Protein 5KBN (pdb70)

Nearest PDB structures (foldseek):
  5a43-assembly1_C  TM=1.005E+00  e=3.465E-15  Homo sapiens
  5oc7-assembly1_C  TM=9.428E-01  e=1.143E-12  synthetic construct
  5ecj-assembly2_F  TM=9.637E-01  e=2.269E-12  Homo sapiens
  9cqi-assembly1_B  TM=9.239E-01  e=2.801E-12  Homo sapiens
  5l2h-assembly3_C  TM=8.865E-01  e=1.897E-07  synthetic construct

Structure (mmCIF, N/CA/C/O backbone):
data_5KBN
#
_entry.id   5KBN
#
_cell.length_a   87.655
_cell.length_b   87.655
_cell.length_c   143.625
_cell.angle_alpha   90.000
_cell.angle_beta   90.000
_cell.angle_gamma   90.000
#
_symmetry.space_group_name_H-M   'P 41'
#
loop_
_entity.id
_entity.type
_entity.pdbx_description
1 polymer 'Putative fluoride ion transporter CrcB'
2 polymer monobody
3 non-polymer 'SODIUM ION'
4 non-polymer DECYL-BETA-D-MALTOPYRANOSIDE
5 non-polymer 'FLUORIDE ION'
6 water water
#
loop_
_atom_site.group_PDB
_atom_site.id
_atom_site.type_symbol
_atom_site.label_atom_id
_atom_site.label_alt_id
_atom_site.label_comp_id
_atom_site.label_asym_id
_atom_site.label_entity_id
_atom_site.label_seq_id
_atom_site.pdbx_PDB_ins_code
_atom_site.Cartn_x
_atom_site.Cartn_y
_atom_site.Cartn_z
_atom_site.occupancy
_atom_site.B_iso_or_equiv
_atom_site.auth_seq_id
_atom_site.auth_comp_id
_atom_site.auth_asym_id
_atom_site.auth_atom_id
_atom_site.pdbx_PDB_model_num
ATOM 1 N N . ILE A 1 2 ? 27.366 -5.250 37.842 1.00 117.50 2 ILE A N 1
ATOM 2 C CA . ILE A 1 2 ? 27.950 -4.103 38.605 1.00 119.40 2 ILE A CA 1
ATOM 3 C C . ILE A 1 2 ? 29.427 -4.324 38.955 1.00 116.68 2 ILE A C 1
ATOM 4 O O . ILE A 1 2 ? 30.216 -3.387 38.855 1.00 116.46 2 ILE A O 1
ATOM 9 N N . LYS A 1 3 ? 29.803 -5.537 39.355 1.00 115.97 3 LYS A N 1
ATOM 10 C CA . LYS A 1 3 ? 31.222 -5.858 39.604 1.00 113.25 3 LYS A CA 1
ATOM 11 C C . LYS A 1 3 ? 32.040 -5.756 38.313 1.00 107.31 3 LYS A C 1
ATOM 12 O O . LYS A 1 3 ? 33.173 -5.270 38.323 1.00 105.47 3 LYS A O 1
ATOM 18 N N . SER A 1 4 ? 31.453 -6.232 37.217 1.00 104.00 4 SER A N 1
ATOM 19 C CA . SER A 1 4 ? 32.053 -6.129 35.891 1.00 98.67 4 SER A CA 1
ATOM 20 C C . SER A 1 4 ? 32.201 -4.670 35.434 1.00 97.16 4 SER A C 1
ATOM 21 O O . SER A 1 4 ? 33.194 -4.314 34.796 1.00 92.55 4 SER A O 1
ATOM 24 N N . LEU A 1 5 ? 31.218 -3.837 35.770 1.00 99.55 5 LEU A N 1
ATOM 25 C CA . LEU A 1 5 ? 31.253 -2.410 35.442 1.00 98.11 5 LEU A CA 1
ATOM 26 C C . LEU A 1 5 ? 32.426 -1.692 36.122 1.00 97.50 5 LEU A C 1
ATOM 27 O O . LEU A 1 5 ? 33.097 -0.867 35.489 1.00 95.56 5 LEU A O 1
ATOM 32 N N . PHE A 1 6 ? 32.669 -2.010 37.395 1.00 99.35 6 PHE A N 1
ATOM 33 C CA . PHE A 1 6 ? 33.828 -1.468 38.126 1.00 100.13 6 PHE A CA 1
ATOM 34 C C . PHE A 1 6 ? 35.163 -1.892 37.508 1.00 95.64 6 PHE A C 1
ATOM 35 O O . PHE A 1 6 ? 36.105 -1.102 37.498 1.00 95.23 6 PHE A O 1
ATOM 43 N N . ALA A 1 7 ? 35.247 -3.126 37.006 1.00 92.73 7 ALA A N 1
ATOM 44 C CA . ALA A 1 7 ? 36.450 -3.601 36.304 1.00 88.43 7 ALA A CA 1
ATOM 45 C C . ALA A 1 7 ? 36.723 -2.774 35.054 1.00 84.32 7 ALA A C 1
ATOM 46 O O . ALA A 1 7 ? 37.861 -2.387 34.800 1.00 82.42 7 ALA A O 1
ATOM 48 N N . VAL A 1 8 ? 35.672 -2.513 34.283 1.00 82.88 8 VAL A N 1
ATOM 49 C CA . VAL A 1 8 ? 35.783 -1.708 33.067 1.00 80.34 8 VAL A CA 1
ATOM 50 C C . VAL A 1 8 ? 36.177 -0.263 33.415 1.00 80.36 8 VAL A C 1
ATOM 51 O O . VAL A 1 8 ? 37.111 0.276 32.830 1.00 76.83 8 VAL A O 1
ATOM 55 N N . ILE A 1 9 ? 35.487 0.334 34.382 1.00 84.13 9 ILE A N 1
ATOM 56 C CA . ILE A 1 9 ? 35.746 1.725 34.793 1.00 86.55 9 ILE A CA 1
ATOM 57 C C . ILE A 1 9 ? 37.145 1.911 35.399 1.00 86.92 9 ILE A C 1
ATOM 58 O O . ILE A 1 9 ? 37.831 2.875 35.060 1.00 86.04 9 ILE A O 1
ATOM 63 N N . ILE A 1 10 ? 37.565 0.997 36.274 1.00 88.35 10 ILE A N 1
ATOM 64 C CA . ILE A 1 10 ? 38.887 1.097 36.918 1.00 89.30 10 ILE A CA 1
ATOM 65 C C . ILE A 1 10 ? 40.002 0.906 35.888 1.00 85.63 10 ILE A C 1
ATOM 66 O O . ILE A 1 10 ? 40.928 1.710 35.816 1.00 86.77 10 ILE A O 1
ATOM 71 N N . GLY A 1 11 ? 39.906 -0.156 35.097 1.00 82.97 11 GLY A N 1
ATOM 72 C CA . GLY A 1 11 ? 40.898 -0.445 34.068 1.00 79.35 11 GLY A CA 1
ATOM 73 C C . GLY A 1 11 ? 40.929 0.622 32.993 1.00 76.47 11 GLY A C 1
ATOM 74 O O . GLY A 1 11 ? 42.000 1.098 32.622 1.00 74.50 11 GLY A O 1
ATOM 75 N N . GLY A 1 12 ? 39.746 0.979 32.496 1.00 75.93 12 GLY A N 1
ATOM 76 C CA . GLY A 1 12 ? 39.574 2.062 31.524 1.00 74.34 12 GLY A CA 1
ATOM 77 C C . GLY A 1 12 ? 40.127 3.404 31.969 1.00 75.52 12 GLY A C 1
ATOM 78 O O . GLY A 1 12 ? 40.818 4.078 31.203 1.00 74.25 12 GLY A O 1
ATOM 79 N N . SER A 1 13 ? 39.836 3.780 33.213 1.00 78.71 13 SER A N 1
ATOM 80 C CA . SER A 1 13 ? 40.317 5.045 33.765 1.00 80.63 13 SER A CA 1
ATOM 81 C C . SER A 1 13 ? 41.845 5.101 33.876 1.00 80.73 13 SER A C 1
ATOM 82 O O . SER A 1 13 ? 42.445 6.146 33.609 1.00 80.75 13 SER A O 1
ATOM 85 N N . VAL A 1 14 ? 42.465 3.986 34.265 1.00 80.88 14 VAL A N 1
ATOM 86 C CA . VAL A 1 14 ? 43.931 3.887 34.330 1.00 81.21 14 VAL A CA 1
ATOM 87 C C . VAL A 1 14 ? 44.537 3.981 32.927 1.00 77.13 14 VAL A C 1
ATOM 88 O O . VAL A 1 14 ? 45.503 4.711 32.720 1.00 77.61 14 VAL A O 1
ATOM 92 N N . GLY A 1 15 ? 43.971 3.249 31.973 1.00 74.41 15 GLY A N 1
ATOM 93 C CA . GLY A 1 15 ? 44.439 3.278 30.585 1.00 71.84 15 GLY A CA 1
ATOM 94 C C . GLY A 1 15 ? 44.294 4.653 29.953 1.00 71.17 15 GLY A C 1
ATOM 95 O O . GLY A 1 15 ? 45.234 5.166 29.347 1.00 70.04 15 GLY A O 1
ATOM 96 N N . CYS A 1 16 ? 43.111 5.243 30.109 1.00 71.71 16 CYS A N 1
ATOM 97 C CA . CYS A 1 16 ? 42.825 6.581 29.597 1.00 72.21 16 CYS A CA 1
ATOM 98 C C . CYS A 1 16 ? 43.754 7.636 30.198 1.00 74.01 16 CYS A C 1
ATOM 99 O O . CYS A 1 16 ? 44.260 8.502 29.474 1.00 72.92 16 CYS A O 1
ATOM 102 N N . THR A 1 17 ? 43.982 7.545 31.509 1.00 76.76 17 THR A N 1
ATOM 103 C CA . THR A 1 17 ? 44.907 8.435 32.211 1.00 79.67 17 THR A CA 1
ATOM 104 C C . THR A 1 17 ? 46.344 8.287 31.692 1.00 79.13 17 THR A C 1
ATOM 105 O O . THR A 1 17 ? 46.997 9.290 31.405 1.00 81.10 17 THR A O 1
ATOM 109 N N . LEU A 1 18 ? 46.822 7.049 31.562 1.00 78.03 18 LEU A N 1
ATOM 110 C CA . LEU A 1 18 ? 48.164 6.790 31.009 1.00 76.82 18 LEU A CA 1
ATOM 111 C C . LEU A 1 18 ? 48.334 7.344 29.591 1.00 72.72 18 LEU A C 1
ATOM 112 O O . LEU A 1 18 ? 49.375 7.931 29.281 1.00 73.04 18 LEU A O 1
ATOM 117 N N . ARG A 1 19 ? 47.317 7.156 28.747 1.00 68.22 19 ARG A N 1
ATOM 118 C CA . ARG A 1 19 ? 47.328 7.697 27.385 1.00 65.03 19 ARG A CA 1
ATOM 119 C C . ARG A 1 19 ? 47.389 9.228 27.401 1.00 65.30 19 ARG A C 1
ATOM 120 O O . ARG A 1 19 ? 48.185 9.820 26.676 1.00 63.89 19 ARG A O 1
ATOM 128 N N . TRP A 1 20 ? 46.558 9.849 28.238 1.00 66.75 20 TRP A N 1
ATOM 129 C CA . TRP A 1 20 ? 46.560 11.303 28.406 1.00 69.46 20 TRP A CA 1
ATOM 130 C C . TRP A 1 20 ? 47.933 11.833 28.831 1.00 72.56 20 TRP A C 1
ATOM 131 O O . TRP A 1 20 ? 48.418 12.800 28.251 1.00 72.26 20 TRP A O 1
ATOM 142 N N . LEU A 1 21 ? 48.557 11.200 29.827 1.00 76.03 21 LEU A N 1
ATOM 143 C CA . LEU A 1 21 ? 49.855 11.669 30.324 1.00 79.07 21 LEU A CA 1
ATOM 144 C C . LEU A 1 21 ? 50.954 11.514 29.272 1.00 77.91 21 LEU A C 1
ATOM 145 O O . LEU A 1 21 ? 51.654 12.482 28.967 1.00 79.20 21 LEU A O 1
ATOM 150 N N . LEU A 1 22 ? 51.074 10.314 28.700 1.00 76.92 22 LEU A N 1
ATOM 151 C CA . LEU A 1 22 ? 52.102 10.034 27.683 1.00 75.81 22 LEU A CA 1
ATOM 152 C C . LEU A 1 22 ? 51.925 10.861 26.411 1.00 73.62 22 LEU A C 1
ATOM 153 O O . LEU A 1 22 ? 52.915 11.334 25.847 1.00 74.00 22 LEU A O 1
ATOM 158 N N . SER A 1 23 ? 50.678 11.035 25.973 1.00 71.98 23 SER A N 1
ATOM 159 C CA . SER A 1 23 ? 50.387 11.828 24.775 1.00 70.57 23 SER A CA 1
ATOM 160 C C . SER A 1 23 ? 50.726 13.309 24.964 1.00 72.60 23 SER A C 1
ATOM 161 O O . SER A 1 23 ? 51.479 13.863 24.169 1.00 71.84 23 SER A O 1
ATOM 164 N N . THR A 1 24 ? 50.219 13.933 26.030 1.00 76.69 24 THR A N 1
ATOM 165 C CA . THR A 1 24 ? 50.510 15.358 26.298 1.00 80.50 24 THR A CA 1
ATOM 166 C C . THR A 1 24 ? 52.000 15.627 26.518 1.00 82.53 24 THR A C 1
ATOM 167 O O . THR A 1 24 ? 52.517 16.645 26.078 1.00 83.77 24 THR A O 1
ATOM 171 N N . LYS A 1 25 ? 52.684 14.705 27.186 1.00 84.90 25 LYS A N 1
ATOM 172 C CA . LYS A 1 25 ? 54.103 14.864 27.489 1.00 88.66 25 LYS A CA 1
ATOM 173 C C . LYS A 1 25 ? 54.992 14.700 26.254 1.00 86.48 25 LYS A C 1
ATOM 174 O O . LYS A 1 25 ? 55.936 15.469 26.075 1.00 89.32 25 LYS A O 1
ATOM 180 N N . PHE A 1 26 ? 54.678 13.720 25.399 1.00 82.23 26 PHE A N 1
ATOM 181 C CA . PHE A 1 26 ? 55.594 13.275 24.334 1.00 81.07 26 PHE A CA 1
ATOM 182 C C . PHE A 1 26 ? 55.154 13.500 22.877 1.00 77.16 26 PHE A C 1
ATOM 183 O O . PHE A 1 26 ? 56.001 13.423 21.990 1.00 77.32 26 PHE A O 1
ATOM 191 N N . ASN A 1 27 ? 53.870 13.739 22.599 1.00 74.01 27 ASN A N 1
ATOM 192 C CA . ASN A 1 27 ? 53.418 13.848 21.192 1.00 71.44 27 ASN A CA 1
ATOM 193 C C . ASN A 1 27 ? 54.101 14.959 20.405 1.00 72.10 27 ASN A C 1
ATOM 194 O O . ASN A 1 27 ? 54.487 14.752 19.256 1.00 72.88 27 ASN A O 1
ATOM 199 N N . SER A 1 28 ? 54.286 16.118 21.033 1.00 74.46 28 SER A N 1
ATOM 200 C CA . SER A 1 28 ? 54.914 17.260 20.373 1.00 75.19 28 SER A CA 1
ATOM 201 C C . SER A 1 28 ? 56.417 17.077 20.040 1.00 77.69 28 SER A C 1
ATOM 202 O O . SER A 1 28 ? 56.955 17.854 19.247 1.00 78.69 28 SER A O 1
ATOM 205 N N . LEU A 1 29 ? 57.087 16.079 20.630 1.00 78.41 29 LEU A N 1
ATOM 206 C CA . LEU A 1 29 ? 58.505 15.802 20.322 1.00 81.04 29 LEU A CA 1
ATOM 207 C C . LEU A 1 29 ? 58.772 15.397 18.868 1.00 78.51 29 LEU A C 1
ATOM 208 O O . LEU A 1 29 ? 59.838 15.701 18.333 1.00 80.08 29 LEU A O 1
ATOM 213 N N . PHE A 1 30 ? 57.826 14.693 18.250 1.00 74.07 30 PHE A N 1
ATOM 214 C CA . PHE A 1 30 ? 57.973 14.251 16.862 1.00 73.16 30 PHE A CA 1
ATOM 215 C C . PHE A 1 30 ? 56.604 14.305 16.174 1.00 70.21 30 PHE A C 1
ATOM 216 O O . PHE A 1 30 ? 55.897 13.304 16.119 1.00 69.16 30 PHE A O 1
ATOM 224 N N . PRO A 1 31 ? 56.223 15.488 15.652 1.00 69.54 31 PRO A N 1
ATOM 225 C CA . PRO A 1 31 ? 54.843 15.680 15.189 1.00 67.15 31 PRO A CA 1
ATOM 226 C C . PRO A 1 31 ? 54.442 14.871 13.939 1.00 65.86 31 PRO A C 1
ATOM 227 O O . PRO A 1 31 ? 53.243 14.662 13.724 1.00 65.16 31 PRO A O 1
ATOM 231 N N . ASN A 1 32 ? 55.410 14.426 13.135 1.00 66.46 32 ASN A N 1
ATOM 232 C CA . ASN A 1 32 ? 55.105 13.579 11.966 1.00 65.73 32 ASN A CA 1
ATOM 233 C C . ASN A 1 32 ? 54.628 12.167 12.323 1.00 65.01 32 ASN A C 1
ATOM 234 O O . ASN A 1 32 ? 53.978 11.503 11.505 1.00 64.74 32 ASN A O 1
ATOM 239 N N . LEU A 1 33 ? 54.971 11.705 13.522 1.00 65.40 33 LEU A N 1
ATOM 240 C CA . LEU A 1 33 ? 54.481 10.424 14.036 1.00 64.85 33 LEU A CA 1
ATOM 241 C C . LEU A 1 33 ? 54.495 10.516 15.557 1.00 64.81 33 LEU A C 1
ATOM 242 O O . LEU A 1 33 ? 55.436 10.046 16.198 1.00 66.07 33 LEU A O 1
ATOM 247 N N . PRO A 1 34 ? 53.468 11.174 16.134 1.00 63.41 34 PRO A N 1
ATOM 248 C CA . PRO A 1 34 ? 53.457 11.473 17.569 1.00 63.94 34 PRO A CA 1
ATOM 249 C C . PRO A 1 34 ? 53.710 10.243 18.438 1.00 63.73 34 PRO A C 1
ATOM 250 O O . PRO A 1 34 ? 52.914 9.303 18.405 1.00 62.51 34 PRO A O 1
ATOM 254 N N . PRO A 1 35 ? 54.838 10.226 19.175 1.00 66.09 35 PRO A N 1
ATOM 255 C CA . PRO A 1 35 ? 55.266 8.985 19.838 1.00 67.30 35 PRO A CA 1
ATOM 256 C C . PRO A 1 35 ? 54.426 8.539 21.037 1.00 66.78 35 PRO A C 1
ATOM 257 O O . PRO A 1 35 ? 54.410 7.347 21.338 1.00 67.32 35 PRO A O 1
ATOM 261 N N . GLY A 1 36 ? 53.740 9.463 21.707 1.00 66.69 36 GLY A N 1
ATOM 262 C CA . GLY A 1 36 ? 52.843 9.093 22.807 1.00 66.63 36 GLY A CA 1
ATOM 263 C C . GLY A 1 36 ? 51.671 8.242 22.341 1.00 64.13 36 GLY A C 1
ATOM 264 O O . GLY A 1 36 ? 51.394 7.186 22.921 1.00 64.81 36 GLY A O 1
ATOM 265 N N . THR A 1 37 ? 50.991 8.695 21.287 1.00 61.55 37 THR A N 1
ATOM 266 C CA . THR A 1 37 ? 49.884 7.941 20.695 1.00 60.36 37 THR A CA 1
ATOM 267 C C . THR A 1 37 ? 50.364 6.582 20.139 1.00 60.76 37 THR A C 1
ATOM 268 O O . THR A 1 37 ? 49.661 5.582 20.269 1.00 59.19 37 THR A O 1
ATOM 272 N N . LEU A 1 38 ? 51.556 6.552 19.538 1.00 62.37 38 LEU A N 1
ATOM 273 C CA . LEU A 1 38 ? 52.125 5.311 19.013 1.00 63.65 38 LEU A CA 1
ATOM 274 C C . LEU A 1 38 ? 52.443 4.314 20.129 1.00 66.48 38 LEU A C 1
ATOM 275 O O . LEU A 1 38 ? 52.022 3.160 20.056 1.00 65.75 38 LEU A O 1
ATOM 280 N N . VAL A 1 39 ? 53.171 4.770 21.149 1.00 68.40 39 VAL A N 1
ATOM 281 C CA . VAL A 1 39 ? 53.587 3.915 22.257 1.00 70.78 39 VAL A CA 1
ATOM 282 C C . VAL A 1 39 ? 52.393 3.265 22.951 1.00 69.20 39 VAL A C 1
ATOM 283 O O . VAL A 1 39 ? 52.439 2.080 23.251 1.00 69.53 39 VAL A O 1
ATOM 287 N N . VAL A 1 40 ? 51.326 4.019 23.188 1.00 67.94 40 VAL A N 1
ATOM 288 C CA . VAL A 1 40 ? 50.156 3.440 23.863 1.00 67.32 40 VAL A CA 1
ATOM 289 C C . VAL A 1 40 ? 49.421 2.412 23.004 1.00 64.68 40 VAL A C 1
ATOM 290 O O . VAL A 1 40 ? 48.878 1.452 23.545 1.00 65.38 40 VAL A O 1
ATOM 294 N N . ASN A 1 41 ? 49.407 2.601 21.687 1.00 62.27 41 ASN A N 1
ATOM 295 C CA . ASN A 1 41 ? 48.838 1.587 20.786 1.00 61.20 41 ASN A CA 1
ATOM 296 C C . ASN A 1 41 ? 49.703 0.322 20.714 1.00 61.78 41 ASN A C 1
ATOM 297 O O . ASN A 1 41 ? 49.168 -0.782 20.743 1.00 61.41 41 ASN A O 1
ATOM 302 N N . LEU A 1 42 ? 51.022 0.494 20.623 1.00 62.13 42 LEU A N 1
ATOM 303 C CA . LEU A 1 42 ? 51.961 -0.626 20.628 1.00 63.64 42 LEU A CA 1
ATOM 304 C C . LEU A 1 42 ? 51.927 -1.392 21.962 1.00 64.30 42 LEU A C 1
ATOM 305 O O . LEU A 1 42 ? 51.950 -2.619 21.975 1.00 63.37 42 LEU A O 1
ATOM 310 N N . LEU A 1 43 ? 51.865 -0.653 23.066 1.00 64.73 43 LEU A N 1
ATOM 311 C CA . LEU A 1 43 ? 51.800 -1.228 24.411 1.00 66.90 43 LEU A CA 1
ATOM 312 C C . LEU A 1 43 ? 50.493 -1.976 24.649 1.00 65.73 43 LEU A C 1
ATOM 313 O O . LEU A 1 43 ? 50.503 -3.085 25.160 1.00 67.04 43 LEU A O 1
ATOM 318 N N . ALA A 1 44 ? 49.369 -1.378 24.268 1.00 63.57 44 ALA A N 1
ATOM 319 C CA . ALA A 1 44 ? 48.067 -2.053 24.363 1.00 61.81 44 ALA A CA 1
ATOM 320 C C . ALA A 1 44 ? 48.023 -3.346 23.548 1.00 61.50 44 ALA A C 1
ATOM 321 O O . ALA A 1 44 ? 47.460 -4.352 23.998 1.00 61.03 44 ALA A O 1
ATOM 323 N N . GLY A 1 45 ? 48.621 -3.310 22.355 1.00 60.76 45 GLY A N 1
ATOM 324 C CA . GLY A 1 45 ? 48.786 -4.496 21.525 1.00 60.60 45 GLY A CA 1
ATOM 325 C C . GLY A 1 45 ? 49.601 -5.555 22.234 1.00 62.77 45 GLY A C 1
ATOM 326 O O . GLY A 1 45 ? 49.221 -6.721 22.248 1.00 64.44 45 GLY A O 1
ATOM 327 N N . LEU A 1 46 ? 50.717 -5.146 22.835 1.00 64.37 46 LEU A N 1
ATOM 328 C CA . LEU A 1 46 ? 51.579 -6.057 23.583 1.00 66.13 46 LEU A CA 1
ATOM 329 C C . LEU A 1 46 ? 50.838 -6.673 24.764 1.00 66.67 46 LEU A C 1
ATOM 330 O O . LEU A 1 46 ? 50.909 -7.882 24.965 1.00 69.12 46 LEU A O 1
ATOM 335 N N . ILE A 1 47 ? 50.115 -5.858 25.529 1.00 65.60 47 ILE A N 1
ATOM 336 C CA . ILE A 1 47 ? 49.402 -6.347 26.717 1.00 66.65 47 ILE A CA 1
ATOM 337 C C . ILE A 1 47 ? 48.302 -7.338 26.339 1.00 65.48 47 ILE A C 1
ATOM 338 O O . ILE A 1 47 ? 48.194 -8.388 26.966 1.00 66.60 47 ILE A O 1
ATOM 343 N N . ILE A 1 48 ? 47.500 -7.023 25.320 1.00 63.92 48 ILE A N 1
ATOM 344 C CA . ILE A 1 48 ? 46.393 -7.915 24.902 1.00 63.54 48 ILE A CA 1
ATOM 345 C C . ILE A 1 48 ? 46.933 -9.253 24.382 1.00 64.52 48 ILE A C 1
ATOM 346 O O . ILE A 1 48 ? 46.311 -10.294 24.600 1.00 65.43 48 ILE A O 1
ATOM 351 N N . GLY A 1 49 ? 48.087 -9.213 23.709 1.00 64.78 49 GLY A N 1
ATOM 352 C CA . GLY A 1 49 ? 48.795 -10.416 23.282 1.00 66.61 49 GLY A CA 1
ATOM 353 C C . GLY A 1 49 ? 49.224 -11.323 24.431 1.00 68.27 49 GLY A C 1
ATOM 354 O O . GLY A 1 49 ? 49.026 -12.535 24.373 1.00 69.18 49 GLY A O 1
ATOM 355 N N . THR A 1 50 ? 49.801 -10.728 25.473 1.00 69.58 50 THR A N 1
ATOM 356 C CA . THR A 1 50 ? 50.245 -11.478 26.646 1.00 73.42 50 THR A CA 1
ATOM 357 C C . THR A 1 50 ? 49.030 -12.028 27.388 1.00 72.79 50 THR A C 1
ATOM 358 O O . THR A 1 50 ? 49.034 -13.184 27.817 1.00 74.76 50 THR A O 1
ATOM 362 N N . ALA A 1 51 ? 47.994 -11.198 27.520 1.00 71.03 51 ALA A N 1
ATOM 363 C CA . ALA A 1 51 ? 46.703 -11.629 28.074 1.00 70.74 51 ALA A CA 1
ATOM 364 C C . ALA A 1 51 ? 46.093 -12.801 27.297 1.00 70.06 51 ALA A C 1
ATOM 365 O O . ALA A 1 51 ? 45.585 -13.759 27.909 1.00 71.88 51 ALA A O 1
ATOM 367 N N . LEU A 1 52 ? 46.153 -12.727 25.962 1.00 67.42 52 LEU A N 1
ATOM 368 C CA . LEU A 1 52 ? 45.605 -13.774 25.100 1.00 66.36 52 LEU A CA 1
ATOM 369 C C . LEU A 1 52 ? 46.197 -15.136 25.459 1.00 69.02 52 LEU A C 1
ATOM 370 O O . LEU A 1 52 ? 45.460 -16.091 25.686 1.00 69.48 52 LEU A O 1
ATOM 375 N N . ALA A 1 53 ? 47.526 -15.193 25.527 1.00 71.00 53 ALA A N 1
ATOM 376 C CA . ALA A 1 53 ? 48.257 -16.423 25.844 1.00 73.54 53 ALA A CA 1
ATOM 377 C C . ALA A 1 53 ? 48.095 -16.853 27.291 1.00 75.57 53 ALA A C 1
ATOM 378 O O . ALA A 1 53 ? 47.899 -18.046 27.564 1.00 78.14 53 ALA A O 1
ATOM 380 N N . TYR A 1 54 ? 48.191 -15.889 28.211 1.00 75.61 54 TYR A N 1
ATOM 381 C CA . TYR A 1 54 ? 48.158 -16.172 29.643 1.00 78.13 54 TYR A CA 1
ATOM 382 C C . TYR A 1 54 ? 46.792 -16.715 30.077 1.00 77.77 54 TYR A C 1
ATOM 383 O O . TYR A 1 54 ? 46.725 -17.740 30.763 1.00 80.70 54 TYR A O 1
ATOM 392 N N . PHE A 1 55 ? 45.712 -16.035 29.677 1.00 75.58 55 PHE A N 1
ATOM 393 C CA . PHE A 1 55 ? 44.367 -16.444 30.097 1.00 75.39 55 PHE A CA 1
ATOM 394 C C . PHE A 1 55 ? 43.907 -17.772 29.492 1.00 74.77 55 PHE A C 1
ATOM 395 O O . PHE A 1 55 ? 43.055 -18.430 30.078 1.00 75.11 55 PHE A O 1
ATOM 403 N N . LEU A 1 56 ? 44.479 -18.159 28.349 1.00 74.08 56 LEU A N 1
ATOM 404 C CA . LEU A 1 56 ? 44.229 -19.480 27.745 1.00 76.28 56 LEU A CA 1
ATOM 405 C C . LEU A 1 56 ? 44.676 -20.603 28.683 1.00 79.19 56 LEU A C 1
ATOM 406 O O . LEU A 1 56 ? 43.921 -21.559 28.877 1.00 78.34 56 LEU A O 1
ATOM 411 N N . ARG A 1 57 ? 45.872 -20.457 29.261 1.00 82.34 57 ARG A N 1
ATOM 412 C CA . ARG A 1 57 ? 46.441 -21.449 30.178 1.00 87.43 57 ARG A CA 1
ATOM 413 C C . ARG A 1 57 ? 45.660 -21.709 31.480 1.00 90.31 57 ARG A C 1
ATOM 414 O O . ARG A 1 57 ? 45.656 -22.832 31.980 1.00 92.34 57 ARG A O 1
ATOM 422 N N . GLN A 1 58 ? 44.986 -20.680 31.988 1.00 92.07 58 GLN A N 1
ATOM 423 C CA . GLN A 1 58 ? 44.182 -20.797 33.205 1.00 95.86 58 GLN A CA 1
ATOM 424 C C . GLN A 1 58 ? 42.771 -20.275 32.922 1.00 94.11 58 GLN A C 1
ATOM 425 O O . GLN A 1 58 ? 42.433 -19.155 33.316 1.00 93.37 58 GLN A O 1
ATOM 431 N N . PRO A 1 59 ? 41.941 -21.084 32.231 1.00 93.53 59 PRO A N 1
ATOM 432 C CA . PRO A 1 59 ? 40.630 -20.607 31.776 1.00 91.59 59 PRO A CA 1
ATOM 433 C C . PRO A 1 59 ? 39.599 -20.318 32.872 1.00 92.93 59 PRO A C 1
ATOM 434 O O . PRO A 1 59 ? 38.664 -19.549 32.624 1.00 94.32 59 PRO A O 1
ATOM 438 N N . HIS A 1 60 ? 39.758 -20.896 34.062 1.00 94.82 60 HIS A N 1
ATOM 439 C CA . HIS A 1 60 ? 38.772 -20.697 35.151 1.00 96.70 60 HIS A CA 1
ATOM 440 C C . HIS A 1 60 ? 39.181 -19.609 36.164 1.00 97.38 60 HIS A C 1
ATOM 441 O O . HIS A 1 60 ? 38.529 -19.443 37.191 1.00 97.63 60 HIS A O 1
ATOM 448 N N . LEU A 1 61 ? 40.230 -18.843 35.852 1.00 96.86 61 LEU A N 1
ATOM 449 C CA . LEU A 1 61 ? 40.571 -17.657 36.646 1.00 98.51 61 LEU A CA 1
ATOM 450 C C . LEU A 1 61 ? 39.467 -16.628 36.571 1.00 97.28 61 LEU A C 1
ATOM 451 O O . LEU A 1 61 ? 38.838 -16.454 35.534 1.00 94.16 61 LEU A O 1
ATOM 456 N N . ASP A 1 62 ? 39.299 -15.914 37.677 1.00 99.95 62 ASP A N 1
ATOM 457 C CA . ASP A 1 62 ? 38.317 -14.819 37.811 1.00 99.26 62 ASP A CA 1
ATOM 458 C C . ASP A 1 62 ? 38.143 -13.929 36.559 1.00 95.50 62 ASP A C 1
ATOM 459 O O . ASP A 1 62 ? 39.087 -13.229 36.130 1.00 97.17 62 ASP A O 1
ATOM 464 N N . PRO A 1 63 ? 36.921 -13.943 35.977 1.00 93.26 63 PRO A N 1
ATOM 465 C CA . PRO A 1 63 ? 36.637 -13.060 34.827 1.00 90.22 63 PRO A CA 1
ATOM 466 C C . PRO A 1 63 ? 36.886 -11.547 35.063 1.00 88.48 63 PRO A C 1
ATOM 467 O O . PRO A 1 63 ? 37.080 -10.809 34.096 1.00 85.56 63 PRO A O 1
ATOM 471 N N . PHE A 1 64 ? 36.837 -11.124 36.332 1.00 91.23 64 PHE A N 1
ATOM 472 C CA . PHE A 1 64 ? 37.142 -9.756 36.774 1.00 92.72 64 PHE A CA 1
ATOM 473 C C . PHE A 1 64 ? 38.506 -9.251 36.295 1.00 90.05 64 PHE A C 1
ATOM 474 O O . PHE A 1 64 ? 38.570 -8.152 35.723 1.00 87.40 64 PHE A O 1
ATOM 482 N N . TRP A 1 65 ? 39.571 -10.037 36.520 1.00 90.12 65 TRP A N 1
ATOM 483 C CA . TRP A 1 65 ? 40.935 -9.617 36.148 1.00 89.31 65 TRP A CA 1
ATOM 484 C C . TRP A 1 65 ? 41.130 -9.470 34.630 1.00 86.05 65 TRP A C 1
ATOM 485 O O . TRP A 1 65 ? 41.761 -8.526 34.141 1.00 85.99 65 TRP A O 1
ATOM 496 N N . LYS A 1 66 ? 40.582 -10.440 33.903 1.00 84.59 66 LYS A N 1
ATOM 497 C CA . LYS A 1 66 ? 40.621 -10.461 32.441 1.00 79.69 66 LYS A CA 1
ATOM 498 C C . LYS A 1 66 ? 39.878 -9.264 31.851 1.00 77.14 66 LYS A C 1
ATOM 499 O O . LYS A 1 66 ? 40.344 -8.654 30.887 1.00 73.90 66 LYS A O 1
ATOM 505 N N . LEU A 1 67 ? 38.735 -8.931 32.446 1.00 77.85 67 LEU A N 1
ATOM 506 C CA . LEU A 1 67 ? 37.892 -7.832 31.977 1.00 77.48 67 LEU A CA 1
ATOM 507 C C . LEU A 1 67 ? 38.536 -6.467 32.255 1.00 77.37 67 LEU A C 1
ATOM 508 O O . LEU A 1 67 ? 38.492 -5.580 31.409 1.00 75.93 67 LEU A O 1
ATOM 513 N N . MET A 1 68 ? 39.140 -6.322 33.437 1.00 80.93 68 MET A N 1
ATOM 514 C CA . MET A 1 68 ? 39.879 -5.112 33.809 1.00 81.85 68 MET A CA 1
ATOM 515 C C . MET A 1 68 ? 41.072 -4.856 32.890 1.00 78.92 68 MET A C 1
ATOM 516 O O . MET A 1 68 ? 41.364 -3.712 32.542 1.00 78.99 68 MET A O 1
ATOM 521 N N . ILE A 1 69 ? 41.764 -5.924 32.511 1.00 78.10 69 ILE A N 1
ATOM 522 C CA . ILE A 1 69 ? 42.980 -5.822 31.689 1.00 75.56 69 ILE A CA 1
ATOM 523 C C . ILE A 1 69 ? 42.674 -5.553 30.210 1.00 71.05 69 ILE A C 1
ATOM 524 O O . ILE A 1 69 ? 43.387 -4.788 29.577 1.00 69.21 69 ILE A O 1
ATOM 529 N N . THR A 1 70 ? 41.644 -6.194 29.663 1.00 69.79 70 THR A N 1
ATOM 530 C CA . THR A 1 70 ? 41.404 -6.172 28.220 1.00 66.87 70 THR A CA 1
ATOM 531 C C . THR A 1 70 ? 40.448 -5.060 27.819 1.00 65.10 70 THR A C 1
ATOM 532 O O . THR A 1 70 ? 40.873 -4.098 27.202 1.00 64.86 70 THR A O 1
ATOM 536 N N . THR A 1 71 ? 39.173 -5.186 28.173 1.00 65.42 71 THR A N 1
ATOM 537 C CA . THR A 1 71 ? 38.193 -4.129 27.916 1.00 65.87 71 THR A CA 1
ATOM 538 C C . THR A 1 71 ? 38.571 -2.824 28.620 1.00 65.97 71 THR A C 1
ATOM 539 O O . THR A 1 71 ? 38.456 -1.745 28.029 1.00 63.63 71 THR A O 1
ATOM 543 N N . GLY A 1 72 ? 39.014 -2.945 29.870 1.00 67.66 72 GLY A N 1
ATOM 544 C CA . GLY A 1 72 ? 39.416 -1.802 30.681 1.00 69.33 72 GLY A CA 1
ATOM 545 C C . GLY A 1 72 ? 40.720 -1.177 30.232 1.00 68.34 72 GLY A C 1
ATOM 546 O O . GLY A 1 72 ? 40.709 -0.194 29.479 1.00 67.73 72 GLY A O 1
ATOM 547 N N . LEU A 1 73 ? 41.838 -1.750 30.686 1.00 68.52 73 LEU A N 1
ATOM 548 C CA . LEU A 1 73 ? 43.166 -1.142 30.501 1.00 68.70 73 LEU A CA 1
ATOM 549 C C . LEU A 1 73 ? 43.550 -0.994 29.042 1.00 66.39 73 LEU A C 1
ATOM 550 O O . LEU A 1 73 ? 43.789 0.116 28.578 1.00 67.10 73 LEU A O 1
ATOM 555 N N . CYS A 1 74 ? 43.622 -2.104 28.324 1.00 64.79 74 CYS A N 1
ATOM 556 C CA . CYS A 1 74 ? 44.021 -2.078 26.911 1.00 62.56 74 CYS A CA 1
ATOM 557 C C . CYS A 1 74 ? 43.074 -1.223 26.084 1.00 60.57 74 CYS A C 1
ATOM 558 O O . CYS A 1 74 ? 43.514 -0.464 25.223 1.00 60.67 74 CYS A O 1
ATOM 561 N N . GLY A 1 75 ? 41.779 -1.352 26.355 1.00 59.93 75 GLY A N 1
ATOM 562 C CA . GLY A 1 75 ? 40.763 -0.574 25.671 1.00 59.74 75 GLY A CA 1
ATOM 563 C C . GLY A 1 75 ? 40.875 0.917 25.949 1.00 60.87 75 GLY A C 1
ATOM 564 O O . GLY A 1 75 ? 40.789 1.714 25.027 1.00 60.46 75 GLY A O 1
ATOM 565 N N . GLY A 1 76 ? 41.073 1.305 27.203 1.00 63.47 76 GLY A N 1
ATOM 566 C CA . GLY A 1 76 ? 41.291 2.711 27.543 1.00 65.21 76 GLY A CA 1
ATOM 567 C C . GLY A 1 76 ? 42.615 3.264 27.027 1.00 65.12 76 GLY A C 1
ATOM 568 O O . GLY A 1 76 ? 42.694 4.422 26.599 1.00 63.21 76 GLY A O 1
ATOM 569 N N . LEU A 1 77 ? 43.647 2.423 27.055 1.00 66.07 77 LEU A N 1
ATOM 570 C CA . LEU A 1 77 ? 45.009 2.812 26.657 1.00 66.73 77 LEU A CA 1
ATOM 571 C C . LEU A 1 77 ? 45.156 3.133 25.165 1.00 64.65 77 LEU A C 1
ATOM 572 O O . LEU A 1 77 ? 45.713 4.164 24.800 1.00 63.16 77 LEU A O 1
ATOM 577 N N . SER A 1 78 ? 44.638 2.257 24.313 1.00 64.86 78 SER A N 1
ATOM 578 C CA . SER A 1 78 ? 44.739 2.435 22.861 1.00 64.26 78 SER A CA 1
ATOM 579 C C . SER A 1 78 ? 43.688 3.400 22.336 1.00 63.66 78 SER A C 1
ATOM 580 O O . SER A 1 78 ? 42.653 3.596 22.981 1.00 63.25 78 SER A O 1
ATOM 583 N N . THR A 1 79 ? 43.934 3.957 21.151 1.00 62.13 79 THR A N 1
ATOM 584 C CA . THR A 1 79 ? 43.000 4.879 20.503 1.00 60.70 79 THR A CA 1
ATOM 585 C C . THR A 1 79 ? 43.112 4.802 18.976 1.00 59.48 79 THR A C 1
ATOM 586 O O . THR A 1 79 ? 44.214 4.837 18.425 1.00 58.91 79 THR A O 1
ATOM 590 N N . ILE A 1 80 ? 41.971 4.677 18.300 1.00 59.63 80 ILE A N 1
ATOM 591 C CA . ILE A 1 80 ? 41.893 4.868 16.852 1.00 60.46 80 ILE A CA 1
ATOM 592 C C . ILE A 1 80 ? 41.579 6.340 16.516 1.00 59.54 80 ILE A C 1
ATOM 593 O O . ILE A 1 80 ? 41.970 6.818 15.458 1.00 58.66 80 ILE A O 1
ATOM 598 N N . SER A 1 81 ? 40.896 7.050 17.415 1.00 59.52 81 SER A N 1
ATOM 599 C CA . SER A 1 81 ? 40.455 8.419 17.151 1.00 61.51 81 SER A CA 1
ATOM 600 C C . SER A 1 81 ? 41.619 9.403 17.025 1.00 59.86 81 SER A C 1
ATOM 601 O O . SER A 1 81 ? 41.752 10.065 15.990 1.00 58.78 81 SER A O 1
ATOM 604 N N . THR A 1 82 ? 42.476 9.471 18.045 1.00 59.30 82 THR A N 1
ATOM 605 C CA . THR A 1 82 ? 43.682 10.303 17.976 1.00 59.12 82 THR A CA 1
ATOM 606 C C . THR A 1 82 ? 44.595 9.911 16.803 1.00 57.94 82 THR A C 1
ATOM 607 O O . THR A 1 82 ? 45.151 10.761 16.125 1.00 59.16 82 THR A O 1
ATOM 611 N N . PHE A 1 83 ? 44.762 8.615 16.597 1.00 57.63 83 PHE A N 1
ATOM 612 C CA . PHE A 1 83 ? 45.474 8.086 15.426 1.00 57.74 83 PHE A CA 1
ATOM 613 C C . PHE A 1 83 ? 44.918 8.619 14.097 1.00 57.48 83 PHE A C 1
ATOM 614 O O . PHE A 1 83 ? 45.701 8.948 13.200 1.00 58.07 83 PHE A O 1
ATOM 622 N N . SER A 1 84 ? 43.586 8.687 13.982 1.00 57.50 84 SER A N 1
ATOM 623 C CA . SER A 1 84 ? 42.909 9.148 12.764 1.00 58.87 84 SER A CA 1
ATOM 624 C C . SER A 1 84 ? 43.084 10.637 12.477 1.00 58.81 84 SER A C 1
ATOM 625 O O . SER A 1 84 ? 43.346 10.994 11.328 1.00 59.04 84 SER A O 1
ATOM 628 N N . VAL A 1 85 ? 42.884 11.489 13.492 1.00 57.52 85 VAL A N 1
ATOM 629 C CA . VAL A 1 85 ? 43.061 12.936 13.310 1.00 58.31 85 VAL A CA 1
ATOM 630 C C . VAL A 1 85 ? 44.502 13.279 12.969 1.00 57.52 85 VAL A C 1
ATOM 631 O O . VAL A 1 85 ? 44.735 14.154 12.133 1.00 58.65 85 VAL A O 1
ATOM 635 N N . GLU A 1 86 ? 45.457 12.597 13.610 1.00 56.60 86 GLU A N 1
ATOM 636 C CA . GLU A 1 86 ? 46.877 12.784 13.300 1.00 55.95 86 GLU A CA 1
ATOM 637 C C . GLU A 1 86 ? 47.085 12.553 11.803 1.00 55.67 86 GLU A C 1
ATOM 638 O O . GLU A 1 86 ? 47.599 13.424 11.107 1.00 56.35 86 GLU A O 1
ATOM 644 N N . VAL A 1 87 ? 46.627 11.401 11.312 1.00 54.44 87 VAL A N 1
ATOM 645 C CA . VAL A 1 87 ? 46.733 11.058 9.888 1.00 54.49 87 VAL A CA 1
ATOM 646 C C . VAL A 1 87 ? 45.947 12.028 8.999 1.00 54.59 87 VAL A C 1
ATOM 647 O O . VAL A 1 87 ? 46.439 12.447 7.954 1.00 54.97 87 VAL A O 1
ATOM 651 N N . PHE A 1 88 ? 44.735 12.377 9.418 1.00 54.74 88 PHE A N 1
ATOM 652 C CA . PHE A 1 88 ? 43.900 13.304 8.668 1.00 56.15 88 PHE A CA 1
ATOM 653 C C . PHE A 1 88 ? 44.589 14.669 8.508 1.00 57.55 88 PHE A C 1
ATOM 654 O O . PHE A 1 88 ? 44.577 15.247 7.419 1.00 57.98 88 PHE A O 1
ATOM 662 N N . ALA A 1 89 ? 45.189 15.158 9.593 1.00 56.91 89 ALA A N 1
ATOM 663 C CA . ALA A 1 89 ? 45.923 16.419 9.584 1.00 58.19 89 ALA A CA 1
ATOM 664 C C . ALA A 1 89 ? 47.141 16.377 8.658 1.00 58.39 89 ALA A C 1
ATOM 665 O O . ALA A 1 89 ? 47.410 17.345 7.921 1.00 59.98 89 ALA A O 1
ATOM 667 N N . LEU A 1 90 ? 47.858 15.259 8.688 1.00 57.10 90 LEU A N 1
ATOM 668 C CA . LEU A 1 90 ? 48.995 15.060 7.785 1.00 58.22 90 LEU A CA 1
ATOM 669 C C . LEU A 1 90 ? 48.542 15.026 6.325 1.00 59.21 90 LEU A C 1
ATOM 670 O O . LEU A 1 90 ? 49.209 15.592 5.459 1.00 60.11 90 LEU A O 1
ATOM 675 N N . LEU A 1 91 ? 47.404 14.373 6.067 1.00 59.73 91 LEU A N 1
ATOM 676 C CA . LEU A 1 91 ? 46.812 14.360 4.727 1.00 61.23 91 LEU A CA 1
ATOM 677 C C . LEU A 1 91 ? 46.421 15.771 4.284 1.00 61.68 91 LEU A C 1
ATOM 678 O O . LEU A 1 91 ? 46.741 16.167 3.166 1.00 63.54 91 LEU A O 1
ATOM 683 N N . GLN A 1 92 ? 45.764 16.533 5.160 1.00 60.51 92 GLN A N 1
ATOM 684 C CA . GLN A 1 92 ? 45.396 17.917 4.836 1.00 61.48 92 GLN A CA 1
ATOM 685 C C . GLN A 1 92 ? 46.609 18.818 4.633 1.00 61.52 92 GLN A C 1
ATOM 686 O O . GLN A 1 92 ? 46.571 19.692 3.789 1.00 62.45 92 GLN A O 1
ATOM 692 N N . ALA A 1 93 ? 47.688 18.550 5.367 1.00 61.55 93 ALA A N 1
ATOM 693 C CA . ALA A 1 93 ? 48.958 19.271 5.241 1.00 62.71 93 ALA A CA 1
ATOM 694 C C . ALA A 1 93 ? 49.798 18.920 4.007 1.00 64.63 93 ALA A C 1
ATOM 695 O O . ALA A 1 93 ? 50.863 19.510 3.803 1.00 67.86 93 ALA A O 1
ATOM 697 N N . GLY A 1 94 ? 49.351 17.961 3.198 1.00 65.40 94 GLY A N 1
ATOM 698 C CA . GLY A 1 94 ? 50.096 17.524 2.022 1.00 67.73 94 GLY A CA 1
ATOM 699 C C . GLY A 1 94 ? 51.268 16.608 2.339 1.00 68.35 94 GLY A C 1
ATOM 700 O O . GLY A 1 94 ? 52.109 16.370 1.471 1.00 70.55 94 GLY A O 1
ATOM 701 N N . ASN A 1 95 ? 51.316 16.066 3.558 1.00 66.63 95 ASN A N 1
ATOM 702 C CA . ASN A 1 95 ? 52.421 15.216 3.987 1.00 67.36 95 ASN A CA 1
ATOM 703 C C . ASN A 1 95 ? 52.027 13.741 3.829 1.00 66.75 95 ASN A C 1
ATOM 704 O O . ASN A 1 95 ? 51.766 13.044 4.803 1.00 63.97 95 ASN A O 1
ATOM 709 N N . TYR A 1 96 ? 52.007 13.279 2.581 1.00 69.62 96 TYR A N 1
ATOM 710 C CA . TYR A 1 96 ? 51.515 11.933 2.251 1.00 70.41 96 TYR A CA 1
ATOM 711 C C . TYR A 1 96 ? 52.447 10.829 2.740 1.00 70.69 96 TYR A C 1
ATOM 712 O O . TYR A 1 96 ? 51.976 9.820 3.263 1.00 69.39 96 TYR A O 1
ATOM 721 N N . ILE A 1 97 ? 53.755 11.024 2.594 1.00 73.42 97 ILE A N 1
ATOM 722 C CA . ILE A 1 97 ? 54.734 10.044 3.063 1.00 75.37 97 ILE A CA 1
ATOM 723 C C . ILE A 1 97 ? 54.561 9.712 4.558 1.00 73.23 97 ILE A C 1
ATOM 724 O O . ILE A 1 97 ? 54.575 8.533 4.926 1.00 74.53 97 ILE A O 1
ATOM 729 N N . TRP A 1 98 ? 54.361 10.719 5.405 1.00 70.35 98 TRP A N 1
ATOM 730 C CA . TRP A 1 98 ? 54.210 10.466 6.850 1.00 67.66 98 TRP A CA 1
ATOM 731 C C . TRP A 1 98 ? 52.802 10.013 7.248 1.00 65.97 98 TRP A C 1
ATOM 732 O O . TRP A 1 98 ? 52.642 9.332 8.265 1.00 64.67 98 TRP A O 1
ATOM 743 N N . ALA A 1 99 ? 51.790 10.371 6.458 1.00 66.32 99 ALA A N 1
ATOM 744 C CA . ALA A 1 99 ? 50.444 9.823 6.650 1.00 65.37 99 ALA A CA 1
ATOM 745 C C . ALA A 1 99 ? 50.445 8.320 6.391 1.00 66.41 99 ALA A C 1
ATOM 746 O O . ALA A 1 99 ? 49.909 7.550 7.192 1.00 65.42 99 ALA A O 1
ATOM 748 N N . LEU A 1 100 ? 51.048 7.910 5.275 1.00 68.18 100 LEU A N 1
ATOM 749 C CA . LEU A 1 100 ? 51.185 6.491 4.950 1.00 70.04 100 LEU A CA 1
ATOM 750 C C . LEU A 1 100 ? 52.021 5.767 6.007 1.00 69.91 100 LEU A C 1
ATOM 751 O O . LEU A 1 100 ? 51.618 4.705 6.475 1.00 68.51 100 LEU A O 1
ATOM 756 N N . THR A 1 101 ? 53.161 6.357 6.384 1.00 69.10 101 THR A N 1
ATOM 757 C CA . THR A 1 101 ? 54.064 5.770 7.383 1.00 68.42 101 THR A CA 1
ATOM 758 C C . THR A 1 101 ? 53.366 5.577 8.726 1.00 65.69 101 THR A C 1
ATOM 759 O O . THR A 1 101 ? 53.491 4.520 9.334 1.00 66.68 101 THR A O 1
ATOM 763 N N . SER A 1 102 ? 52.618 6.579 9.166 1.00 63.44 102 SER A N 1
ATOM 764 C CA . SER A 1 102 ? 51.864 6.493 10.419 1.00 61.45 102 SER A CA 1
ATOM 765 C C . SER A 1 102 ? 50.840 5.361 10.398 1.00 59.88 102 SER A C 1
ATOM 766 O O . SER A 1 102 ? 50.719 4.637 11.374 1.00 59.57 102 SER A O 1
ATOM 769 N N . VAL A 1 103 ? 50.126 5.197 9.287 1.00 59.88 103 VAL A N 1
ATOM 770 C CA . VAL A 1 103 ? 49.130 4.125 9.168 1.00 59.60 103 VAL A CA 1
ATOM 771 C C . VAL A 1 103 ? 49.803 2.755 9.247 1.00 60.62 103 VAL A C 1
ATOM 772 O O . VAL A 1 103 ? 49.370 1.906 10.020 1.00 59.97 103 VAL A O 1
ATOM 776 N N . LEU A 1 104 ? 50.872 2.563 8.478 1.00 62.91 104 LEU A N 1
ATOM 777 C CA . LEU A 1 104 ? 51.621 1.296 8.478 1.00 64.69 104 LEU A CA 1
ATOM 778 C C . LEU A 1 104 ? 52.251 0.996 9.843 1.00 64.59 104 LEU A C 1
ATOM 779 O O . LEU A 1 104 ? 52.125 -0.119 10.332 1.00 63.16 104 LEU A O 1
ATOM 784 N N . VAL A 1 105 ? 52.900 1.985 10.464 1.00 64.81 105 VAL A N 1
ATOM 785 C CA . VAL A 1 105 ? 53.585 1.758 11.749 1.00 65.64 105 VAL A CA 1
ATOM 786 C C . VAL A 1 105 ? 52.590 1.487 12.885 1.00 64.01 105 VAL A C 1
ATOM 787 O O . VAL A 1 105 ? 52.823 0.596 13.692 1.00 63.53 105 VAL A O 1
ATOM 791 N N . HIS A 1 106 ? 51.491 2.238 12.948 1.00 61.83 106 HIS A N 1
ATOM 792 C CA . HIS A 1 106 ? 50.447 1.970 13.956 1.00 59.73 106 HIS A CA 1
ATOM 793 C C . HIS A 1 106 ? 49.782 0.595 13.771 1.00 60.34 106 HIS A C 1
ATOM 794 O O . HIS A 1 106 ? 49.630 -0.149 14.735 1.00 60.04 106 HIS A O 1
ATOM 801 N N . VAL A 1 107 ? 49.370 0.273 12.548 1.00 60.54 107 VAL A N 1
ATOM 802 C CA . VAL A 1 107 ? 48.544 -0.909 12.306 1.00 6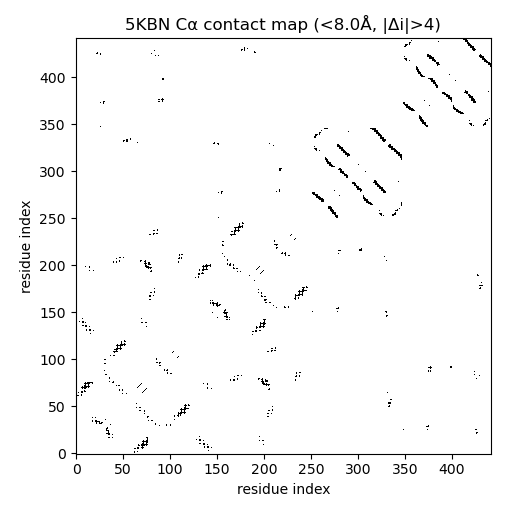1.36 107 VAL A CA 1
ATOM 803 C C . VAL A 1 107 ? 49.399 -2.177 12.268 1.00 62.23 107 VAL A C 1
ATOM 804 O O . VAL A 1 107 ? 49.131 -3.115 13.021 1.00 61.38 107 VAL A O 1
ATOM 808 N N . ILE A 1 108 ? 50.429 -2.186 11.419 1.00 64.07 108 ILE A N 1
ATOM 809 C CA . ILE A 1 108 ? 51.341 -3.332 11.317 1.00 65.80 108 ILE A CA 1
ATOM 810 C C . ILE A 1 108 ? 52.085 -3.496 12.640 1.00 65.82 108 ILE A C 1
ATOM 811 O O . ILE A 1 108 ? 52.259 -4.613 13.116 1.00 68.57 108 ILE A O 1
ATOM 816 N N . GLY A 1 109 ? 52.520 -2.385 13.234 1.00 64.69 109 GLY A N 1
ATOM 817 C CA . GLY A 1 109 ? 53.226 -2.413 14.511 1.00 65.45 109 GLY A CA 1
ATOM 818 C C . GLY A 1 109 ? 52.409 -2.993 15.647 1.00 64.88 109 GLY A C 1
ATOM 819 O O . GLY A 1 109 ? 52.909 -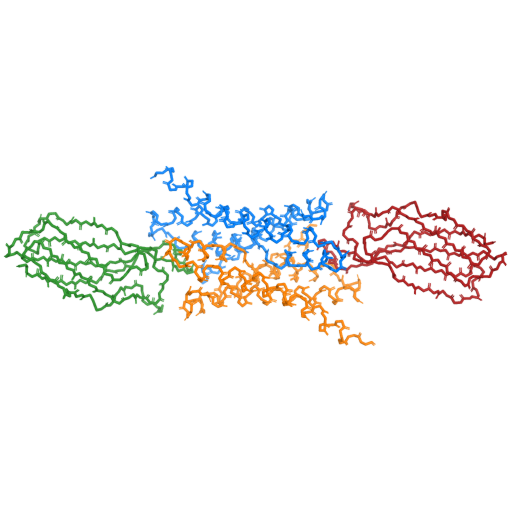3.829 16.393 1.00 67.17 109 GLY A O 1
ATOM 820 N N . SER A 1 110 ? 51.153 -2.570 15.770 1.00 62.78 110 SER A N 1
ATOM 821 C CA . SER A 1 110 ? 50.288 -3.039 16.850 1.00 62.70 110 SER A CA 1
ATOM 822 C C . SER A 1 110 ? 49.912 -4.522 16.709 1.00 63.75 110 SER A C 1
ATOM 823 O O . SER A 1 110 ? 49.812 -5.228 17.714 1.00 63.02 110 SER A O 1
ATOM 826 N N . LEU A 1 111 ? 49.705 -4.983 15.474 1.00 63.35 111 LEU A N 1
ATOM 827 C CA . LEU A 1 111 ? 49.476 -6.408 15.211 1.00 64.35 111 LEU A CA 1
ATOM 828 C C . LEU A 1 111 ? 50.710 -7.241 15.533 1.00 65.26 111 LEU A C 1
ATOM 829 O O . LEU A 1 111 ? 50.575 -8.323 16.101 1.00 65.67 111 LEU A O 1
ATOM 834 N N . ILE A 1 112 ? 51.898 -6.734 15.180 1.00 66.68 112 ILE A N 1
ATOM 835 C CA . ILE A 1 112 ? 53.182 -7.373 15.543 1.00 68.60 112 ILE A CA 1
ATOM 836 C C . ILE A 1 112 ? 53.365 -7.451 17.059 1.00 68.32 112 ILE A C 1
ATOM 837 O O . ILE A 1 112 ? 53.779 -8.483 17.561 1.00 71.07 112 ILE A O 1
ATOM 842 N N . MET A 1 113 ? 53.053 -6.379 17.783 1.00 67.77 113 MET A N 1
ATOM 843 C CA . MET A 1 113 ? 53.129 -6.389 19.251 1.00 68.30 113 MET A CA 1
ATOM 844 C C . MET A 1 113 ? 52.184 -7.395 19.896 1.00 67.12 113 MET A C 1
ATOM 845 O O . MET A 1 113 ? 52.541 -7.995 20.907 1.00 69.21 113 MET A O 1
ATOM 850 N N . THR A 1 114 ? 50.998 -7.578 19.318 1.00 64.20 114 THR A N 1
ATOM 851 C CA . THR A 1 114 ? 50.046 -8.588 19.780 1.00 64.34 114 THR A CA 1
ATOM 852 C C . THR A 1 114 ? 50.609 -10.002 19.585 1.00 66.91 114 THR A C 1
ATOM 853 O O . THR A 1 114 ? 50.535 -10.836 20.489 1.00 67.15 114 THR A O 1
ATOM 857 N N . ALA A 1 115 ? 51.191 -10.246 18.415 1.00 68.90 115 ALA A N 1
ATOM 858 C CA . ALA A 1 115 ? 51.893 -11.491 18.148 1.00 71.67 115 ALA A CA 1
ATOM 859 C C . ALA A 1 115 ? 53.059 -11.696 19.109 1.00 74.07 115 ALA A C 1
ATOM 860 O O . ALA A 1 115 ? 53.196 -12.775 19.663 1.00 75.95 115 ALA A O 1
ATOM 862 N N . LEU A 1 116 ? 53.885 -10.671 19.319 1.00 74.87 116 LEU A N 1
ATOM 863 C CA . LEU A 1 116 ? 55.031 -10.791 20.246 1.00 78.32 116 LEU A CA 1
ATOM 864 C C . LEU A 1 116 ? 54.583 -11.142 21.662 1.00 77.23 116 LEU A C 1
ATOM 865 O O . LEU A 1 116 ? 55.148 -12.041 22.278 1.00 79.68 116 LEU A O 1
ATOM 870 N N . GLY A 1 117 ? 53.571 -10.441 22.164 1.00 72.79 117 GLY A N 1
ATOM 871 C CA . GLY A 1 117 ? 53.024 -10.710 23.4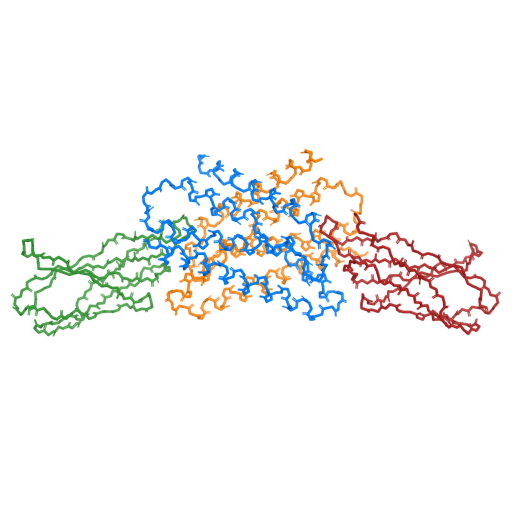91 1.00 71.97 117 GLY A CA 1
ATOM 872 C C . GLY A 1 117 ? 52.527 -12.131 23.658 1.00 71.88 117 GLY A C 1
ATOM 873 O O . GLY A 1 117 ? 52.781 -12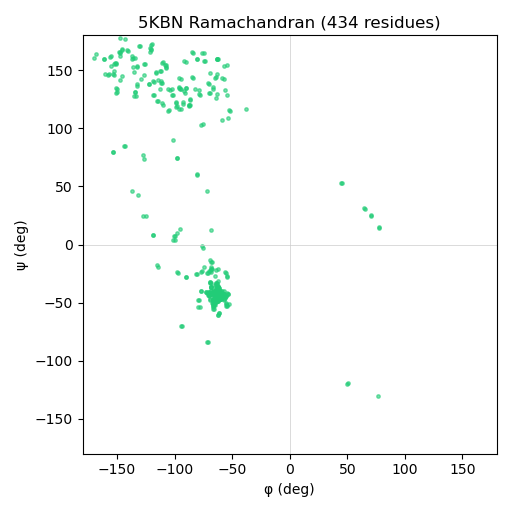.772 24.678 1.00 73.01 117 GLY A O 1
ATOM 874 N N . PHE A 1 118 ? 51.832 -12.624 22.637 1.00 70.40 118 PHE A N 1
ATOM 875 C CA . PHE A 1 118 ? 51.313 -13.988 22.635 1.00 70.52 118 PHE A CA 1
ATOM 876 C C . PHE A 1 118 ? 52.438 -15.024 22.600 1.00 73.35 118 PHE A C 1
ATOM 877 O O . PHE A 1 118 ? 52.483 -15.925 23.439 1.00 75.26 118 PHE A O 1
ATOM 885 N N . PHE A 1 119 ? 53.334 -14.894 21.630 1.00 74.61 119 PHE A N 1
ATOM 886 C CA . PHE A 1 119 ? 54.433 -15.849 21.465 1.00 78.96 119 PHE A CA 1
ATOM 887 C C . PHE A 1 119 ? 55.501 -15.800 22.569 1.00 82.33 119 PHE A C 1
ATOM 888 O O . PHE A 1 119 ? 56.068 -16.831 22.890 1.00 84.86 119 PHE A O 1
ATOM 896 N N . ILE A 1 120 ? 55.767 -14.635 23.160 1.00 83.17 120 ILE A N 1
ATOM 897 C CA . ILE A 1 120 ? 56.703 -14.549 24.301 1.00 87.31 120 ILE A CA 1
ATOM 898 C C . ILE A 1 120 ? 56.202 -15.399 25.479 1.00 88.48 120 ILE A C 1
ATOM 899 O O . ILE A 1 120 ? 56.976 -16.155 26.062 1.00 92.14 120 ILE A O 1
ATOM 904 N N . ILE A 1 121 ? 54.914 -15.280 25.805 1.00 85.65 121 ILE A N 1
ATOM 905 C CA . ILE A 1 121 ? 54.307 -16.053 26.896 1.00 86.84 121 ILE A CA 1
ATOM 906 C C . ILE A 1 121 ? 54.218 -17.541 26.538 1.00 89.23 121 ILE A C 1
ATOM 907 O O . ILE A 1 121 ? 54.483 -18.395 27.382 1.00 91.36 121 ILE A O 1
ATOM 912 N N . THR A 1 122 ? 53.837 -17.838 25.295 1.00 89.24 122 THR A N 1
ATOM 913 C CA . THR A 1 122 ? 53.766 -19.214 24.804 1.00 91.27 122 THR A CA 1
ATOM 914 C C . THR A 1 122 ? 55.144 -19.895 24.845 1.00 96.74 122 THR A C 1
ATOM 915 O O . THR A 1 122 ? 55.238 -21.045 25.261 1.00 98.27 122 THR A O 1
ATOM 919 N N . ILE A 1 123 ? 56.194 -19.180 24.435 1.00 100.01 123 ILE A N 1
ATOM 920 C CA . ILE A 1 123 ? 57.583 -19.667 24.533 1.00 106.53 123 ILE A CA 1
ATOM 921 C C . ILE A 1 123 ? 58.044 -19.807 25.997 1.00 112.10 123 ILE A C 1
ATOM 922 O O . ILE A 1 123 ? 58.709 -20.786 26.333 1.00 118.24 123 ILE A O 1
ATOM 927 N N . LEU A 1 124 ? 57.671 -18.864 26.864 1.00 113.31 124 LEU A N 1
ATOM 928 C CA . LEU A 1 124 ? 57.984 -18.955 28.312 1.00 117.40 124 LEU A CA 1
ATOM 929 C C . LEU A 1 124 ? 57.225 -20.085 29.066 1.00 120.24 124 LEU A C 1
ATOM 930 O O . LEU A 1 124 ? 57.216 -20.110 30.292 1.00 124.63 124 LEU A O 1
ATOM 935 N N . PHE A 1 125 ? 56.588 -21.014 28.338 1.00 120.82 125 PHE A N 1
ATOM 936 C CA . PHE A 1 125 ? 56.291 -22.381 28.826 1.00 123.48 125 PHE A CA 1
ATOM 937 C C . PHE A 1 125 ? 55.218 -22.400 29.915 1.00 124.15 125 PHE A C 1
ATOM 938 O O . PHE A 1 125 ? 54.435 -23.350 30.013 1.00 126.78 125 PHE A O 1
ATOM 946 N N . MET B 1 1 ? 45.906 20.020 37.016 1.00 119.71 1 MET B N 1
ATOM 947 C CA . MET B 1 1 ? 45.968 18.551 36.739 1.00 118.98 1 MET B CA 1
ATOM 948 C C . MET B 1 1 ? 44.693 17.807 37.162 1.00 115.15 1 MET B C 1
ATOM 949 O O . MET B 1 1 ? 44.176 17.004 36.390 1.00 112.47 1 MET B O 1
ATOM 954 N N . ILE B 1 2 ? 44.177 18.090 38.358 1.00 115.38 2 ILE B N 1
ATOM 955 C CA . ILE B 1 2 ? 43.079 17.302 38.956 1.00 114.31 2 ILE B CA 1
ATOM 956 C C . ILE B 1 2 ? 41.743 17.466 38.210 1.00 108.91 2 ILE B C 1
ATOM 957 O O . ILE B 1 2 ? 41.018 16.485 38.019 1.00 107.40 2 ILE B O 1
ATOM 962 N N . LYS B 1 3 ? 41.410 18.693 37.807 1.00 106.42 3 LYS B N 1
ATOM 963 C CA . LYS B 1 3 ? 40.179 18.936 37.040 1.00 102.29 3 LYS B CA 1
ATOM 964 C C . LYS B 1 3 ? 40.246 18.255 35.672 1.00 95.98 3 LYS B C 1
ATOM 965 O O . LYS B 1 3 ? 39.252 17.693 35.201 1.00 93.52 3 LYS B O 1
ATOM 971 N N . SER B 1 4 ? 41.421 18.317 35.047 1.00 92.68 4 SER B N 1
ATOM 972 C CA . SER B 1 4 ? 41.674 17.640 33.779 1.00 88.33 4 SER B CA 1
ATOM 973 C C . SER B 1 4 ? 41.578 16.106 33.910 1.00 87.04 4 SER B C 1
ATOM 974 O O . SER B 1 4 ? 41.084 15.433 33.002 1.00 83.08 4 SER B O 1
ATOM 977 N N . LEU B 1 5 ? 42.048 15.577 35.041 1.00 90.08 5 LEU B N 1
ATOM 978 C CA . LEU B 1 5 ? 41.981 14.145 35.320 1.00 91.47 5 LEU B CA 1
ATOM 979 C C . LEU B 1 5 ? 40.533 13.635 35.390 1.00 91.13 5 LEU B C 1
ATOM 980 O O . LEU B 1 5 ? 40.231 12.566 34.850 1.00 88.22 5 LEU B O 1
ATOM 985 N N . PHE B 1 6 ? 39.655 14.402 36.042 1.00 93.49 6 PHE B N 1
ATOM 986 C CA . PHE B 1 6 ? 38.222 14.078 36.091 1.00 93.92 6 PHE B CA 1
ATOM 987 C C . PHE B 1 6 ? 37.569 14.079 34.704 1.00 88.96 6 PHE B C 1
ATOM 988 O O . PHE B 1 6 ? 36.691 13.257 34.440 1.00 88.04 6 PHE B O 1
ATOM 996 N N . ALA B 1 7 ? 37.987 14.998 33.831 1.00 86.30 7 ALA B N 1
ATOM 997 C CA . ALA B 1 7 ? 37.489 15.032 32.448 1.00 82.28 7 ALA B CA 1
ATOM 998 C C . ALA B 1 7 ? 37.861 13.757 31.697 1.00 79.78 7 ALA B C 1
ATOM 999 O O . ALA B 1 7 ? 37.030 13.179 30.993 1.00 77.27 7 ALA B O 1
ATOM 1001 N N . VAL B 1 8 ? 39.111 13.326 31.859 1.00 80.16 8 VAL B N 1
ATOM 1002 C CA . VAL B 1 8 ? 39.595 12.101 31.224 1.00 78.57 8 VAL B CA 1
ATOM 1003 C C . VAL B 1 8 ? 38.853 10.879 31.780 1.00 79.31 8 VAL B C 1
ATOM 1004 O O . VAL B 1 8 ? 38.356 10.063 31.009 1.00 76.43 8 VAL B O 1
ATOM 1008 N N . ILE B 1 9 ? 38.761 10.784 33.107 1.00 83.62 9 ILE B N 1
ATOM 1009 C CA . ILE B 1 9 ? 38.100 9.648 33.773 1.00 85.58 9 ILE B CA 1
ATOM 1010 C C . ILE B 1 9 ? 36.599 9.570 33.451 1.00 84.32 9 ILE B C 1
ATOM 1011 O O . ILE B 1 9 ? 36.095 8.483 33.172 1.00 84.07 9 ILE B O 1
ATOM 1016 N N . ILE B 1 10 ? 35.897 10.701 33.482 1.00 83.51 10 ILE B N 1
ATOM 1017 C CA . ILE B 1 10 ? 34.453 10.719 33.203 1.00 83.52 10 ILE B CA 1
ATOM 1018 C C . ILE B 1 10 ? 34.181 10.364 31.737 1.00 79.03 10 ILE B C 1
ATOM 1019 O O . ILE B 1 10 ? 33.357 9.496 31.445 1.00 77.77 10 ILE B O 1
ATOM 1024 N N . GLY B 1 11 ? 34.876 11.038 30.828 1.00 76.72 11 GLY B N 1
ATOM 1025 C CA . GLY B 1 11 ? 34.715 10.791 29.398 1.00 73.84 11 GLY B CA 1
ATOM 1026 C C . GLY B 1 11 ? 35.150 9.389 29.009 1.00 72.52 11 GLY B C 1
ATOM 1027 O O . GLY B 1 11 ? 34.433 8.685 28.295 1.00 72.16 11 GLY B O 1
ATOM 1028 N N . GLY B 1 12 ? 36.334 9.002 29.484 1.00 71.74 12 GLY B N 1
ATOM 1029 C CA . GLY B 1 12 ? 36.871 7.658 29.305 1.00 70.67 12 GLY B CA 1
ATOM 1030 C C . GLY B 1 12 ? 35.975 6.548 29.813 1.00 71.99 12 GLY B C 1
ATOM 1031 O O . GLY B 1 12 ? 35.777 5.554 29.120 1.00 69.10 12 GLY B O 1
ATOM 1032 N N . SER B 1 13 ? 35.430 6.718 31.013 1.00 74.87 13 SER B N 1
ATOM 1033 C CA . SER B 1 13 ? 34.539 5.720 31.605 1.00 77.38 13 SER B CA 1
ATOM 1034 C C . SER B 1 13 ? 33.246 5.540 30.812 1.00 76.88 13 SER B C 1
ATOM 1035 O O . SER B 1 13 ? 32.773 4.411 30.668 1.00 78.68 13 SER B O 1
ATOM 1038 N N . VAL B 1 14 ? 32.686 6.636 30.300 1.00 76.16 14 VAL B N 1
ATOM 1039 C CA . VAL B 1 14 ? 31.493 6.578 29.443 1.00 75.70 14 VAL B CA 1
ATOM 1040 C C . VAL B 1 14 ? 31.813 5.859 28.123 1.00 72.98 14 VAL B C 1
ATOM 1041 O O . VAL B 1 14 ? 31.058 4.983 27.698 1.00 73.84 14 VAL B O 1
ATOM 1045 N N . GLY B 1 15 ? 32.931 6.224 27.494 1.00 70.15 15 GLY B N 1
ATOM 1046 C CA . GLY B 1 15 ? 33.360 5.597 26.248 1.00 66.98 15 GLY B CA 1
ATOM 1047 C C . GLY B 1 15 ? 33.647 4.110 26.412 1.00 66.97 15 GLY B C 1
ATOM 1048 O O . GLY B 1 15 ? 33.175 3.289 25.624 1.00 64.32 15 GLY B O 1
ATOM 1049 N N . CYS B 1 16 ? 34.420 3.779 27.445 1.00 68.54 16 CYS B N 1
ATOM 1050 C CA . CYS B 1 16 ? 34.765 2.397 27.766 1.00 69.74 16 CYS B CA 1
ATOM 1051 C C . CYS B 1 16 ? 33.525 1.553 28.054 1.00 72.39 16 CYS B C 1
ATOM 1052 O O . CYS B 1 16 ? 33.422 0.420 27.579 1.00 71.83 16 CYS B O 1
ATOM 1055 N N . THR B 1 17 ? 32.589 2.116 28.817 1.00 75.34 17 THR B N 1
ATOM 1056 C CA . THR B 1 17 ? 31.318 1.457 29.121 1.00 77.62 17 THR B CA 1
ATOM 1057 C C . THR B 1 17 ? 30.490 1.215 27.856 1.00 76.63 17 THR B C 1
ATOM 1058 O O . THR B 1 17 ? 29.994 0.106 27.658 1.00 77.94 17 THR B O 1
ATOM 1062 N N . LEU B 1 18 ? 30.353 2.234 27.003 1.00 75.29 18 LEU B N 1
ATOM 1063 C CA . LEU B 1 18 ? 29.634 2.082 25.723 1.00 74.10 18 LEU B CA 1
ATOM 1064 C C . LEU B 1 18 ? 30.253 1.000 24.833 1.00 70.63 18 LEU B C 1
ATOM 1065 O O . LEU B 1 18 ? 29.523 0.214 24.233 1.00 70.83 18 LEU B O 1
ATOM 1070 N N . ARG B 1 19 ? 31.585 0.970 24.754 1.00 67.47 19 ARG B N 1
ATOM 1071 C CA . ARG B 1 19 ? 32.300 -0.056 23.988 1.00 65.97 19 ARG B CA 1
ATOM 1072 C C . ARG B 1 19 ? 32.029 -1.451 24.557 1.00 67.75 19 ARG B C 1
ATOM 1073 O O . ARG B 1 19 ? 31.743 -2.373 23.810 1.00 66.89 19 ARG B O 1
ATOM 1081 N N . TRP B 1 20 ? 32.116 -1.587 25.878 1.00 70.44 20 TRP B N 1
ATOM 1082 C CA . TRP B 1 20 ? 31.814 -2.845 26.564 1.00 71.40 20 TRP B CA 1
ATOM 1083 C C . TRP B 1 20 ? 30.398 -3.341 26.268 1.00 73.04 20 TRP B C 1
ATOM 1084 O O . TRP B 1 20 ? 30.208 -4.508 25.952 1.00 72.73 20 TRP B O 1
ATOM 1095 N N . LEU B 1 21 ? 29.410 -2.456 26.367 1.00 75.57 21 LEU B N 1
ATOM 1096 C CA . LEU B 1 21 ? 28.011 -2.848 26.129 1.00 78.73 21 LEU B CA 1
ATOM 1097 C C . LEU B 1 21 ? 27.774 -3.256 24.669 1.00 77.48 21 LEU B C 1
ATOM 1098 O O . LEU B 1 21 ? 27.253 -4.340 24.412 1.00 78.44 21 LEU B O 1
ATOM 1103 N N . LEU B 1 22 ? 28.186 -2.406 23.729 1.00 74.62 22 LEU B N 1
ATOM 1104 C CA . LEU B 1 22 ? 28.013 -2.681 22.295 1.00 73.32 22 LEU B CA 1
ATOM 1105 C C . LEU B 1 22 ? 28.784 -3.920 21.821 1.00 72.04 22 LEU B C 1
ATOM 1106 O O . LEU B 1 22 ? 28.275 -4.692 21.011 1.00 71.40 22 LEU B O 1
ATOM 1111 N N . SER B 1 23 ? 30.003 -4.099 22.325 1.00 70.09 23 SER B N 1
ATOM 1112 C CA . SER B 1 23 ? 30.825 -5.246 21.966 1.00 69.57 23 SER B CA 1
ATOM 1113 C C . SER B 1 23 ? 30.228 -6.570 22.474 1.00 72.58 23 SER B C 1
ATOM 1114 O O . SER B 1 23 ? 30.028 -7.484 21.686 1.00 71.20 23 SER B O 1
ATOM 1117 N N . THR B 1 24 ? 29.902 -6.653 23.762 1.00 75.86 24 THR B N 1
ATOM 1118 C CA . THR B 1 24 ? 29.293 -7.869 24.330 1.00 79.95 24 THR B CA 1
ATOM 1119 C C . THR B 1 24 ? 27.938 -8.209 23.694 1.00 82.74 24 THR B C 1
ATOM 1120 O O . THR B 1 24 ? 27.629 -9.373 23.476 1.00 85.63 24 THR B O 1
ATOM 1124 N N . LYS B 1 25 ? 27.146 -7.190 23.394 1.00 84.32 25 LYS B N 1
ATOM 1125 C CA . LYS B 1 25 ? 25.820 -7.381 22.804 1.00 87.25 25 LYS B CA 1
ATOM 1126 C C . LYS B 1 25 ? 25.884 -7.840 21.340 1.00 83.65 25 LYS B C 1
ATOM 1127 O O . LYS B 1 25 ? 25.126 -8.719 20.949 1.00 84.26 25 LYS B O 1
ATOM 1133 N N . PHE B 1 26 ? 26.796 -7.261 20.554 1.00 79.42 26 PHE B N 1
ATOM 1134 C CA . PHE B 1 26 ? 26.788 -7.403 19.088 1.00 77.75 26 PHE B CA 1
ATOM 1135 C C . PHE B 1 26 ? 27.962 -8.145 18.432 1.00 73.29 26 PHE B C 1
ATOM 1136 O O . PHE B 1 26 ? 27.823 -8.558 17.286 1.00 72.31 26 PHE B O 1
ATOM 1144 N N . ASN B 1 27 ? 29.105 -8.289 19.101 1.00 71.42 27 ASN B N 1
ATOM 1145 C CA . ASN B 1 27 ? 30.287 -8.890 18.440 1.00 70.06 27 ASN B CA 1
ATOM 1146 C C . ASN B 1 27 ? 30.058 -10.314 17.943 1.00 70.95 27 ASN B C 1
ATOM 1147 O O . ASN B 1 27 ? 30.462 -10.639 16.829 1.00 69.90 27 ASN B O 1
ATOM 1152 N N . SER B 1 28 ? 29.379 -11.134 18.736 1.00 72.88 28 SER B N 1
ATOM 1153 C CA . SER B 1 28 ? 29.125 -12.529 18.355 1.00 74.60 28 SER B CA 1
ATOM 1154 C C . SER B 1 28 ? 28.157 -12.713 17.161 1.00 76.60 28 SER B C 1
ATOM 1155 O O . SER B 1 28 ? 28.097 -13.803 16.602 1.00 76.40 28 SER B O 1
ATOM 1158 N N . LEU B 1 29 ? 27.409 -11.669 16.779 1.00 78.21 29 LEU B N 1
ATOM 1159 C CA . LEU B 1 29 ? 26.507 -11.743 15.606 1.00 80.33 29 LEU B CA 1
ATOM 1160 C C . LEU B 1 29 ? 27.217 -11.987 14.272 1.00 78.22 29 LEU B C 1
ATOM 1161 O O . LEU B 1 29 ? 26.654 -12.635 13.392 1.00 79.81 29 LEU B O 1
ATOM 1166 N N . PHE B 1 30 ? 28.426 -11.450 14.116 1.00 74.52 30 PHE B N 1
ATOM 1167 C CA . PHE B 1 30 ? 29.204 -11.632 12.884 1.00 72.77 30 PHE B CA 1
ATOM 1168 C C . PHE B 1 30 ? 30.692 -11.762 13.247 1.00 69.64 30 PHE B C 1
ATOM 1169 O O . PHE B 1 30 ? 31.425 -10.774 13.231 1.00 67.39 30 PHE B O 1
ATOM 1177 N N . PRO B 1 31 ? 31.139 -12.987 13.589 1.00 68.12 31 PRO B N 1
ATOM 1178 C CA . PRO B 1 31 ? 32.471 -13.144 14.191 1.00 65.18 31 PRO B CA 1
ATOM 1179 C C . PRO B 1 31 ? 33.658 -12.861 13.259 1.00 62.93 31 PRO B C 1
ATOM 1180 O O . PRO B 1 31 ? 34.755 -12.591 13.746 1.00 61.24 31 PRO B O 1
ATOM 1184 N N . ASN B 1 32 ? 33.452 -12.925 11.945 1.00 62.97 32 ASN B N 1
ATOM 1185 C CA . ASN B 1 32 ? 34.512 -12.598 10.975 1.00 61.82 32 ASN B CA 1
ATOM 1186 C C . ASN B 1 32 ? 34.867 -11.107 10.929 1.00 61.76 32 ASN B C 1
ATOM 1187 O O . ASN B 1 32 ? 35.962 -10.747 10.484 1.00 60.99 32 ASN B O 1
ATOM 1192 N N . LEU B 1 33 ? 33.947 -10.251 11.362 1.00 62.83 33 LEU B N 1
ATOM 1193 C CA . LEU B 1 33 ? 34.212 -8.814 11.494 1.00 63.85 33 LEU B CA 1
ATOM 1194 C C . LEU B 1 33 ? 33.276 -8.274 12.571 1.00 63.59 33 LEU B C 1
ATOM 1195 O O . LEU B 1 33 ? 32.216 -7.727 12.264 1.00 63.64 33 LEU B O 1
ATOM 1200 N N . PRO B 1 34 ? 33.641 -8.496 13.851 1.00 63.35 34 PRO B N 1
ATOM 1201 C CA . PRO B 1 34 ? 32.747 -8.198 14.968 1.00 63.92 34 PRO B CA 1
ATOM 1202 C C . PRO B 1 34 ? 32.202 -6.761 14.926 1.00 63.79 34 PRO B C 1
ATOM 1203 O O . PRO B 1 34 ? 32.981 -5.812 15.001 1.00 60.35 34 PRO B O 1
ATOM 1207 N N . PRO B 1 35 ? 30.873 -6.612 14.762 1.00 65.99 35 PRO B N 1
ATOM 1208 C CA . PRO B 1 35 ? 30.315 -5.280 14.475 1.00 66.27 35 PRO B CA 1
ATOM 1209 C C . PRO B 1 35 ? 30.319 -4.287 15.639 1.00 66.12 35 PRO B C 1
ATOM 1210 O O . PRO B 1 35 ? 30.312 -3.080 15.391 1.00 65.35 35 PRO B O 1
ATOM 1214 N N . GLY B 1 36 ? 30.335 -4.767 16.882 1.00 65.89 36 GLY B N 1
ATOM 1215 C CA . GLY B 1 36 ? 30.443 -3.866 18.042 1.00 65.45 36 GLY B CA 1
ATOM 1216 C C . GLY B 1 36 ? 31.763 -3.110 18.071 1.00 63.16 36 GLY B C 1
ATOM 1217 O O . GLY B 1 36 ? 31.789 -1.885 18.221 1.00 63.06 36 GLY B O 1
ATOM 1218 N N . THR B 1 37 ? 32.865 -3.843 17.917 1.00 61.49 37 THR B N 1
ATOM 1219 C CA . THR B 1 37 ? 34.201 -3.240 17.855 1.00 58.99 37 THR B CA 1
ATOM 1220 C C . THR B 1 37 ? 34.334 -2.298 16.643 1.00 57.66 37 THR B C 1
ATOM 1221 O O . THR B 1 37 ? 34.955 -1.239 16.752 1.00 55.50 37 THR B O 1
ATOM 1225 N N . LEU B 1 38 ? 33.748 -2.677 15.504 1.00 57.78 38 LEU B N 1
ATOM 1226 C CA . LEU B 1 38 ? 33.775 -1.835 14.302 1.00 57.63 38 LEU B CA 1
ATOM 1227 C C . LEU B 1 38 ? 33.003 -0.527 14.507 1.00 58.35 38 LEU B C 1
ATOM 1228 O O . LEU B 1 38 ? 33.539 0.543 14.249 1.00 56.39 38 LEU B O 1
ATOM 1233 N N . VAL B 1 39 ? 31.758 -0.635 14.972 1.00 60.31 39 VAL B N 1
ATOM 1234 C CA . VAL B 1 39 ? 30.887 0.519 15.170 1.00 61.71 39 VAL B CA 1
ATOM 1235 C C . VAL B 1 39 ? 31.511 1.552 16.108 1.00 60.25 39 VAL B C 1
ATOM 1236 O O . VAL B 1 39 ? 31.452 2.743 15.822 1.00 59.89 39 VAL B O 1
ATOM 1240 N N . VAL B 1 40 ? 32.122 1.110 17.200 1.00 59.02 40 VAL B N 1
ATOM 1241 C CA . VAL B 1 40 ? 32.724 2.065 18.136 1.00 58.43 40 VAL B CA 1
ATOM 1242 C C . VAL B 1 40 ? 33.956 2.767 17.553 1.00 57.02 40 VAL B C 1
ATOM 1243 O O . VAL B 1 40 ? 34.208 3.929 17.875 1.00 56.19 40 VAL B O 1
ATOM 1247 N N . ASN B 1 41 ? 34.720 2.072 16.709 1.00 56.34 41 ASN B N 1
ATOM 1248 C CA . ASN B 1 41 ? 35.843 2.714 16.004 1.00 54.86 41 ASN B CA 1
ATOM 1249 C C . ASN B 1 41 ? 35.363 3.712 14.944 1.00 54.91 41 ASN B C 1
ATOM 1250 O O . ASN B 1 41 ? 35.921 4.799 14.836 1.00 54.95 41 ASN B O 1
ATOM 1255 N N . LEU B 1 42 ? 34.342 3.336 14.176 1.00 55.98 42 LEU B N 1
ATOM 1256 C CA . LEU B 1 42 ? 33.738 4.221 13.183 1.00 57.59 42 LEU B CA 1
ATOM 1257 C C . LEU B 1 42 ? 33.090 5.459 13.838 1.00 58.82 42 LEU B C 1
ATOM 1258 O O . LEU B 1 42 ? 33.236 6.576 13.341 1.00 58.36 42 LEU B O 1
ATOM 1263 N N . LEU B 1 43 ? 32.386 5.237 14.950 1.00 59.29 43 LEU B N 1
ATOM 1264 C CA . LEU B 1 43 ? 31.734 6.301 15.706 1.00 60.33 43 LEU B CA 1
ATOM 1265 C C . LEU B 1 43 ? 32.747 7.263 16.326 1.00 58.62 43 LEU B C 1
ATOM 1266 O O . LEU B 1 43 ? 32.591 8.480 16.227 1.00 59.23 43 LEU B O 1
ATOM 1271 N N . ALA B 1 44 ? 33.781 6.721 16.967 1.00 57.06 44 ALA B N 1
ATOM 1272 C CA . ALA B 1 44 ? 34.855 7.551 17.525 1.00 56.26 44 ALA B CA 1
ATOM 1273 C C . ALA B 1 44 ? 35.547 8.404 16.455 1.00 56.15 44 ALA B C 1
ATOM 1274 O O . ALA B 1 44 ? 35.874 9.565 16.696 1.00 55.76 44 ALA B O 1
ATOM 1276 N N . GLY B 1 45 ? 35.768 7.810 15.283 1.00 56.43 45 GLY B N 1
ATOM 1277 C CA . GLY B 1 45 ? 36.287 8.529 14.125 1.00 55.55 45 GLY B CA 1
ATOM 1278 C C . GLY B 1 45 ? 35.372 9.662 13.714 1.00 56.99 45 GLY B C 1
ATOM 1279 O O . GLY B 1 45 ? 35.834 10.769 13.477 1.00 57.90 45 GLY B O 1
ATOM 1280 N N . LEU B 1 46 ? 34.070 9.383 13.645 1.00 57.19 46 LEU B N 1
ATOM 1281 C CA . LEU B 1 46 ? 33.076 10.392 13.300 1.00 58.48 46 LEU B CA 1
ATOM 1282 C C . LEU B 1 46 ? 33.065 11.531 14.323 1.00 58.19 46 LEU B C 1
ATOM 1283 O O . LEU B 1 46 ? 33.067 12.698 13.933 1.00 59.26 46 LEU B O 1
ATOM 1288 N N . ILE B 1 47 ? 33.076 11.197 15.613 1.00 57.78 47 ILE B N 1
ATOM 1289 C CA . ILE B 1 47 ? 33.020 12.217 16.667 1.00 58.43 47 ILE B CA 1
ATOM 1290 C C . ILE B 1 47 ? 34.273 13.106 16.648 1.00 57.97 47 ILE B C 1
ATOM 1291 O O . ILE B 1 47 ? 34.149 14.329 16.717 1.00 58.80 47 ILE B O 1
ATOM 1296 N N . ILE B 1 48 ? 35.461 12.507 16.535 1.00 56.76 48 ILE B N 1
ATOM 1297 C CA . ILE B 1 48 ? 36.709 13.289 16.528 1.00 56.76 48 ILE B CA 1
ATOM 1298 C C . ILE B 1 48 ? 36.795 14.215 15.295 1.00 57.06 48 ILE B C 1
ATOM 1299 O O . ILE B 1 48 ? 37.325 15.322 15.379 1.00 56.18 48 ILE B O 1
ATOM 1304 N N . GLY B 1 49 ? 36.257 13.750 14.169 1.00 57.76 49 GLY B N 1
ATOM 1305 C CA . GLY B 1 49 ? 36.112 14.570 12.960 1.00 58.85 49 GLY B CA 1
ATOM 1306 C C . GLY B 1 49 ? 35.243 15.806 13.144 1.00 60.37 49 GLY B C 1
ATOM 1307 O O . GLY B 1 49 ? 35.621 16.908 12.728 1.00 59.83 49 GLY B O 1
ATOM 1308 N N . THR B 1 50 ? 34.086 15.619 13.777 1.00 60.93 50 THR B N 1
ATOM 1309 C CA . THR B 1 50 ? 33.162 16.724 14.040 1.00 62.92 50 THR B CA 1
ATOM 1310 C C . THR B 1 50 ? 33.790 17.676 15.053 1.00 61.53 50 THR B C 1
ATOM 1311 O O . THR B 1 50 ? 33.710 18.891 14.888 1.00 61.89 50 THR B O 1
ATOM 1315 N N . ALA B 1 51 ? 34.414 17.114 16.088 1.00 59.79 51 ALA B N 1
ATOM 1316 C CA . ALA B 1 51 ? 35.199 17.896 17.056 1.00 60.25 51 ALA B CA 1
ATOM 1317 C C . ALA B 1 51 ? 36.320 18.709 16.391 1.00 60.96 51 ALA B C 1
ATOM 1318 O O . ALA B 1 51 ? 36.531 19.865 16.734 1.00 61.44 51 ALA B O 1
ATOM 1320 N N . LEU B 1 52 ? 37.024 18.101 15.441 1.00 60.51 52 LEU B N 1
ATOM 1321 C CA . LEU B 1 52 ? 38.118 18.773 14.733 1.00 61.54 52 LEU B CA 1
ATOM 1322 C C . LEU B 1 52 ? 37.637 20.078 14.090 1.00 64.39 52 LEU B C 1
ATOM 1323 O O . LEU B 1 52 ? 38.235 21.142 14.289 1.00 66.18 52 LEU B O 1
ATOM 1328 N N . ALA B 1 53 ? 36.534 19.989 13.350 1.00 65.14 53 ALA B N 1
ATOM 1329 C CA . ALA B 1 53 ? 35.945 21.138 12.666 1.00 66.11 53 ALA B CA 1
ATOM 1330 C C . ALA B 1 53 ? 35.292 22.130 13.634 1.00 66.84 53 ALA B C 1
ATOM 1331 O O . ALA B 1 53 ? 35.429 23.344 13.477 1.00 68.85 53 ALA B O 1
ATOM 1333 N N . TYR B 1 54 ? 34.558 21.608 14.605 1.00 66.18 54 TYR B N 1
ATOM 1334 C CA . TYR B 1 54 ? 33.808 22.431 15.552 1.00 67.52 54 TYR B CA 1
ATOM 1335 C C . TYR B 1 54 ? 34.721 23.241 16.467 1.00 65.90 54 TYR B C 1
ATOM 1336 O O . TYR B 1 54 ? 34.514 24.437 16.612 1.00 67.85 54 TYR B O 1
ATOM 1345 N N . PHE B 1 55 ? 35.728 22.605 17.058 1.00 63.06 55 PHE B N 1
ATOM 1346 C CA . PHE B 1 55 ? 36.674 23.295 17.959 1.00 63.26 55 PHE B CA 1
ATOM 1347 C C . PHE B 1 55 ? 37.525 24.369 17.260 1.00 64.10 55 PHE B C 1
ATOM 1348 O O . PHE B 1 55 ? 37.958 25.339 17.913 1.00 65.39 55 PHE B O 1
ATOM 1356 N N . LEU B 1 56 ? 37.764 24.209 15.954 1.00 63.26 56 LEU B N 1
ATOM 1357 C CA . LEU B 1 56 ? 38.447 25.231 15.155 1.00 64.91 56 LEU B CA 1
ATOM 1358 C C . LEU B 1 56 ? 37.655 26.554 15.136 1.00 67.48 56 LEU B C 1
ATOM 1359 O O . LEU B 1 56 ? 38.192 27.610 15.335 1.00 67.85 56 LEU B O 1
ATOM 1364 N N . ARG B 1 57 ? 36.360 26.437 14.898 1.00 70.30 57 ARG B N 1
ATOM 1365 C CA . ARG B 1 57 ? 35.406 27.545 14.835 1.00 73.14 57 ARG B CA 1
ATOM 1366 C C . ARG B 1 57 ? 35.047 28.141 16.202 1.00 74.50 57 ARG B C 1
ATOM 1367 O O . ARG B 1 57 ? 34.521 29.259 16.273 1.00 76.46 57 ARG B O 1
ATOM 1375 N N . GLN B 1 58 ? 35.290 27.409 17.280 1.00 74.60 58 GLN B N 1
ATOM 1376 C CA . GLN B 1 58 ? 34.962 27.847 18.642 1.00 76.51 58 GLN B CA 1
ATOM 1377 C C . GLN B 1 58 ? 36.207 27.763 19.539 1.00 74.67 58 GLN B C 1
ATOM 1378 O O . GLN B 1 58 ? 36.299 26.880 20.392 1.00 73.07 58 GLN B O 1
ATOM 1384 N N . PRO B 1 59 ? 37.165 28.692 19.352 1.00 74.68 59 PRO B N 1
ATOM 1385 C CA . PRO B 1 59 ? 38.446 28.610 20.057 1.00 74.35 59 PRO B CA 1
ATOM 1386 C C . PRO B 1 59 ? 38.395 28.840 21.583 1.00 75.65 59 PRO B C 1
ATOM 1387 O O . PRO B 1 59 ? 39.325 28.439 22.267 1.00 75.95 59 PRO B O 1
ATOM 1391 N N . HIS B 1 60 ? 37.332 29.459 22.101 1.00 77.05 60 HIS B N 1
ATOM 1392 C CA . HIS B 1 60 ? 37.198 29.721 23.532 1.00 78.92 60 HIS B CA 1
ATOM 1393 C C . HIS B 1 60 ? 36.384 28.664 24.303 1.00 77.83 60 HIS B C 1
ATOM 1394 O O . HIS B 1 60 ? 36.022 28.885 25.459 1.00 78.54 60 HIS B O 1
ATOM 1401 N N . LEU B 1 61 ? 36.121 27.513 23.684 1.00 77.47 61 LEU B N 1
ATOM 1402 C CA . LEU B 1 61 ? 35.570 26.350 24.402 1.00 78.56 61 LEU B CA 1
ATOM 1403 C C . LEU B 1 61 ? 36.490 25.971 25.576 1.00 78.42 61 LEU B C 1
ATOM 1404 O O . LEU B 1 61 ? 37.717 25.908 25.409 1.00 76.88 61 LEU B O 1
ATOM 1409 N N . ASP B 1 62 ? 35.886 25.751 26.751 1.00 79.22 62 ASP B N 1
ATOM 1410 C CA . ASP B 1 62 ? 36.601 25.394 27.974 1.00 80.23 62 ASP B CA 1
ATOM 1411 C C . ASP B 1 62 ? 37.435 24.169 27.618 1.00 77.52 62 ASP B C 1
ATOM 1412 O O . ASP B 1 62 ? 36.880 23.233 27.050 1.00 73.17 62 ASP B O 1
ATOM 1417 N N . PRO B 1 63 ? 38.758 24.164 27.914 1.00 77.28 63 PRO B N 1
ATOM 1418 C CA . PRO B 1 63 ? 39.572 22.963 27.653 1.00 74.37 63 PRO B CA 1
ATOM 1419 C C . PRO B 1 63 ? 39.057 21.663 28.327 1.00 74.65 63 PRO B C 1
ATOM 1420 O O . PRO B 1 63 ? 39.359 20.569 27.844 1.00 71.82 63 PRO B O 1
ATOM 1424 N N . PHE B 1 64 ? 38.290 21.800 29.409 1.00 76.84 64 PHE B N 1
ATOM 1425 C CA . PHE B 1 64 ? 37.596 20.696 30.088 1.00 77.71 64 PHE B CA 1
ATOM 1426 C C . PHE B 1 64 ? 36.693 19.869 29.160 1.00 75.85 64 PHE B C 1
ATOM 1427 O O . PHE B 1 64 ? 36.805 18.652 29.123 1.00 74.52 64 PHE B O 1
ATOM 1435 N N . TRP B 1 65 ? 35.803 20.527 28.418 1.00 75.09 65 TRP B N 1
ATOM 1436 C CA . TRP B 1 65 ? 34.861 19.824 27.513 1.00 74.29 65 TRP B CA 1
ATOM 1437 C C . TRP B 1 65 ? 35.575 19.177 26.328 1.00 72.14 65 TRP B C 1
ATOM 1438 O O . TRP B 1 65 ? 35.214 18.076 25.920 1.00 72.82 65 TRP B O 1
ATOM 1449 N N . LYS B 1 66 ? 36.575 19.854 25.782 1.00 71.19 66 LYS B N 1
ATOM 1450 C CA . LYS B 1 66 ? 37.398 19.328 24.685 1.00 68.76 66 LYS B CA 1
ATOM 1451 C C . LYS B 1 66 ? 38.146 18.053 25.115 1.00 67.38 66 LYS B C 1
ATOM 1452 O O . LYS B 1 66 ? 38.231 17.078 24.364 1.00 64.45 66 LYS B O 1
ATOM 1458 N N . LEU B 1 67 ? 38.665 18.078 26.340 1.00 68.66 67 LEU B N 1
ATOM 1459 C CA . LEU B 1 67 ? 39.446 16.977 26.891 1.00 68.56 67 LEU B CA 1
ATOM 1460 C C . LEU B 1 67 ? 38.557 15.784 27.223 1.00 69.08 67 LEU B C 1
ATOM 1461 O O . LEU B 1 67 ? 38.936 14.657 26.971 1.00 66.06 67 LEU B O 1
ATOM 1466 N N . MET B 1 68 ? 37.373 16.046 27.777 1.00 71.79 68 MET B N 1
ATOM 1467 C CA . MET B 1 68 ? 36.371 15.014 28.059 1.00 72.87 68 MET B CA 1
ATOM 1468 C C . MET B 1 68 ? 35.894 14.309 26.782 1.00 70.57 68 MET B C 1
ATOM 1469 O O . MET B 1 68 ? 35.683 13.096 26.785 1.00 70.28 68 MET B O 1
ATOM 1474 N N . ILE B 1 69 ? 35.724 15.068 25.706 1.00 69.44 69 ILE B N 1
ATOM 1475 C CA . ILE B 1 69 ? 35.205 14.530 24.439 1.00 68.22 69 ILE B CA 1
ATOM 1476 C C . ILE B 1 69 ? 36.259 13.732 23.658 1.00 65.22 69 ILE B C 1
ATOM 1477 O O . ILE B 1 69 ? 35.932 12.703 23.063 1.00 64.95 69 ILE B O 1
ATOM 1482 N N . THR B 1 70 ? 37.505 14.212 23.633 1.00 64.47 70 THR B N 1
ATOM 1483 C CA . THR B 1 70 ? 38.519 13.653 22.725 1.00 62.62 70 THR B CA 1
ATOM 1484 C C . THR B 1 70 ? 39.348 12.592 23.432 1.00 63.24 70 THR B C 1
ATOM 1485 O O . THR B 1 70 ? 39.215 11.422 23.117 1.00 65.49 70 THR B O 1
ATOM 1489 N N . THR B 1 71 ? 40.191 12.989 24.384 1.00 64.09 71 THR B N 1
ATOM 1490 C CA . THR B 1 71 ? 40.975 12.025 25.167 1.00 64.22 71 THR B CA 1
ATOM 1491 C C . THR B 1 71 ? 40.073 11.066 25.950 1.00 64.02 71 THR B C 1
ATOM 1492 O O . THR B 1 71 ? 40.347 9.870 26.007 1.00 63.89 71 THR B O 1
ATOM 1496 N N . GLY B 1 72 ? 39.013 11.611 26.544 1.00 64.46 72 GLY B N 1
ATOM 1497 C CA . GLY B 1 72 ? 38.051 10.847 27.313 1.00 65.89 72 GLY B CA 1
ATOM 1498 C C . GLY B 1 72 ? 37.168 9.958 26.461 1.00 65.13 72 GLY B C 1
ATOM 1499 O O . GLY B 1 72 ? 37.464 8.770 26.304 1.00 63.12 72 GLY B O 1
ATOM 1500 N N . LEU B 1 73 ? 36.094 10.529 25.912 1.00 65.12 73 LEU B N 1
ATOM 1501 C CA . LEU B 1 73 ? 35.047 9.748 25.231 1.00 64.61 73 LEU B CA 1
ATOM 1502 C C . LEU B 1 73 ? 35.563 9.001 24.014 1.00 62.43 73 LEU B C 1
ATOM 1503 O O . LEU B 1 73 ? 35.484 7.774 23.971 1.00 62.08 73 LEU B O 1
ATOM 1508 N N . CYS B 1 74 ? 36.076 9.740 23.029 1.00 61.61 74 CYS B N 1
ATOM 1509 C CA . CYS B 1 74 ? 36.571 9.120 21.797 1.00 60.87 74 CYS B CA 1
ATOM 1510 C C . CYS B 1 74 ? 37.686 8.115 22.089 1.00 60.19 74 CYS B C 1
ATOM 1511 O O . CYS B 1 74 ? 37.722 7.032 21.509 1.00 57.88 74 CYS B O 1
ATOM 1514 N N . GLY B 1 75 ? 38.585 8.491 22.994 1.00 61.92 75 GLY B N 1
ATOM 1515 C CA . GLY B 1 75 ? 39.680 7.633 23.396 1.00 62.69 75 GLY B CA 1
ATOM 1516 C C . GLY B 1 75 ? 39.231 6.376 24.098 1.00 63.18 75 GLY B C 1
ATOM 1517 O O . GLY B 1 75 ? 39.736 5.316 23.809 1.00 64.70 75 GLY B O 1
ATOM 1518 N N . GLY B 1 76 ? 38.290 6.483 25.030 1.00 64.64 76 GLY B N 1
ATOM 1519 C CA . GLY B 1 76 ? 37.728 5.311 25.707 1.00 65.13 76 GLY B CA 1
ATOM 1520 C C . GLY B 1 76 ? 36.892 4.443 24.779 1.00 64.92 76 GLY B C 1
ATOM 1521 O O . GLY B 1 76 ? 36.921 3.209 24.880 1.00 64.20 76 GLY B O 1
ATOM 1522 N N . LEU B 1 77 ? 36.163 5.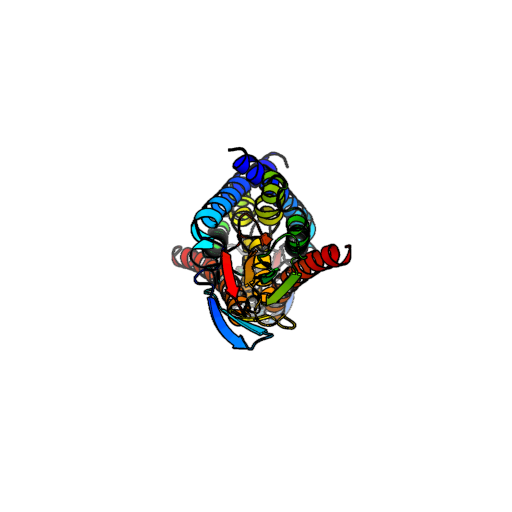089 23.863 1.00 63.66 77 LEU B N 1
ATOM 1523 C CA . LEU B 1 77 ? 35.259 4.401 22.937 1.00 63.36 77 LEU B CA 1
ATOM 1524 C C . LEU B 1 77 ? 35.977 3.509 21.914 1.00 61.97 77 LEU B C 1
ATOM 1525 O O . LEU B 1 77 ? 35.610 2.349 21.730 1.00 60.79 77 LEU B O 1
ATOM 1530 N N . SER B 1 78 ? 37.000 4.053 21.262 1.00 61.30 78 SER B N 1
ATOM 1531 C CA . SER B 1 78 ? 37.742 3.317 20.236 1.00 60.87 78 SER B CA 1
ATOM 1532 C C . SER B 1 78 ? 38.769 2.382 20.856 1.00 61.90 78 SER B C 1
ATOM 1533 O O . SER B 1 78 ? 39.186 2.590 21.997 1.00 63.74 78 SER B O 1
ATOM 1536 N N . THR B 1 79 ? 39.201 1.382 20.091 1.00 60.79 79 THR B N 1
ATOM 1537 C CA . THR B 1 79 ? 40.201 0.419 20.554 1.00 61.94 79 THR B CA 1
ATOM 1538 C C . THR B 1 79 ? 41.026 -0.133 19.386 1.00 61.45 79 THR B C 1
ATOM 1539 O O . THR B 1 79 ? 40.465 -0.543 18.366 1.00 60.91 79 THR B O 1
ATOM 1543 N N . ILE B 1 80 ? 42.350 -0.116 19.532 1.00 61.36 80 ILE B N 1
ATOM 1544 C CA . ILE B 1 80 ? 43.233 -0.881 18.647 1.00 61.50 80 ILE B CA 1
ATOM 1545 C C . ILE B 1 80 ? 43.479 -2.287 19.201 1.00 60.90 80 ILE B C 1
ATOM 1546 O O . ILE B 1 80 ? 43.721 -3.203 18.433 1.00 59.24 80 ILE B O 1
ATOM 1551 N N . SER B 1 81 ? 43.414 -2.454 20.522 1.00 61.28 81 SER B N 1
ATOM 1552 C CA . SER B 1 81 ? 43.717 -3.741 21.162 1.00 61.43 81 SER B CA 1
ATOM 1553 C C . SER B 1 81 ? 42.721 -4.836 20.796 1.00 60.43 81 SER B C 1
ATOM 1554 O O . SER B 1 81 ? 43.128 -5.871 20.277 1.00 60.71 81 SER B O 1
ATOM 1557 N N . THR B 1 82 ? 41.429 -4.605 21.029 1.00 59.25 82 THR B N 1
ATOM 1558 C CA . THR B 1 82 ? 40.390 -5.569 20.623 1.00 58.27 82 THR B CA 1
ATOM 1559 C C . THR B 1 82 ? 40.409 -5.826 19.116 1.00 57.36 82 THR B C 1
ATOM 1560 O O . THR B 1 82 ? 40.251 -6.953 18.672 1.00 57.96 82 THR B O 1
ATOM 1564 N N . PHE B 1 83 ? 40.574 -4.763 18.338 1.00 57.02 83 PHE B N 1
ATOM 1565 C CA . PHE B 1 83 ? 40.769 -4.872 16.886 1.00 56.08 83 PHE B CA 1
ATOM 1566 C C . PHE B 1 83 ? 41.925 -5.816 16.507 1.00 56.34 83 PHE B C 1
ATOM 1567 O O . PHE B 1 83 ? 41.790 -6.592 15.563 1.00 55.88 83 PHE B O 1
ATOM 1575 N N . SER B 1 84 ? 43.042 -5.726 17.236 1.00 57.15 84 SER B N 1
ATOM 1576 C CA . SER B 1 84 ? 44.236 -6.540 16.981 1.00 59.90 84 SER B CA 1
ATOM 1577 C C . SER B 1 84 ? 44.067 -8.017 17.310 1.00 60.10 84 SER B C 1
ATOM 1578 O O . SER B 1 84 ? 44.496 -8.848 16.522 1.00 59.60 84 SER B O 1
ATOM 1581 N N . VAL B 1 85 ? 43.510 -8.338 18.485 1.00 60.56 85 VAL B N 1
ATOM 1582 C CA . VAL B 1 85 ? 43.273 -9.746 18.860 1.00 62.06 85 VAL B CA 1
ATOM 1583 C C . VAL B 1 85 ? 42.289 -10.406 17.917 1.00 61.57 85 VAL B C 1
ATOM 1584 O O . VAL B 1 85 ? 42.481 -11.569 17.565 1.00 62.43 85 VAL B O 1
ATOM 1588 N N . GLU B 1 86 ? 41.249 -9.674 17.511 1.00 60.09 86 GLU B N 1
ATOM 1589 C CA . GLU B 1 86 ? 40.288 -10.189 16.530 1.00 59.56 86 GLU B CA 1
ATOM 1590 C C . GLU B 1 86 ? 41.046 -10.616 15.277 1.00 58.07 86 GLU B C 1
ATOM 1591 O O . GLU B 1 86 ? 40.937 -11.752 14.854 1.00 59.03 86 GLU B O 1
ATOM 1597 N N . VAL B 1 87 ? 41.859 -9.716 14.734 1.00 56.96 87 VAL B N 1
ATOM 1598 C CA . VAL B 1 87 ? 42.677 -10.003 13.543 1.00 56.71 87 VAL B CA 1
ATOM 1599 C C . VAL B 1 87 ? 43.697 -11.116 13.803 1.00 56.67 87 VAL B C 1
ATOM 1600 O O . VAL B 1 87 ? 43.874 -11.993 12.968 1.00 57.46 87 VAL B O 1
ATOM 1604 N N . PHE B 1 88 ? 44.351 -11.080 14.956 1.00 56.52 88 PHE B N 1
ATOM 1605 C CA . PHE B 1 88 ? 45.331 -12.105 15.330 1.00 58.17 88 PHE B CA 1
ATOM 1606 C C . PHE B 1 88 ? 44.688 -13.492 15.377 1.00 58.67 88 PHE B C 1
ATOM 1607 O O . PHE B 1 88 ? 45.260 -14.448 14.878 1.00 60.09 88 PHE B O 1
ATOM 1615 N N . ALA B 1 89 ? 43.496 -13.579 15.966 1.00 58.05 89 ALA B N 1
ATOM 1616 C CA . ALA B 1 89 ? 42.739 -14.827 16.052 1.00 58.68 89 ALA B CA 1
ATOM 1617 C C . ALA B 1 89 ? 42.335 -15.343 14.672 1.00 59.22 89 ALA B C 1
ATOM 1618 O O . ALA B 1 89 ? 42.417 -16.556 14.404 1.00 60.30 89 ALA B O 1
ATOM 1620 N N . LEU B 1 90 ? 41.913 -14.431 13.799 1.00 58.21 90 LEU B N 1
ATOM 1621 C CA . LEU B 1 90 ? 41.582 -14.791 12.417 1.00 59.52 90 LEU B CA 1
ATOM 1622 C C . LEU B 1 90 ? 42.821 -15.303 11.677 1.00 60.57 90 LEU B C 1
ATOM 1623 O O . LEU B 1 90 ? 42.732 -16.275 10.924 1.00 62.39 90 LEU B O 1
ATOM 1628 N N . LEU B 1 91 ? 43.966 -14.655 11.902 1.00 60.26 91 LEU B N 1
ATOM 1629 C CA . LEU B 1 91 ? 45.236 -15.113 11.334 1.00 61.54 91 LEU B CA 1
ATOM 1630 C C . LEU B 1 91 ? 45.606 -16.512 11.858 1.00 62.62 91 LEU B C 1
ATOM 1631 O O . LEU B 1 91 ? 45.962 -17.383 11.069 1.00 63.94 91 LEU B O 1
ATOM 1636 N N . GLN B 1 92 ? 45.486 -16.732 13.166 1.00 61.29 92 GLN B N 1
ATOM 1637 C CA . GLN B 1 92 ? 45.761 -18.049 13.745 1.00 63.48 92 GLN B CA 1
ATOM 1638 C C . GLN B 1 92 ? 44.789 -19.129 13.254 1.00 64.11 92 GLN B C 1
ATOM 1639 O O . GLN B 1 92 ? 45.184 -20.257 13.072 1.00 65.29 92 GLN B O 1
ATOM 1645 N N . ALA B 1 93 ? 43.542 -18.743 12.990 1.00 63.74 93 ALA B N 1
ATOM 1646 C CA . ALA B 1 93 ? 42.513 -19.633 12.447 1.00 64.16 93 ALA B CA 1
ATOM 1647 C C . ALA B 1 93 ? 42.634 -19.939 10.944 1.00 65.95 93 ALA B C 1
ATOM 1648 O O . ALA B 1 93 ? 41.806 -20.674 10.401 1.00 67.27 93 ALA B O 1
ATOM 1650 N N . GLY B 1 94 ? 43.621 -19.357 10.264 1.00 66.94 94 GLY B N 1
ATOM 1651 C CA . GLY B 1 94 ? 43.798 -19.553 8.826 1.00 68.06 94 GLY B CA 1
ATOM 1652 C C . GLY B 1 94 ? 42.841 -18.748 7.959 1.00 68.42 94 GLY B C 1
ATOM 1653 O O . GLY B 1 94 ? 42.734 -19.007 6.766 1.00 69.45 94 GLY B O 1
ATOM 1654 N N . ASN B 1 95 ? 42.161 -17.759 8.543 1.00 67.66 95 ASN B N 1
ATOM 1655 C CA . ASN B 1 95 ? 41.160 -16.969 7.822 1.00 68.20 95 ASN B CA 1
ATOM 1656 C C . ASN B 1 95 ? 41.785 -15.648 7.346 1.00 67.07 95 ASN B C 1
ATOM 1657 O O . ASN B 1 95 ? 41.506 -14.571 7.892 1.00 65.80 95 ASN B O 1
ATOM 1662 N N . TYR B 1 96 ? 42.612 -15.747 6.308 1.00 68.31 96 TYR B N 1
ATOM 1663 C CA . TYR B 1 96 ? 43.400 -14.601 5.832 1.00 69.36 96 TYR B CA 1
ATOM 1664 C C . TYR B 1 96 ? 42.539 -13.525 5.156 1.00 69.74 96 TYR B C 1
ATOM 1665 O O . TYR B 1 96 ? 42.744 -12.327 5.385 1.00 68.21 96 TYR B O 1
ATOM 1674 N N . ILE B 1 97 ? 41.576 -13.956 4.344 1.00 71.44 97 ILE B N 1
ATOM 1675 C CA . ILE B 1 97 ? 40.670 -13.024 3.670 1.00 73.30 97 ILE B CA 1
ATOM 1676 C C . ILE B 1 97 ? 39.947 -12.084 4.659 1.00 70.86 97 ILE B C 1
ATOM 1677 O O . ILE B 1 97 ? 39.877 -10.877 4.415 1.00 70.15 97 ILE B O 1
ATOM 1682 N N . TRP B 1 98 ? 39.450 -12.615 5.776 1.00 68.95 98 TRP B N 1
ATOM 1683 C CA . TRP B 1 98 ? 38.730 -11.776 6.747 1.00 67.06 98 TRP B CA 1
ATOM 1684 C C . TRP B 1 98 ? 39.656 -10.986 7.682 1.00 65.92 98 TRP B C 1
ATOM 1685 O O . TRP B 1 98 ? 39.262 -9.928 8.189 1.00 65.17 98 TRP B O 1
ATOM 1696 N N . ALA B 1 99 ? 40.876 -11.479 7.899 1.00 65.94 99 ALA B N 1
ATOM 1697 C CA . ALA B 1 99 ? 41.890 -10.698 8.608 1.00 64.06 99 ALA B CA 1
ATOM 1698 C C . ALA B 1 99 ? 42.256 -9.445 7.804 1.00 63.94 99 ALA B C 1
ATOM 1699 O O . ALA B 1 99 ? 42.302 -8.340 8.355 1.00 62.35 99 ALA B O 1
ATOM 1701 N N . LEU B 1 100 ? 42.515 -9.628 6.510 1.00 65.75 100 LEU B N 1
ATOM 1702 C CA . LEU B 1 100 ? 42.794 -8.502 5.615 1.00 67.88 100 LEU B CA 1
ATOM 1703 C C . LEU B 1 100 ? 41.600 -7.539 5.544 1.00 66.81 100 LEU B C 1
ATOM 1704 O O . LEU B 1 100 ? 41.779 -6.320 5.663 1.00 65.13 100 LEU B O 1
ATOM 1709 N N . THR B 1 101 ? 40.396 -8.096 5.367 1.00 67.61 101 THR B N 1
ATOM 1710 C CA . THR B 1 101 ? 39.167 -7.299 5.262 1.00 67.86 101 THR B CA 1
ATOM 1711 C C . THR B 1 101 ? 38.929 -6.464 6.520 1.00 66.43 101 THR B C 1
ATOM 1712 O O . THR B 1 101 ? 38.603 -5.278 6.430 1.00 66.68 101 THR B O 1
ATOM 1716 N N . SER B 1 102 ? 39.117 -7.078 7.685 1.00 66.54 102 SER B N 1
ATOM 1717 C CA . SER B 1 102 ? 38.968 -6.373 8.958 1.00 64.92 102 SER B CA 1
ATOM 1718 C C . SER B 1 102 ? 39.928 -5.200 9.088 1.00 63.16 102 SER B C 1
ATOM 1719 O O . SER B 1 102 ? 39.531 -4.133 9.541 1.00 62.61 102 SER B O 1
ATOM 1722 N N . VAL B 1 103 ? 41.181 -5.392 8.684 1.00 63.07 103 VAL B N 1
ATOM 1723 C CA . VAL B 1 103 ? 42.182 -4.320 8.766 1.00 62.68 103 VAL B CA 1
ATOM 1724 C C . VAL B 1 103 ? 41.794 -3.152 7.860 1.00 62.37 103 VAL B C 1
ATOM 1725 O O . VAL B 1 103 ? 41.785 -2.007 8.305 1.00 62.14 103 VAL B O 1
ATOM 1729 N N . LEU B 1 104 ? 41.446 -3.450 6.611 1.00 63.82 104 LEU B N 1
ATOM 1730 C CA . LEU B 1 104 ? 41.014 -2.421 5.657 1.00 65.40 104 LEU B CA 1
ATOM 1731 C C . LEU B 1 104 ? 39.739 -1.693 6.104 1.00 64.68 104 LEU B C 1
ATOM 1732 O O . LEU B 1 104 ? 39.687 -0.461 6.057 1.00 64.54 104 LEU B O 1
ATOM 1737 N N . VAL B 1 105 ? 38.721 -2.437 6.544 1.00 63.81 105 VAL B N 1
ATOM 1738 C CA . VAL B 1 105 ? 37.441 -1.816 6.938 1.00 63.85 105 VAL B CA 1
ATOM 1739 C C . VAL B 1 105 ? 37.583 -0.955 8.207 1.00 61.28 105 VAL B C 1
ATOM 1740 O O . VAL B 1 105 ? 37.041 0.145 8.263 1.00 62.21 105 VAL B O 1
ATOM 1744 N N . HIS B 1 106 ? 38.316 -1.439 9.205 1.00 59.41 106 HIS B N 1
ATOM 1745 C CA . HIS B 1 106 ? 38.578 -0.637 10.414 1.00 58.40 106 HIS B CA 1
ATOM 1746 C C . HIS B 1 106 ? 39.388 0.633 10.138 1.00 58.26 106 HIS B C 1
ATOM 1747 O O . HIS B 1 106 ? 39.017 1.712 10.601 1.00 57.17 106 HIS B O 1
ATOM 1754 N N . VAL B 1 107 ? 40.489 0.493 9.395 1.00 58.79 107 VAL B N 1
ATOM 1755 C CA . VAL B 1 107 ? 41.430 1.599 9.208 1.00 59.84 107 VAL B CA 1
ATOM 1756 C C . VAL B 1 107 ? 40.910 2.598 8.171 1.00 61.24 107 VAL B C 1
ATOM 1757 O O . VAL B 1 107 ? 40.799 3.780 8.473 1.00 62.16 107 VAL B O 1
ATOM 1761 N N . ILE B 1 108 ? 40.574 2.113 6.974 1.00 63.19 108 ILE B N 1
ATOM 1762 C CA . ILE B 1 108 ? 40.055 2.972 5.903 1.00 65.26 108 ILE B CA 1
ATOM 1763 C C . ILE B 1 108 ? 38.706 3.545 6.332 1.00 65.34 108 ILE B C 1
ATOM 1764 O O . ILE B 1 108 ? 38.439 4.734 6.118 1.00 66.52 108 ILE B O 1
ATOM 1769 N N . GLY B 1 109 ? 37.867 2.711 6.945 1.00 64.25 109 GLY B N 1
ATOM 1770 C CA . GLY B 1 109 ? 36.558 3.152 7.426 1.00 63.94 109 GLY B CA 1
ATOM 1771 C C . GLY B 1 109 ? 36.630 4.264 8.465 1.00 62.46 109 GLY B C 1
ATOM 1772 O O . GLY B 1 109 ? 35.901 5.267 8.360 1.00 63.54 109 GLY B O 1
ATOM 1773 N N . SER B 1 110 ? 37.507 4.100 9.455 1.00 59.63 110 SER B N 1
ATOM 1774 C CA . SER B 1 110 ? 37.628 5.084 10.533 1.00 59.44 110 SER B CA 1
ATOM 1775 C C . SER B 1 110 ? 38.209 6.427 10.063 1.00 60.42 110 SER B C 1
ATOM 1776 O O . SER B 1 110 ? 37.794 7.488 10.551 1.00 58.06 110 SER B O 1
ATOM 1779 N N . LEU B 1 111 ? 39.162 6.373 9.127 1.00 61.98 111 LEU B N 1
ATOM 1780 C CA . LEU B 1 111 ? 39.697 7.587 8.505 1.00 63.36 111 LEU B CA 1
ATOM 1781 C C . LEU B 1 111 ? 38.635 8.303 7.676 1.00 63.65 111 LEU B C 1
ATOM 1782 O O . LEU B 1 111 ? 38.568 9.529 7.715 1.00 63.15 111 LEU B O 1
ATOM 1787 N N . ILE B 1 112 ? 37.822 7.540 6.935 1.00 64.71 112 ILE B N 1
ATOM 1788 C CA . ILE B 1 112 ? 36.680 8.096 6.178 1.00 66.84 112 ILE B CA 1
ATOM 1789 C C . ILE B 1 112 ? 35.655 8.759 7.105 1.00 65.60 112 ILE B C 1
ATOM 1790 O O . ILE B 1 112 ? 35.169 9.845 6.793 1.00 67.91 112 ILE B O 1
ATOM 1795 N N . MET B 1 113 ? 35.340 8.124 8.233 1.00 63.07 113 MET B N 1
ATOM 1796 C CA . MET B 1 113 ? 34.416 8.719 9.210 1.00 63.08 113 MET B CA 1
ATOM 1797 C C . MET B 1 113 ? 34.932 10.026 9.810 1.00 61.91 113 MET B C 1
ATOM 1798 O O . MET B 1 113 ? 34.142 10.940 10.063 1.00 64.45 113 MET B O 1
ATOM 1803 N N . THR B 1 114 ? 36.243 10.110 10.028 1.00 59.48 114 THR B N 1
ATOM 1804 C CA . THR B 1 114 ? 36.881 11.337 10.500 1.00 58.80 114 THR B CA 1
ATOM 1805 C C . THR B 1 114 ? 36.751 12.461 9.458 1.00 60.38 114 THR B C 1
ATOM 1806 O O . THR B 1 114 ? 36.413 13.594 9.798 1.00 60.63 114 THR B O 1
ATOM 1810 N N . ALA B 1 115 ? 37.002 12.126 8.199 1.00 61.77 115 ALA B N 1
ATOM 1811 C CA . ALA B 1 115 ? 36.792 13.047 7.098 1.00 65.22 115 ALA B CA 1
ATOM 1812 C C . ALA B 1 115 ? 35.333 13.481 7.002 1.00 67.38 115 ALA B C 1
ATOM 1813 O O . ALA B 1 115 ? 35.067 14.673 6.874 1.00 68.76 115 ALA B O 1
ATOM 1815 N N . LEU B 1 116 ? 34.396 12.534 7.081 1.00 67.85 116 LEU B N 1
ATOM 1816 C CA . LEU B 1 116 ? 32.962 12.886 7.007 1.00 70.31 116 LEU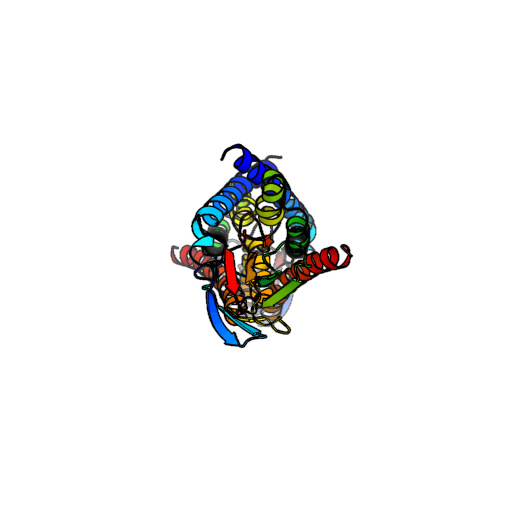 B CA 1
ATOM 1817 C C . LEU B 1 116 ? 32.546 13.847 8.120 1.00 68.44 116 LEU B C 1
ATOM 1818 O O . LEU B 1 116 ? 31.876 14.842 7.858 1.00 70.48 116 LEU B O 1
ATOM 1823 N N . GLY B 1 117 ? 32.953 13.542 9.349 1.00 65.32 117 GLY B N 1
ATOM 1824 C CA . GLY B 1 117 ? 32.659 14.393 10.497 1.00 64.07 117 GLY B CA 1
ATOM 1825 C C . GLY B 1 117 ? 33.179 15.813 10.333 1.00 64.30 117 GLY B C 1
ATOM 1826 O O . GLY B 1 117 ? 32.477 16.780 10.645 1.00 65.08 117 GLY B O 1
ATOM 1827 N N . PHE B 1 118 ? 34.407 15.929 9.827 1.00 62.67 118 PHE B N 1
ATOM 1828 C CA . PHE B 1 118 ? 35.027 17.225 9.585 1.00 62.77 118 PHE B CA 1
ATOM 1829 C C . PHE B 1 118 ? 34.309 18.003 8.486 1.00 65.23 118 PHE B C 1
ATOM 1830 O O . PHE B 1 118 ? 33.920 19.161 8.694 1.00 66.15 118 PHE B O 1
ATOM 1838 N N . PHE B 1 119 ? 34.143 17.374 7.325 1.00 66.79 119 PHE B N 1
ATOM 1839 C CA . PHE B 1 119 ? 33.516 18.043 6.180 1.00 71.43 119 PHE B CA 1
ATOM 1840 C C . PHE B 1 119 ? 32.012 18.326 6.348 1.00 74.04 119 PHE B C 1
ATOM 1841 O O . PHE B 1 119 ? 31.537 19.330 5.836 1.00 77.55 119 PHE B O 1
ATOM 1849 N N . ILE B 1 120 ? 31.273 17.478 7.068 1.00 73.58 120 ILE B N 1
ATOM 1850 C CA . ILE B 1 120 ? 29.849 17.758 7.343 1.00 75.98 120 ILE B CA 1
ATOM 1851 C C . ILE B 1 120 ? 29.694 19.067 8.135 1.00 77.27 120 ILE B C 1
ATOM 1852 O O . ILE B 1 120 ? 28.857 19.898 7.788 1.00 79.85 120 ILE B O 1
ATOM 1857 N N . ILE B 1 121 ? 30.505 19.246 9.175 1.00 75.98 121 ILE B N 1
ATOM 1858 C CA . ILE B 1 121 ? 30.468 20.463 9.998 1.00 77.31 121 ILE B CA 1
ATOM 1859 C C . ILE B 1 121 ? 30.990 21.677 9.218 1.00 79.65 121 ILE B C 1
ATOM 1860 O O . ILE B 1 121 ? 30.422 22.764 9.317 1.00 80.87 121 ILE B O 1
ATOM 1865 N N . THR B 1 122 ? 32.063 21.484 8.453 1.00 80.47 122 THR B N 1
ATOM 1866 C CA . THR B 1 122 ? 32.621 22.540 7.602 1.00 83.49 122 THR B CA 1
ATOM 1867 C C . THR B 1 122 ? 31.605 23.011 6.551 1.00 88.05 122 THR B C 1
ATOM 1868 O O . THR B 1 122 ? 31.471 24.209 6.338 1.00 90.25 122 THR B O 1
ATOM 1872 N N . ILE B 1 123 ? 30.897 22.070 5.920 1.00 91.55 123 ILE B N 1
ATOM 1873 C CA . ILE B 1 123 ? 29.810 22.388 4.978 1.00 98.13 123 ILE B CA 1
ATOM 1874 C C . ILE B 1 123 ? 28.610 23.054 5.684 1.00 102.04 123 ILE B C 1
ATOM 1875 O O . ILE B 1 123 ? 28.039 24.000 5.145 1.00 106.41 123 ILE B O 1
ATOM 1880 N N . LEU B 1 124 ? 28.250 22.587 6.883 1.00 103.29 124 LEU B N 1
ATOM 1881 C CA . LEU B 1 124 ? 27.168 23.217 7.674 1.00 108.45 124 LEU B CA 1
ATOM 1882 C C . LEU B 1 124 ? 27.483 24.612 8.234 1.00 111.11 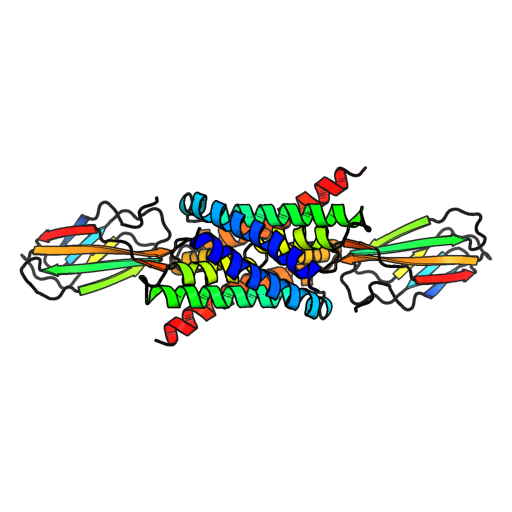124 LEU B C 1
ATOM 1883 O O . LEU B 1 124 ? 26.569 25.265 8.724 1.00 115.05 124 LEU B O 1
ATOM 1888 N N . PHE B 1 125 ? 28.744 25.039 8.220 1.00 112.21 125 PHE B N 1
ATOM 1889 C CA . PHE B 1 125 ? 29.107 26.410 8.599 1.00 115.30 125 PHE B CA 1
ATOM 1890 C C . PHE B 1 125 ? 29.344 27.226 7.321 1.00 117.99 125 PHE B C 1
ATOM 1891 O O . PHE B 1 125 ? 30.460 27.273 6.799 1.00 116.98 125 PHE B O 1
ATOM 1899 N N . ALA B 1 126 ? 28.276 27.852 6.822 1.00 122.93 126 ALA B N 1
ATOM 1900 C CA . ALA B 1 126 ? 28.317 28.646 5.584 1.00 124.69 126 ALA B CA 1
ATOM 1901 C C . ALA B 1 126 ? 28.913 30.038 5.830 1.00 124.18 126 ALA B C 1
ATOM 1902 O O . ALA B 1 126 ? 28.215 30.979 6.210 1.00 123.97 126 ALA B O 1
ATOM 1904 N N . SER C 2 2 ? 25.408 -16.492 24.320 1.00 93.93 1 SER C N 1
ATOM 1905 C CA . SER C 2 2 ? 24.279 -16.712 23.361 1.00 96.19 1 SER C CA 1
ATOM 1906 C C . SER C 2 2 ? 24.667 -17.650 22.209 1.00 93.51 1 SER C C 1
ATOM 1907 O O . SER C 2 2 ? 23.931 -18.596 21.913 1.00 96.72 1 SER C O 1
ATOM 1910 N N . VAL C 2 3 ? 25.825 -17.416 21.587 1.00 87.78 2 VAL C N 1
ATOM 1911 C CA . VAL C 2 3 ? 26.300 -18.272 20.483 1.00 83.67 2 VAL C CA 1
ATOM 1912 C C . VAL C 2 3 ? 27.071 -19.467 21.039 1.00 78.03 2 VAL C C 1
ATOM 1913 O O . VAL C 2 3 ? 28.042 -19.295 21.783 1.00 75.04 2 VAL C O 1
ATOM 1917 N N . SER C 2 4 ? 26.650 -20.671 20.659 1.00 76.14 3 SER C N 1
ATOM 1918 C CA . SER C 2 4 ? 27.331 -21.886 21.077 1.00 72.12 3 SER C CA 1
ATOM 1919 C C . SER C 2 4 ? 28.685 -21.988 20.383 1.00 68.75 3 SER C C 1
ATOM 1920 O O . SER C 2 4 ? 28.791 -21.708 19.189 1.00 67.00 3 SER C O 1
ATOM 1923 N N . SER C 2 5 ? 29.707 -22.395 21.145 1.00 65.77 4 SER C N 1
ATOM 1924 C CA . SER C 2 5 ? 31.046 -22.648 20.608 1.00 62.94 4 SER C CA 1
ATOM 1925 C C . SER C 2 5 ? 31.344 -24.147 20.380 1.00 61.56 4 SER C C 1
ATOM 1926 O O . SER C 2 5 ? 32.481 -24.496 20.032 1.00 58.88 4 SER C O 1
ATOM 1929 N N . VAL C 2 6 ? 30.331 -25.007 20.535 1.00 63.11 5 VAL C N 1
ATOM 1930 C CA . VAL C 2 6 ? 30.473 -26.471 20.406 1.00 62.20 5 VAL C CA 1
ATOM 1931 C C . VAL C 2 6 ? 30.124 -26.898 18.972 1.00 63.46 5 VAL C C 1
ATOM 1932 O O . VAL C 2 6 ? 29.102 -26.461 18.446 1.00 66.20 5 VAL C O 1
ATOM 1936 N N . PRO C 2 7 ? 30.944 -27.765 18.339 1.00 63.29 6 PRO C N 1
ATOM 1937 C CA . PRO C 2 7 ? 30.531 -28.233 16.997 1.00 64.15 6 PRO C CA 1
ATOM 1938 C C . PRO C 2 7 ? 29.226 -29.023 17.022 1.00 65.53 6 PRO C C 1
ATOM 1939 O O . PRO C 2 7 ? 28.819 -29.527 18.077 1.00 65.43 6 PRO C O 1
ATOM 1943 N N . THR C 2 8 ? 28.576 -29.112 15.866 1.00 66.95 7 THR C N 1
ATOM 1944 C CA . THR C 2 8 ? 27.368 -29.923 15.712 1.00 69.59 7 THR C CA 1
ATOM 1945 C C . THR C 2 8 ? 27.554 -30.999 14.645 1.00 70.46 7 THR C C 1
ATOM 1946 O O . THR C 2 8 ? 28.522 -30.975 13.874 1.00 68.08 7 THR C O 1
ATOM 1950 N N . LYS C 2 9 ? 26.611 -31.944 14.629 1.00 74.20 8 LYS C N 1
ATOM 1951 C CA . LYS C 2 9 ? 26.574 -33.059 13.672 1.00 75.62 8 LYS C CA 1
ATOM 1952 C C . LYS C 2 9 ? 27.926 -33.741 13.461 1.00 72.35 8 LYS C C 1
ATOM 1953 O O . LYS C 2 9 ? 28.401 -33.888 12.334 1.00 72.91 8 LYS C O 1
ATOM 1959 N N . LEU C 2 10 ? 28.539 -34.137 14.572 1.00 69.46 9 LEU C N 1
ATOM 1960 C CA . LEU C 2 10 ? 29.740 -34.968 14.546 1.00 67.16 9 LEU C CA 1
ATOM 1961 C C . LEU C 2 10 ? 29.334 -36.361 14.064 1.00 68.59 9 LEU C C 1
ATOM 1962 O O . LEU C 2 10 ? 28.363 -36.923 14.569 1.00 70.50 9 LEU C O 1
ATOM 1967 N N . GLU C 2 11 ? 30.055 -36.892 13.082 1.00 67.78 10 GLU C N 1
ATOM 1968 C CA . GLU C 2 11 ? 29.740 -38.204 12.518 1.00 69.99 10 GLU C CA 1
ATOM 1969 C C . GLU C 2 11 ? 30.914 -38.813 11.752 1.00 68.32 10 GLU C C 1
ATOM 1970 O O . GLU C 2 11 ? 31.823 -38.102 11.335 1.00 66.12 10 GLU C O 1
ATOM 1976 N N . VAL C 2 12 ? 30.868 -40.132 11.581 1.00 68.81 11 VAL C N 1
ATOM 1977 C CA . VAL C 2 12 ? 31.831 -40.856 10.758 1.00 68.43 11 VAL C CA 1
ATOM 1978 C C . VAL C 2 12 ? 31.335 -40.877 9.321 1.00 71.59 11 VAL C C 1
ATOM 1979 O O . VAL C 2 12 ? 30.264 -41.397 9.053 1.00 73.90 11 VAL C O 1
ATOM 1983 N N . VAL C 2 13 ? 32.119 -40.301 8.411 1.00 72.52 12 VAL C N 1
ATOM 1984 C CA . VAL C 2 13 ? 31.776 -40.221 6.976 1.00 75.37 12 VAL C CA 1
ATOM 1985 C C . VAL C 2 13 ? 32.442 -41.339 6.166 1.00 75.90 12 VAL C C 1
ATOM 1986 O O . VAL C 2 13 ? 31.951 -41.683 5.100 1.00 80.32 12 VAL C O 1
ATOM 1990 N N . ALA C 2 14 ? 33.553 -41.892 6.652 1.00 73.05 13 ALA C N 1
ATOM 1991 C CA . ALA C 2 14 ? 34.169 -43.067 6.015 1.00 72.24 13 ALA C CA 1
ATOM 1992 C C . ALA C 2 14 ? 34.983 -43.844 7.031 1.00 68.58 13 ALA C C 1
ATOM 1993 O O . ALA C 2 14 ? 35.479 -43.276 8.009 1.00 67.02 13 ALA C O 1
ATOM 1995 N N . ALA C 2 15 ? 35.140 -45.143 6.782 1.00 67.92 14 ALA C N 1
ATOM 1996 C CA . ALA C 2 15 ? 35.837 -46.022 7.704 1.00 64.41 14 ALA C CA 1
ATOM 1997 C C . ALA C 2 15 ? 36.612 -47.129 6.988 1.00 64.41 14 ALA C C 1
ATOM 1998 O O . ALA C 2 15 ? 36.198 -47.629 5.951 1.00 65.99 14 ALA C O 1
ATOM 2000 N N . THR C 2 16 ? 37.757 -47.468 7.571 1.00 61.51 15 THR C N 1
ATOM 2001 C CA . THR C 2 16 ? 38.491 -48.691 7.297 1.00 61.35 15 THR C CA 1
ATOM 2002 C C . THR C 2 16 ? 38.600 -49.418 8.636 1.00 58.44 15 THR C C 1
ATOM 2003 O O . THR C 2 16 ? 38.289 -48.838 9.674 1.00 56.79 15 THR C O 1
ATOM 2007 N N . PRO C 2 17 ? 39.041 -50.680 8.632 1.00 58.40 16 PRO C N 1
ATOM 2008 C CA . PRO C 2 17 ? 39.198 -51.374 9.924 1.00 57.43 16 PRO C CA 1
ATOM 2009 C C . PRO C 2 17 ? 40.082 -50.665 10.972 1.00 56.89 16 PRO C C 1
ATOM 2010 O O . PRO C 2 17 ? 39.875 -50.852 12.178 1.00 57.26 16 PRO C O 1
ATOM 2014 N N . THR C 2 18 ? 41.053 -49.862 10.524 1.00 57.64 17 THR C N 1
ATOM 2015 C CA . THR C 2 18 ? 41.996 -49.210 11.436 1.00 57.73 17 THR C CA 1
ATOM 2016 C C . THR C 2 18 ? 41.954 -47.677 11.395 1.00 58.19 17 THR C C 1
ATOM 2017 O O . THR C 2 18 ? 42.794 -47.039 12.018 1.00 59.34 17 THR C O 1
ATOM 2021 N N . SER C 2 19 ? 40.988 -47.091 10.688 1.00 58.26 18 SER C N 1
ATOM 2022 C CA . SER C 2 19 ? 40.878 -45.646 10.617 1.00 58.90 18 SER C CA 1
ATOM 2023 C C . SER C 2 19 ? 39.453 -45.141 10.418 1.00 59.71 18 SER C C 1
ATOM 2024 O O . SER C 2 19 ? 38.597 -45.845 9.884 1.00 58.42 18 SER C O 1
ATOM 2027 N N . LEU C 2 20 ? 39.237 -43.896 10.846 1.00 60.89 19 LEU C N 1
ATOM 2028 C CA . LEU C 2 20 ? 37.947 -43.235 10.721 1.00 63.25 19 LEU C CA 1
ATOM 2029 C C . LEU C 2 20 ? 38.142 -41.832 10.181 1.00 64.96 19 LEU C C 1
ATOM 2030 O O . LEU C 2 20 ? 38.959 -41.085 10.715 1.00 65.09 19 LEU C O 1
ATOM 2035 N N . LEU C 2 21 ? 37.411 -41.491 9.120 1.00 68.07 20 LEU C N 1
ATOM 2036 C CA . LEU C 2 21 ? 37.291 -40.111 8.668 1.00 70.33 20 LEU C CA 1
ATOM 2037 C C . LEU C 2 21 ? 36.019 -39.538 9.303 1.00 69.79 20 LEU C C 1
ATOM 2038 O O . LEU C 2 21 ? 34.924 -40.035 9.039 1.00 70.37 20 LEU C O 1
ATOM 2043 N N . ILE C 2 22 ? 36.186 -38.518 10.150 1.00 67.81 21 ILE C N 1
ATOM 2044 C CA . ILE C 2 22 ? 35.073 -37.847 10.826 1.00 67.59 21 ILE C CA 1
ATOM 2045 C C . ILE C 2 22 ? 34.886 -36.436 10.302 1.00 69.28 21 ILE C C 1
ATOM 2046 O O . ILE C 2 22 ? 35.817 -35.826 9.781 1.00 69.87 21 ILE C O 1
ATOM 2051 N N . SER C 2 23 ? 33.667 -35.927 10.454 1.00 70.00 22 SER C N 1
ATOM 2052 C CA . SER C 2 23 ? 33.355 -34.550 10.096 1.00 71.72 22 SER C CA 1
ATOM 2053 C C . SER C 2 23 ? 32.286 -33.968 11.019 1.00 70.98 22 SER C C 1
ATOM 2054 O O . SER C 2 23 ? 31.581 -34.699 11.718 1.00 70.81 22 SER C O 1
ATOM 2057 N N . TRP C 2 24 ? 32.205 -32.642 11.007 1.00 69.62 23 TRP C N 1
ATOM 2058 C CA . TRP C 2 24 ? 31.324 -31.883 11.887 1.00 69.14 23 TRP C CA 1
ATOM 2059 C C . TRP C 2 24 ? 31.025 -30.534 11.241 1.00 69.71 23 TRP C C 1
ATOM 2060 O O . TRP C 2 24 ? 31.746 -30.106 10.337 1.00 69.68 23 TRP C O 1
ATOM 2071 N N . ASP C 2 25 ? 29.966 -29.876 11.702 1.00 69.97 24 ASP C N 1
ATOM 2072 C CA . ASP C 2 25 ? 29.690 -28.483 11.327 1.00 71.38 24 ASP C CA 1
ATOM 2073 C C . ASP C 2 25 ? 30.349 -27.548 12.320 1.00 68.19 24 ASP C C 1
ATOM 2074 O O . ASP C 2 25 ? 30.201 -27.726 13.532 1.00 67.52 24 ASP C O 1
ATOM 2079 N N . ALA C 2 26 ? 31.086 -26.562 11.804 1.00 67.95 25 ALA C N 1
ATOM 2080 C CA . ALA C 2 26 ? 31.710 -25.524 12.636 1.00 65.68 25 ALA C CA 1
ATOM 2081 C C . ALA C 2 26 ? 30.653 -24.762 13.433 1.00 65.44 25 ALA C C 1
ATOM 2082 O O . ALA C 2 26 ? 29.555 -24.527 12.929 1.00 67.42 25 ALA C O 1
ATOM 2084 N N . PRO C 2 27 ? 30.979 -24.380 14.681 1.00 63.85 26 PRO C N 1
ATOM 2085 C CA . PRO C 2 27 ? 30.136 -23.442 15.406 1.00 64.87 26 PRO C CA 1
ATOM 2086 C C . PRO C 2 27 ? 30.345 -22.034 14.846 1.00 65.56 26 PRO C C 1
ATOM 2087 O O . PRO C 2 27 ? 31.388 -21.760 14.235 1.00 64.62 26 PRO C O 1
ATOM 2091 N N . ALA C 2 28 ? 29.369 -21.153 15.045 1.00 67.09 27 ALA C N 1
ATOM 2092 C CA . ALA C 2 28 ? 29.427 -19.777 14.492 1.00 67.56 27 ALA C CA 1
ATOM 2093 C C . ALA C 2 28 ? 30.296 -18.864 15.363 1.00 65.32 27 ALA C C 1
ATOM 2094 O O . ALA C 2 28 ? 29.818 -17.875 15.903 1.00 68.04 27 ALA C O 1
ATOM 2096 N N . VAL C 2 29 ? 31.572 -19.226 15.499 1.00 62.74 28 VAL C N 1
ATOM 2097 C CA . VAL C 2 29 ? 32.587 -18.453 16.226 1.00 61.09 28 VAL C CA 1
ATOM 2098 C C . VAL C 2 29 ? 33.943 -18.685 15.555 1.00 61.30 28 VAL C C 1
ATOM 2099 O O . VAL C 2 29 ? 34.113 -19.601 14.762 1.00 62.57 28 VAL C O 1
ATOM 2103 N N . THR C 2 30 ? 34.918 -17.854 15.884 1.00 62.43 29 THR C N 1
ATOM 2104 C CA . THR C 2 30 ? 36.263 -18.024 15.350 1.00 61.36 29 THR C CA 1
ATOM 2105 C C . THR C 2 30 ? 36.959 -19.167 16.095 1.00 60.42 29 THR C C 1
ATOM 2106 O O . THR C 2 30 ? 37.378 -19.018 17.253 1.00 59.12 29 THR C O 1
ATOM 2110 N N . VAL C 2 31 ? 37.027 -20.320 15.431 1.00 61.20 30 VAL C N 1
ATOM 2111 C CA . VAL C 2 31 ? 37.711 -21.491 15.943 1.00 58.96 30 VAL C CA 1
ATOM 2112 C C . VAL C 2 31 ? 39.176 -21.392 15.540 1.00 59.35 30 VAL C C 1
ATOM 2113 O O . VAL C 2 31 ? 39.487 -21.320 14.363 1.00 60.56 30 VAL C O 1
ATOM 2117 N N . VAL C 2 32 ? 40.080 -21.364 16.510 1.00 58.62 31 VAL C N 1
ATOM 2118 C CA . VAL C 2 32 ? 41.518 -21.359 16.218 1.00 60.29 31 VAL C CA 1
ATOM 2119 C C . VAL C 2 32 ? 41.995 -22.769 15.897 1.00 60.02 31 VAL C C 1
ATOM 2120 O O . VAL C 2 32 ? 42.710 -22.967 14.914 1.00 61.83 31 VAL C O 1
ATOM 2124 N N . HIS C 2 33 ? 41.614 -23.734 16.730 1.00 57.95 32 HIS C N 1
ATOM 2125 C CA . HIS C 2 33 ? 41.757 -25.137 16.377 1.00 58.04 32 HIS C CA 1
ATOM 2126 C C . HIS C 2 33 ? 40.695 -26.026 17.035 1.00 56.41 32 HIS C C 1
ATOM 2127 O O . HIS C 2 33 ? 40.117 -25.676 18.055 1.00 55.46 32 HIS C O 1
ATOM 2134 N N . TYR C 2 34 ? 40.450 -27.175 16.415 1.00 56.99 33 TYR C N 1
ATOM 2135 C CA . TYR C 2 34 ? 39.632 -28.237 17.002 1.00 57.58 33 TYR C CA 1
ATOM 2136 C C . TYR C 2 34 ? 40.550 -29.230 17.696 1.00 57.15 33 TYR C C 1
ATOM 2137 O O . TYR C 2 34 ? 41.655 -29.503 17.218 1.00 57.89 33 TYR C O 1
ATOM 2146 N N . VAL C 2 35 ? 40.099 -29.750 18.830 1.00 56.96 34 VAL C N 1
ATOM 2147 C CA . VAL C 2 35 ? 40.785 -30.827 19.532 1.00 57.31 34 VAL C CA 1
ATOM 2148 C C . VAL C 2 35 ? 39.908 -32.059 19.374 1.00 56.78 34 VAL C C 1
ATOM 2149 O O . VAL C 2 35 ? 38.738 -32.028 19.776 1.00 54.83 34 VAL C O 1
ATOM 2153 N N . ILE C 2 36 ? 40.468 -33.108 18.754 1.00 57.22 35 ILE C N 1
ATOM 2154 C CA . ILE C 2 36 ? 39.798 -34.403 18.587 1.00 56.82 35 ILE C CA 1
ATOM 2155 C C . ILE C 2 36 ? 40.360 -35.377 19.617 1.00 56.75 35 ILE C C 1
ATOM 2156 O O . ILE C 2 36 ? 41.580 -35.532 19.723 1.00 57.71 35 ILE C O 1
ATOM 2161 N N . THR C 2 37 ? 39.471 -36.023 20.372 1.00 55.50 36 THR C N 1
ATOM 2162 C CA . THR C 2 37 ? 39.854 -37.074 21.318 1.00 56.74 36 THR C CA 1
ATOM 2163 C C . THR C 2 37 ? 39.238 -38.419 20.898 1.00 55.91 36 THR C C 1
ATOM 2164 O O . THR C 2 37 ? 38.168 -38.454 20.313 1.00 55.50 36 THR C O 1
ATOM 2168 N N . TYR C 2 38 ? 39.934 -39.513 21.164 1.00 56.71 37 TYR C N 1
ATOM 2169 C CA . TYR C 2 38 ? 39.398 -40.851 20.891 1.00 57.24 37 TYR C CA 1
ATOM 2170 C C . TYR C 2 38 ? 39.990 -41.893 21.817 1.00 58.12 37 TYR C C 1
ATOM 2171 O O . TYR C 2 38 ? 41.133 -41.806 22.239 1.00 59.60 37 TYR C O 1
ATOM 2180 N N . GLY C 2 39 ? 39.180 -42.873 22.154 1.00 58.80 38 GLY C N 1
ATOM 2181 C CA . GLY C 2 39 ? 39.623 -43.968 23.014 1.00 60.01 38 GLY C CA 1
ATOM 2182 C C . GLY C 2 39 ? 38.600 -45.059 23.040 1.00 59.68 38 GLY C C 1
ATOM 2183 O O . GLY C 2 39 ? 37.441 -44.840 22.692 1.00 58.48 38 GLY C O 1
ATOM 2184 N N . GLU C 2 40 ? 39.029 -46.241 23.441 1.00 62.88 39 GLU C N 1
ATOM 2185 C CA . GLU C 2 40 ? 38.132 -47.394 23.491 1.00 63.80 39 GLU C CA 1
ATOM 2186 C C . GLU C 2 40 ? 37.026 -47.160 24.512 1.00 66.55 39 GLU C C 1
ATOM 2187 O O . GLU C 2 40 ? 37.309 -46.842 25.652 1.00 69.73 39 GLU C O 1
ATOM 2193 N N . THR C 2 41 ? 35.768 -47.296 24.083 1.00 67.87 40 THR C N 1
ATOM 2194 C CA . THR C 2 41 ? 34.601 -47.136 24.963 1.00 70.97 40 THR C CA 1
ATOM 2195 C C . THR C 2 41 ? 34.670 -48.102 26.164 1.00 77.25 40 THR C C 1
ATOM 2196 O O . THR C 2 41 ? 34.328 -47.734 27.288 1.00 80.75 40 THR C O 1
ATOM 2200 N N . GLY C 2 42 ? 35.111 -49.332 25.903 1.00 83.09 41 GLY C N 1
ATOM 2201 C CA . GLY C 2 42 ? 35.450 -50.273 26.936 1.00 91.58 41 GLY C CA 1
ATOM 2202 C C . GLY C 2 42 ? 36.449 -49.698 27.936 1.00 98.36 41 GLY C C 1
ATOM 2203 O O . GLY C 2 42 ? 37.628 -49.475 27.620 1.00 100.27 41 GLY C O 1
ATOM 2204 N N . GLY C 2 43 ? 35.945 -49.433 29.142 1.00 104.68 42 GLY C N 1
ATOM 2205 C CA . GLY C 2 43 ? 36.778 -49.388 30.355 1.00 108.92 42 GLY C CA 1
ATOM 2206 C C . GLY C 2 43 ? 37.612 -48.134 30.512 1.00 109.94 42 GLY C C 1
ATOM 2207 O O . GLY C 2 43 ? 37.082 -47.018 30.400 1.00 107.18 42 GLY C O 1
ATOM 2208 N N . ASN C 2 44 ? 38.911 -48.332 30.780 1.00 111.77 43 ASN C N 1
ATOM 2209 C CA . ASN C 2 44 ? 39.842 -47.259 31.120 1.00 110.84 43 ASN C CA 1
ATOM 2210 C C . ASN C 2 44 ? 41.135 -47.376 30.295 1.00 106.52 43 ASN C C 1
ATOM 2211 O O . ASN C 2 44 ? 42.235 -47.212 30.815 1.00 109.66 43 ASN C O 1
ATOM 2216 N N . SER C 2 45 ? 40.980 -47.669 29.004 1.00 99.91 44 SER C N 1
ATOM 2217 C CA . SER C 2 45 ? 42.065 -47.526 28.026 1.00 94.62 44 SER C CA 1
ATOM 2218 C C . SER C 2 45 ? 42.362 -46.030 27.830 1.00 89.68 44 SER C C 1
ATOM 2219 O O . SER C 2 45 ? 41.437 -45.204 27.925 1.00 87.27 44 SER C O 1
ATOM 2222 N N . PRO C 2 46 ? 43.641 -45.666 27.564 1.00 85.26 45 PRO C N 1
ATOM 2223 C CA . PRO C 2 46 ? 43.960 -44.231 27.524 1.00 81.00 45 PRO C CA 1
ATOM 2224 C C . PRO C 2 46 ? 43.289 -43.480 26.368 1.00 74.71 45 PRO C C 1
ATOM 2225 O O . PRO C 2 46 ? 43.285 -43.956 25.245 1.00 72.47 45 PRO C O 1
ATOM 2229 N N . VAL C 2 47 ? 42.707 -42.324 26.664 1.00 71.30 46 VAL C N 1
ATOM 2230 C CA . VAL C 2 47 ? 42.136 -41.470 25.636 1.00 67.47 46 VAL C CA 1
ATOM 2231 C C . VAL C 2 47 ? 43.294 -40.671 25.044 1.00 66.27 46 VAL C C 1
ATOM 2232 O O . VAL C 2 47 ? 44.133 -40.152 25.771 1.00 68.85 46 VAL C O 1
ATOM 2236 N N . GLN C 2 48 ? 43.350 -40.604 23.719 1.00 64.40 47 GLN C N 1
ATOM 2237 C CA . GLN C 2 48 ? 44.370 -39.838 22.999 1.00 66.76 47 GLN C CA 1
ATOM 2238 C C . GLN C 2 48 ? 43.740 -38.598 22.373 1.00 64.75 47 GLN C C 1
ATOM 2239 O O . GLN C 2 48 ? 42.537 -38.588 22.105 1.00 62.91 47 GLN C O 1
ATOM 2245 N N . GLU C 2 49 ? 44.543 -37.558 22.157 1.00 64.67 48 GLU C N 1
ATOM 2246 C CA . GLU C 2 49 ? 44.080 -36.347 21.472 1.00 64.03 48 GLU C CA 1
ATOM 2247 C C . GLU C 2 49 ? 45.061 -35.827 20.440 1.00 63.99 48 GLU C C 1
ATOM 2248 O O . GLU C 2 49 ? 46.260 -36.032 20.543 1.00 64.74 48 GLU C O 1
ATOM 2254 N N . PHE C 2 50 ? 44.522 -35.135 19.442 1.00 62.93 49 PHE C N 1
ATOM 2255 C CA . PHE C 2 50 ? 45.329 -34.296 18.547 1.00 62.72 49 PHE C CA 1
ATOM 2256 C C . PHE C 2 50 ? 44.512 -33.078 18.141 1.00 59.93 49 PHE C C 1
ATOM 2257 O O . PHE C 2 50 ? 43.308 -33.018 18.395 1.00 57.61 49 PHE C O 1
ATOM 2265 N N . THR C 2 51 ? 45.177 -32.104 17.529 1.00 60.64 50 THR C N 1
ATOM 2266 C CA . THR C 2 51 ? 44.522 -30.884 17.068 1.00 59.89 50 THR C CA 1
ATOM 2267 C C . THR C 2 51 ? 44.408 -30.866 15.547 1.00 61.01 50 THR C C 1
ATOM 2268 O O . THR C 2 51 ? 45.178 -31.524 14.850 1.00 62.87 50 THR C O 1
ATOM 2272 N N . VAL C 2 52 ? 43.395 -30.168 15.050 1.00 60.48 51 VAL C N 1
ATOM 2273 C CA . VAL C 2 52 ? 43.208 -29.913 13.621 1.00 61.44 51 VAL C CA 1
ATOM 2274 C C . VAL C 2 52 ? 43.000 -28.398 13.459 1.00 62.46 51 VAL C C 1
ATOM 2275 O O . VAL C 2 52 ? 42.371 -27.782 14.317 1.00 60.09 51 VAL C O 1
ATOM 2279 N N . PRO C 2 53 ? 43.547 -27.791 12.384 1.00 64.59 52 PRO C N 1
ATOM 2280 C CA . PRO C 2 53 ? 43.371 -26.332 12.194 1.00 65.46 52 PRO C CA 1
ATOM 2281 C C . PRO C 2 53 ? 41.901 -25.869 12.140 1.00 64.33 52 PRO C C 1
ATOM 2282 O O . PRO C 2 53 ? 41.020 -26.638 11.763 1.00 63.68 52 PRO C O 1
ATOM 2286 N N . GLY C 2 54 ? 41.662 -24.616 12.517 1.00 64.56 53 GLY C N 1
ATOM 2287 C CA . GLY C 2 54 ? 40.302 -24.052 12.578 1.00 64.56 53 GLY C CA 1
ATOM 2288 C C . GLY C 2 54 ? 39.516 -23.928 11.283 1.00 66.14 53 GLY C C 1
ATOM 2289 O O . GLY C 2 54 ? 38.282 -23.826 11.301 1.00 62.89 53 GLY C O 1
ATOM 2290 N N . SER C 2 55 ? 40.245 -23.902 10.171 1.00 69.79 54 SER C N 1
ATOM 2291 C CA . SER C 2 55 ? 39.666 -23.899 8.831 1.00 74.49 54 SER C CA 1
ATOM 2292 C C . SER C 2 55 ? 39.144 -25.278 8.388 1.00 76.88 54 SER C C 1
ATOM 2293 O O . SER C 2 55 ? 38.284 -25.348 7.507 1.00 80.47 54 SER C O 1
ATOM 2296 N N . LYS C 2 56 ? 39.655 -26.360 8.975 1.00 75.91 55 LYS C N 1
ATOM 2297 C CA . LYS C 2 56 ? 39.208 -27.713 8.630 1.00 77.32 55 LYS C CA 1
ATOM 2298 C C . LYS C 2 56 ? 37.963 -28.078 9.429 1.00 74.86 55 LYS C C 1
ATOM 2299 O O . LYS C 2 56 ? 37.833 -27.692 10.588 1.00 75.79 55 LYS C O 1
ATOM 2305 N N . SER C 2 57 ? 37.047 -28.822 8.817 1.00 74.06 56 SER C N 1
ATOM 2306 C CA . SER C 2 57 ? 35.939 -29.435 9.549 1.00 72.56 56 SER C CA 1
ATOM 2307 C C . SER C 2 57 ? 35.862 -30.977 9.325 1.00 71.94 56 SER C C 1
ATOM 2308 O O . SER C 2 57 ? 34.806 -31.594 9.480 1.00 70.35 56 SER C O 1
ATOM 2311 N N . THR C 2 58 ? 37.007 -31.573 8.984 1.00 71.48 57 THR C N 1
ATOM 2312 C CA . THR C 2 58 ? 37.166 -33.020 8.906 1.00 70.73 57 THR C CA 1
ATOM 2313 C C . THR C 2 58 ? 38.500 -33.442 9.554 1.00 68.96 57 THR C C 1
ATOM 2314 O O . THR C 2 58 ? 39.409 -32.624 9.727 1.00 67.81 57 THR C O 1
ATOM 2318 N N . ALA C 2 59 ? 38.595 -34.723 9.915 1.00 67.38 58 ALA C N 1
ATOM 2319 C CA . ALA C 2 59 ? 39.816 -35.279 10.495 1.00 65.19 58 ALA C CA 1
ATOM 2320 C C . ALA C 2 59 ? 39.883 -36.788 10.329 1.00 66.05 58 ALA C C 1
ATOM 2321 O O . ALA C 2 59 ? 38.858 -37.480 10.378 1.00 65.08 58 ALA C O 1
ATOM 2323 N N . THR C 2 60 ? 41.111 -37.284 10.145 1.00 66.68 59 THR C N 1
ATOM 2324 C CA . THR C 2 60 ? 41.387 -38.708 10.088 1.00 66.31 59 THR C CA 1
ATOM 2325 C C . THR C 2 60 ? 41.976 -39.171 11.419 1.00 64.14 59 THR C C 1
ATOM 2326 O O . THR C 2 60 ? 42.854 -38.533 11.973 1.00 64.77 59 THR C O 1
ATOM 2330 N N . ILE C 2 61 ? 41.456 -40.287 11.918 1.00 62.60 60 ILE C N 1
ATOM 2331 C CA . ILE C 2 61 ? 41.936 -40.952 13.125 1.00 60.18 60 ILE C CA 1
ATOM 2332 C C . ILE C 2 61 ? 42.494 -42.295 12.666 1.00 60.89 60 ILE C C 1
ATOM 2333 O O . ILE C 2 61 ? 41.774 -43.062 12.048 1.00 59.90 60 ILE C O 1
ATOM 2338 N N . SER C 2 62 ? 43.764 -42.558 12.985 1.00 62.26 61 SER C N 1
ATOM 2339 C CA . SER C 2 62 ? 44.509 -43.716 12.489 1.00 63.01 61 SER C CA 1
ATOM 2340 C C . SER C 2 62 ? 44.995 -44.625 13.610 1.00 61.91 61 SER C C 1
ATOM 2341 O O . SER C 2 62 ? 44.878 -44.300 14.787 1.00 59.46 61 SER C O 1
ATOM 2344 N N . GLY C 2 63 ? 45.538 -45.776 13.215 1.00 62.27 62 GLY C N 1
ATOM 2345 C CA . GLY C 2 63 ? 46.141 -46.714 14.144 1.00 62.72 62 GLY C CA 1
ATOM 2346 C C . GLY C 2 63 ? 45.178 -47.335 15.140 1.00 60.93 62 GLY C C 1
ATOM 2347 O O . GLY C 2 63 ? 45.587 -47.664 16.250 1.00 62.76 62 GLY C O 1
ATOM 2348 N N . LEU C 2 64 ? 43.918 -47.511 14.735 1.00 58.66 63 LEU C N 1
ATOM 2349 C CA . LEU C 2 64 ? 42.894 -48.146 15.567 1.00 57.51 63 LEU C CA 1
ATOM 2350 C C . LEU C 2 64 ? 42.955 -49.671 15.430 1.00 58.34 63 LEU C C 1
ATOM 2351 O O . LEU C 2 64 ? 43.593 -50.206 14.509 1.00 58.25 63 LEU C O 1
ATOM 2356 N N . LYS C 2 65 ? 42.277 -50.355 16.351 1.00 58.06 64 LYS C N 1
ATOM 2357 C CA . LYS C 2 65 ? 42.158 -51.818 16.329 1.00 58.81 64 LYS C CA 1
ATOM 2358 C C . LYS C 2 65 ? 40.839 -52.193 15.644 1.00 58.81 64 LYS C C 1
ATOM 2359 O O . LYS C 2 65 ? 39.807 -51.585 15.938 1.00 59.80 64 LYS C O 1
ATOM 2365 N N . PRO C 2 66 ? 40.860 -53.189 14.731 1.00 58.45 65 PRO C N 1
ATOM 2366 C CA . PRO C 2 66 ? 39.609 -53.665 14.105 1.00 58.62 65 PRO C CA 1
ATOM 2367 C C . PRO C 2 66 ? 38.621 -54.310 15.085 1.00 58.52 65 PRO C C 1
ATOM 2368 O O . PRO C 2 66 ? 39.038 -54.997 16.011 1.00 60.42 65 PRO C O 1
ATOM 2372 N N . GLY C 2 67 ? 37.330 -54.096 14.856 1.00 58.55 66 GLY C N 1
ATOM 2373 C CA . GLY C 2 67 ? 36.253 -54.674 15.671 1.00 59.21 66 GLY C CA 1
ATOM 2374 C C . GLY C 2 67 ? 36.072 -54.133 17.077 1.00 59.45 66 GLY C C 1
ATOM 2375 O O . GLY C 2 67 ? 35.525 -54.827 17.933 1.00 60.10 66 GLY C O 1
ATOM 2376 N N . VAL C 2 68 ? 36.499 -52.889 17.316 1.00 59.67 67 VAL C N 1
ATOM 2377 C CA . VAL C 2 68 ? 36.514 -52.302 18.664 1.00 60.22 67 VAL C CA 1
ATOM 2378 C C . VAL C 2 68 ? 35.682 -51.023 18.687 1.00 62.16 67 VAL C C 1
ATOM 2379 O O . VAL C 2 68 ? 35.765 -50.207 17.765 1.00 61.12 67 VAL C O 1
ATOM 2383 N N . ASP C 2 69 ? 34.897 -50.851 19.750 1.00 64.19 68 ASP C N 1
ATOM 2384 C CA . ASP C 2 69 ? 34.078 -49.660 19.938 1.00 64.50 68 ASP C CA 1
ATOM 2385 C C . ASP C 2 69 ? 34.939 -48.494 20.433 1.00 63.17 68 ASP C C 1
ATOM 2386 O O . ASP C 2 69 ? 35.673 -48.650 21.406 1.00 63.01 68 ASP C O 1
ATOM 2391 N N . TYR C 2 70 ? 34.836 -47.342 19.762 1.00 61.34 69 TYR C N 1
ATOM 2392 C CA . TYR C 2 70 ? 35.564 -46.132 20.129 1.00 61.05 69 TYR C CA 1
ATOM 2393 C C . TYR C 2 70 ? 34.600 -45.006 20.476 1.00 60.95 69 TYR C C 1
ATOM 2394 O O . TYR C 2 70 ? 33.560 -44.848 19.837 1.00 60.68 69 TYR C O 1
ATOM 2403 N N . THR C 2 71 ? 34.950 -44.241 21.505 1.00 60.69 70 THR C N 1
ATOM 2404 C CA . THR C 2 71 ? 34.266 -42.993 21.826 1.00 60.91 70 THR C CA 1
ATOM 2405 C C . THR C 2 71 ? 35.105 -41.856 21.256 1.00 59.34 70 THR C C 1
ATOM 2406 O O . THR C 2 71 ? 36.277 -41.737 21.580 1.00 59.10 70 THR C O 1
ATOM 2410 N N . ILE C 2 72 ? 34.497 -41.048 20.391 1.00 58.66 71 ILE C N 1
ATOM 2411 C CA . ILE C 2 72 ? 35.174 -39.944 19.709 1.00 58.10 71 ILE C CA 1
ATOM 2412 C C . ILE C 2 72 ? 34.517 -38.629 20.104 1.00 58.31 71 ILE C C 1
ATOM 2413 O O . ILE C 2 72 ? 33.297 -38.507 20.015 1.00 60.04 71 ILE C O 1
ATOM 2418 N N . THR C 2 73 ? 35.314 -37.656 20.548 1.00 57.36 72 THR C N 1
ATOM 2419 C CA . THR C 2 73 ? 34.799 -36.310 20.880 1.00 57.88 72 THR C CA 1
ATOM 2420 C C . THR C 2 73 ? 35.559 -35.216 20.127 1.00 56.85 72 THR C C 1
ATOM 2421 O O . THR C 2 73 ? 36.705 -35.413 19.710 1.00 57.13 72 THR C O 1
ATOM 2425 N N . VAL C 2 74 ? 34.894 -34.081 19.940 1.00 56.40 73 VAL C N 1
ATOM 2426 C CA . VAL C 2 74 ? 35.519 -32.880 19.380 1.00 54.86 73 VAL C CA 1
ATOM 2427 C C . VAL C 2 74 ? 35.104 -31.695 20.227 1.00 55.01 73 VAL C C 1
ATOM 2428 O O . VAL C 2 74 ? 33.917 -31.538 20.531 1.00 55.93 73 VAL C O 1
ATOM 2432 N N . TYR C 2 75 ? 36.081 -30.880 20.625 1.00 55.71 74 TYR C N 1
ATOM 2433 C CA . TYR C 2 75 ? 35.823 -29.537 21.145 1.00 54.77 74 TYR C CA 1
ATOM 2434 C C . TYR C 2 75 ? 36.701 -28.514 20.441 1.00 54.87 74 TYR C C 1
ATOM 2435 O O . TYR C 2 75 ? 37.564 -28.885 19.641 1.00 53.24 74 TYR C O 1
ATOM 2444 N N . THR C 2 76 ? 36.431 -27.226 20.692 1.00 55.81 75 THR C N 1
ATOM 2445 C CA . THR C 2 76 ? 37.147 -26.132 20.046 1.00 55.63 75 THR C CA 1
ATOM 2446 C C . THR C 2 76 ? 37.995 -25.340 21.036 1.00 56.09 75 THR C C 1
ATOM 2447 O O . THR C 2 76 ? 37.667 -25.242 22.226 1.00 56.05 75 THR C O 1
ATOM 2451 N N . MET C 2 77 ? 39.103 -24.799 20.537 1.00 55.83 76 MET C N 1
ATOM 2452 C CA . MET C 2 77 ? 39.763 -23.685 21.172 1.00 57.35 76 MET C CA 1
ATOM 2453 C C . MET C 2 77 ? 39.402 -22.509 20.274 1.00 57.30 76 MET C C 1
ATOM 2454 O O . MET C 2 77 ? 39.793 -22.469 19.107 1.00 56.80 76 MET C O 1
ATOM 2459 N N . TYR C 2 78 ? 38.651 -21.557 20.820 1.00 57.11 77 TYR C N 1
ATOM 2460 C CA . TYR C 2 78 ? 38.020 -20.504 20.022 1.00 58.14 77 TYR C CA 1
ATOM 2461 C C . TYR C 2 78 ? 38.241 -19.122 20.623 1.00 59.07 77 TYR C C 1
ATOM 2462 O O . TYR C 2 78 ? 38.424 -18.999 21.838 1.00 58.63 77 TYR C O 1
ATOM 2471 N N . TYR C 2 79 ? 38.210 -18.096 19.763 1.00 59.37 78 TYR C N 1
ATOM 2472 C CA . TYR C 2 79 ? 38.241 -16.693 20.196 1.00 59.34 78 TYR C CA 1
ATOM 2473 C C . TYR C 2 79 ? 36.815 -16.174 20.413 1.00 59.75 78 TYR C C 1
ATOM 2474 O O . TYR C 2 79 ? 35.948 -16.383 19.573 1.00 61.80 78 TYR C O 1
ATOM 2483 N N . SER C 2 80 ? 36.578 -15.478 21.525 1.00 60.16 79 SER C N 1
ATOM 2484 C CA . SER C 2 80 ? 35.373 -14.634 21.679 1.00 61.56 79 SER C CA 1
ATOM 2485 C C . SER C 2 80 ? 35.723 -13.328 22.423 1.00 62.49 79 SER C C 1
ATOM 2486 O O . SER C 2 80 ? 36.809 -13.218 23.017 1.00 61.79 79 SER C O 1
ATOM 2489 N N . TYR C 2 81 ? 34.814 -12.353 22.406 1.00 63.67 80 TYR C N 1
ATOM 2490 C CA . TYR C 2 81 ? 35.106 -11.043 23.005 1.00 65.53 80 TYR C CA 1
ATOM 2491 C C . TYR C 2 81 ? 35.386 -11.127 24.515 1.00 66.48 80 TYR C C 1
ATOM 2492 O O . TYR C 2 81 ? 36.465 -10.733 24.972 1.00 66.03 80 TYR C O 1
ATOM 2501 N N . SER C 2 82 ? 34.417 -11.638 25.270 1.00 69.10 81 SER C N 1
ATOM 2502 C CA . SER C 2 82 ? 34.536 -11.733 26.737 1.00 71.40 81 SER C CA 1
ATOM 2503 C C . SER C 2 82 ? 35.639 -12.670 27.229 1.00 72.08 81 SER C C 1
ATOM 2504 O O . SER C 2 82 ? 36.383 -12.303 28.141 1.00 74.59 81 SER C O 1
ATOM 2507 N N . ASP C 2 83 ? 35.756 -13.850 26.616 1.00 70.83 82 ASP C N 1
ATOM 2508 C CA . ASP C 2 83 ? 36.709 -14.878 27.079 1.00 71.20 82 ASP C CA 1
ATOM 2509 C C . ASP C 2 83 ? 38.042 -15.001 26.319 1.00 69.57 82 ASP C C 1
ATOM 2510 O O . ASP C 2 83 ? 38.850 -15.872 26.652 1.00 68.73 82 ASP C O 1
ATOM 2515 N N . LEU C 2 84 ? 38.292 -14.128 25.339 1.00 67.72 83 LEU C N 1
ATOM 2516 C CA . LEU C 2 84 ? 39.501 -14.202 24.520 1.00 67.28 83 LEU C CA 1
ATOM 2517 C C . LEU C 2 84 ? 39.664 -15.647 23.990 1.00 64.61 83 LEU C C 1
ATOM 2518 O O . LEU C 2 84 ? 38.758 -16.124 23.307 1.00 63.44 83 LEU C O 1
ATOM 2523 N N . TYR C 2 85 ? 40.762 -16.347 24.308 1.00 62.95 84 TYR C N 1
ATOM 2524 C CA . TYR C 2 85 ? 40.929 -17.755 23.932 1.00 60.51 84 TYR C CA 1
ATOM 2525 C C . TYR C 2 85 ? 40.437 -18.632 25.081 1.00 59.68 84 TYR C C 1
ATOM 2526 O O . TYR C 2 85 ? 40.919 -18.540 26.210 1.00 60.74 84 TYR C O 1
ATOM 2535 N N . SER C 2 86 ? 39.457 -19.475 24.797 1.00 58.93 85 SER C N 1
ATOM 2536 C CA . SER C 2 86 ? 38.947 -20.435 25.779 1.00 58.44 85 SER C CA 1
ATOM 2537 C C . SER C 2 86 ? 38.498 -21.711 25.058 1.00 57.17 85 SER C C 1
ATOM 2538 O O . SER C 2 86 ? 38.595 -21.795 23.826 1.00 56.58 85 SER C O 1
ATOM 2541 N N . TYR C 2 87 ? 38.047 -22.707 25.819 1.00 58.00 86 TYR C N 1
ATOM 2542 C CA . TYR C 2 87 ? 37.709 -24.026 25.272 1.00 56.11 86 TYR C CA 1
ATOM 2543 C C . TYR C 2 87 ? 36.212 -24.252 25.392 1.00 57.59 86 TYR C C 1
ATOM 2544 O O . TYR C 2 87 ? 35.623 -23.985 26.436 1.00 59.30 86 TYR C O 1
ATOM 2553 N N . SER C 2 88 ? 35.586 -24.737 24.323 1.00 56.53 87 SER C N 1
ATOM 2554 C CA . SER C 2 88 ? 34.188 -25.154 24.372 1.00 57.43 87 SER C CA 1
ATOM 2555 C C . SER C 2 88 ? 34.005 -26.504 25.073 1.00 58.09 87 SER C C 1
ATOM 2556 O O . SER C 2 88 ? 34.946 -27.263 25.244 1.00 58.82 87 SER C O 1
ATOM 2559 N N . SER C 2 89 ? 32.759 -26.790 25.440 1.00 58.82 88 SER C N 1
ATOM 2560 C CA . SER C 2 89 ? 32.322 -28.127 25.783 1.00 59.50 88 SER C CA 1
ATOM 2561 C C . SER C 2 89 ? 32.457 -29.055 24.571 1.00 58.24 88 SER C C 1
ATOM 2562 O O . SER C 2 89 ? 32.534 -28.576 23.433 1.00 57.20 88 SER C O 1
ATOM 2565 N N . PRO C 2 90 ? 32.499 -30.376 24.816 1.00 56.81 89 PRO C N 1
ATOM 2566 C CA . PRO C 2 90 ? 32.643 -31.340 23.727 1.00 56.10 89 PRO C CA 1
ATOM 2567 C C . PRO C 2 90 ? 31.322 -31.865 23.145 1.00 57.21 89 PRO C C 1
ATOM 2568 O O . PRO C 2 90 ? 30.284 -31.819 23.805 1.00 58.63 89 PRO C O 1
ATOM 2572 N N . ILE C 2 91 ? 31.390 -32.350 21.907 1.00 55.75 90 ILE C N 1
ATOM 2573 C CA . ILE C 2 91 ? 30.326 -33.150 21.301 1.00 57.69 90 ILE C CA 1
ATOM 2574 C C . ILE C 2 91 ? 30.885 -34.560 21.076 1.00 57.56 90 ILE C C 1
ATOM 2575 O O . ILE C 2 91 ? 32.041 -34.717 20.680 1.00 54.94 90 ILE C O 1
ATOM 2580 N N . SER C 2 92 ? 30.063 -35.577 21.295 1.00 61.09 91 SER C N 1
ATOM 2581 C CA . SER C 2 92 ? 30.552 -36.953 21.447 1.00 62.49 91 SER C CA 1
ATOM 2582 C C . SER C 2 92 ? 29.765 -37.981 20.619 1.00 63.44 91 SER C C 1
ATOM 2583 O O . SER C 2 92 ? 28.553 -37.891 20.549 1.00 65.33 91 SER C O 1
ATOM 2586 N N . ILE C 2 93 ? 30.459 -38.935 19.991 1.00 63.03 92 ILE C N 1
ATOM 2587 C CA . ILE C 2 93 ? 29.827 -40.116 19.353 1.00 64.82 92 ILE C CA 1
ATOM 2588 C C . ILE C 2 93 ? 30.575 -41.429 19.640 1.00 63.68 92 ILE C C 1
ATOM 2589 O O . ILE C 2 93 ? 31.744 -41.424 20.023 1.00 60.57 92 ILE C O 1
ATOM 2594 N N . ASN C 2 94 ? 29.884 -42.543 19.422 1.00 65.92 93 ASN C N 1
ATOM 2595 C CA . ASN C 2 94 ? 30.444 -43.895 19.525 1.00 67.57 93 ASN C CA 1
ATOM 2596 C C . ASN C 2 94 ? 30.492 -44.520 18.137 1.00 65.84 93 ASN C C 1
ATOM 2597 O O . ASN C 2 94 ? 29.574 -44.330 17.355 1.00 66.14 93 ASN C O 1
ATOM 2602 N N . TYR C 2 95 ? 31.557 -45.250 17.825 1.00 64.95 94 TYR C N 1
ATOM 2603 C CA . TYR C 2 95 ? 31.660 -45.964 16.549 1.00 66.48 94 TYR C CA 1
ATOM 2604 C C . TYR C 2 95 ? 32.519 -47.217 16.666 1.00 65.79 94 TYR C C 1
ATOM 2605 O O . TYR C 2 95 ? 33.607 -47.175 17.239 1.00 63.94 94 TYR C O 1
ATOM 2614 N N . ARG C 2 96 ? 32.028 -48.314 16.099 1.00 68.50 95 ARG C N 1
ATOM 2615 C CA . ARG C 2 96 ? 32.712 -49.599 16.118 1.00 69.31 95 ARG C CA 1
ATOM 2616 C C . ARG C 2 96 ? 33.438 -49.799 14.796 1.00 70.08 95 ARG C C 1
ATOM 2617 O O . ARG C 2 96 ? 32.795 -49.834 13.743 1.00 71.85 95 ARG C O 1
ATOM 2625 N N . THR C 2 97 ? 34.765 -49.923 14.840 1.00 69.05 96 THR C N 1
ATOM 2626 C CA . THR C 2 97 ? 35.533 -50.284 13.644 1.00 69.01 96 THR C CA 1
ATOM 2627 C C . THR C 2 97 ? 35.190 -51.710 13.240 1.00 69.54 96 THR C C 1
ATOM 2628 O O . THR C 2 97 ? 35.518 -52.125 12.140 1.00 70.51 96 THR C O 1
ATOM 2632 N N . SER D 2 2 ? 54.327 23.967 25.373 1.00 99.22 1 SER D N 1
ATOM 2633 C CA . SER D 2 2 ? 55.814 24.102 25.271 1.00 100.69 1 SER D CA 1
ATOM 2634 C C . SER D 2 2 ? 56.272 24.478 23.853 1.00 97.16 1 SER D C 1
ATOM 2635 O O . SER D 2 2 ? 57.094 25.386 23.698 1.00 101.09 1 SER D O 1
ATOM 2638 N N . VAL D 2 3 ? 55.741 23.795 22.835 1.00 90.26 2 VAL D N 1
ATOM 2639 C CA . VAL D 2 3 ? 56.150 24.037 21.441 1.00 86.02 2 VAL D CA 1
ATOM 2640 C C . VAL D 2 3 ? 55.338 25.180 20.826 1.00 81.71 2 VAL D C 1
ATOM 2641 O O . VAL D 2 3 ? 54.110 25.137 20.806 1.00 80.71 2 VAL D O 1
ATOM 2645 N N . SER D 2 4 ? 56.033 26.188 20.316 1.00 79.06 3 SER D N 1
ATOM 2646 C CA . SER D 2 4 ? 55.383 27.318 19.660 1.00 75.49 3 SER D CA 1
ATOM 2647 C C . SER D 2 4 ? 54.801 26.878 18.324 1.00 71.72 3 SER D C 1
ATOM 2648 O O . SER D 2 4 ? 55.449 26.124 17.594 1.00 73.13 3 SER D O 1
ATOM 2651 N N . SER D 2 5 ? 53.595 27.354 18.011 1.00 67.78 4 SER D N 1
ATOM 2652 C CA . SER D 2 5 ? 52.967 27.123 16.703 1.00 65.07 4 SER D CA 1
ATOM 2653 C C . SER D 2 5 ? 53.084 28.314 15.723 1.00 63.64 4 SER D C 1
ATOM 2654 O O . SER D 2 5 ? 52.505 28.275 14.631 1.00 61.66 4 SER D O 1
ATOM 2657 N N . VAL D 2 6 ? 53.857 29.340 16.104 1.00 63.38 5 VAL D N 1
ATOM 2658 C CA . VAL D 2 6 ? 54.017 30.571 15.325 1.00 61.64 5 VAL D CA 1
ATOM 2659 C C . VAL D 2 6 ? 55.272 30.456 14.446 1.00 62.68 5 VAL D C 1
ATOM 2660 O O . VAL D 2 6 ? 56.326 30.048 14.942 1.00 65.05 5 VAL D O 1
ATOM 2664 N N . PRO D 2 7 ? 55.189 30.832 13.148 1.00 60.97 6 PRO D N 1
ATOM 2665 C CA . PRO D 2 7 ? 56.426 30.819 12.353 1.00 61.14 6 PRO D CA 1
ATOM 2666 C C . PRO D 2 7 ? 57.489 31.780 12.880 1.00 63.28 6 PRO D C 1
ATOM 2667 O O . PRO D 2 7 ? 57.172 32.719 13.620 1.00 65.04 6 PRO D O 1
ATOM 2671 N N . THR D 2 8 ? 58.738 31.531 12.506 1.00 64.65 7 THR D N 1
ATOM 2672 C CA . THR D 2 8 ? 59.849 32.416 12.867 1.00 66.67 7 THR D CA 1
ATOM 2673 C C . THR D 2 8 ? 60.555 32.947 11.620 1.00 67.06 7 THR D C 1
ATOM 2674 O O . THR D 2 8 ? 60.334 32.463 10.501 1.00 64.71 7 THR D O 1
ATOM 2678 N N . LYS D 2 9 ? 61.368 33.977 11.839 1.00 69.81 8 LYS D N 1
ATOM 2679 C CA . LYS D 2 9 ? 62.150 34.646 10.796 1.00 71.35 8 LYS D CA 1
ATOM 2680 C C . LYS D 2 9 ? 61.361 34.935 9.525 1.00 67.71 8 LYS D C 1
ATOM 2681 O O . LYS D 2 9 ? 61.776 34.564 8.421 1.00 67.41 8 LYS D O 1
ATOM 2687 N N . LEU D 2 10 ? 60.212 35.590 9.701 1.00 65.53 9 LEU D N 1
ATOM 2688 C CA . LEU D 2 10 ? 59.453 36.135 8.577 1.00 63.21 9 LEU D CA 1
ATOM 2689 C C . LEU D 2 10 ? 60.251 37.303 8.013 1.00 63.07 9 LEU D C 1
ATOM 2690 O O . LEU D 2 10 ? 60.693 38.173 8.763 1.00 63.88 9 LEU D O 1
ATOM 2695 N N . GLU D 2 11 ? 60.445 37.305 6.697 1.00 61.88 10 GLU D N 1
ATOM 2696 C CA . GLU D 2 11 ? 61.222 38.342 6.036 1.00 63.58 10 GLU D CA 1
ATOM 2697 C C . GLU D 2 11 ? 60.925 38.400 4.546 1.00 61.33 10 GLU D C 1
ATOM 2698 O O . GLU D 2 11 ? 60.449 37.431 3.950 1.00 59.63 10 GLU D O 1
ATOM 2704 N N . VAL D 2 12 ? 61.244 39.545 3.953 1.00 61.65 11 VAL D N 1
ATOM 2705 C CA . VAL D 2 12 ? 61.195 39.726 2.506 1.00 60.66 11 VAL D CA 1
ATOM 2706 C C . VAL D 2 12 ? 62.539 39.291 1.925 1.00 62.50 11 VAL D C 1
ATOM 2707 O O . VAL D 2 12 ? 63.571 39.848 2.285 1.00 64.94 11 VAL D O 1
ATOM 2711 N N . VAL D 2 13 ? 62.512 38.293 1.042 1.00 62.29 12 VAL D N 1
ATOM 2712 C CA . VAL D 2 13 ? 63.733 37.782 0.385 1.00 64.43 12 VAL D CA 1
ATOM 2713 C C . VAL D 2 13 ? 63.943 38.380 -1.008 1.00 64.87 12 VAL D C 1
ATOM 2714 O O . VAL D 2 13 ? 65.066 38.398 -1.510 1.00 67.91 12 VAL D O 1
ATOM 2718 N N . ALA D 2 14 ? 62.871 38.848 -1.643 1.00 63.72 13 ALA D N 1
ATOM 2719 C CA . ALA D 2 14 ? 62.992 39.580 -2.912 1.00 64.98 13 ALA D CA 1
ATOM 2720 C C . ALA D 2 14 ? 61.843 40.542 -3.086 1.00 62.11 13 ALA D C 1
ATOM 2721 O O . ALA D 2 14 ? 60.750 40.295 -2.587 1.00 60.51 13 ALA D O 1
ATOM 2723 N N . ALA D 2 15 ? 62.109 41.649 -3.770 1.00 62.52 14 ALA D N 1
ATOM 2724 C CA . ALA D 2 15 ? 61.120 42.718 -3.913 1.00 59.53 14 ALA D CA 1
ATOM 2725 C C . ALA D 2 15 ? 61.225 43.438 -5.242 1.00 59.79 14 ALA D C 1
ATOM 2726 O O . ALA D 2 15 ? 62.321 43.636 -5.780 1.00 63.34 14 ALA D O 1
ATOM 2728 N N . THR D 2 16 ? 60.055 43.773 -5.780 1.00 58.35 15 THR D N 1
ATOM 2729 C CA . THR D 2 16 ? 59.903 44.707 -6.878 1.00 58.81 15 THR D CA 1
ATOM 2730 C C . THR D 2 16 ? 59.004 45.828 -6.347 1.00 58.10 15 THR D C 1
ATOM 2731 O O . THR D 2 16 ? 58.406 45.695 -5.278 1.00 57.66 15 THR D O 1
ATOM 2735 N N . PRO D 2 17 ? 58.900 46.939 -7.084 1.00 58.66 16 PRO D N 1
ATOM 2736 C CA . PRO D 2 17 ? 57.975 47.991 -6.662 1.00 58.52 16 PRO D CA 1
ATOM 2737 C C . PRO D 2 17 ? 56.513 47.553 -6.426 1.00 58.46 16 PRO D C 1
ATOM 2738 O O . PRO D 2 17 ? 55.836 48.190 -5.627 1.00 58.92 16 PRO D O 1
ATOM 2742 N N . THR D 2 18 ? 56.040 46.499 -7.088 1.00 58.28 17 THR D N 1
ATOM 2743 C CA . THR D 2 18 ? 54.649 46.057 -6.943 1.00 58.15 17 THR D CA 1
ATOM 2744 C C . THR D 2 18 ? 54.471 44.636 -6.385 1.00 58.57 17 THR D C 1
ATOM 2745 O O . THR D 2 18 ? 53.342 44.115 -6.344 1.00 59.23 17 THR D O 1
ATOM 2749 N N . SER D 2 19 ? 55.557 44.009 -5.928 1.00 59.13 18 SER D N 1
ATOM 2750 C CA . SER D 2 19 ? 55.464 42.644 -5.385 1.00 59.16 18 SER D CA 1
ATOM 2751 C C . SER D 2 19 ? 56.541 42.321 -4.361 1.00 58.85 18 SER D C 1
ATOM 2752 O O . SER D 2 19 ? 57.624 42.913 -4.362 1.00 59.88 18 SER D O 1
ATOM 2755 N N . LEU D 2 20 ? 56.230 41.362 -3.498 1.00 58.73 19 LEU D N 1
ATOM 2756 C CA . LEU D 2 20 ? 57.142 40.911 -2.449 1.00 59.51 19 LEU D CA 1
ATOM 2757 C C . LEU D 2 20 ? 57.148 39.386 -2.407 1.00 60.59 19 LEU D C 1
ATOM 2758 O O . LEU D 2 20 ? 56.084 38.765 -2.345 1.00 61.15 19 LEU D O 1
ATOM 2763 N N . LEU D 2 21 ? 58.337 38.788 -2.466 1.00 60.63 20 LEU D N 1
ATOM 2764 C CA . LEU D 2 21 ? 58.509 37.371 -2.164 1.00 61.01 20 LEU D CA 1
ATOM 2765 C C . LEU D 2 21 ? 58.952 37.278 -0.705 1.00 60.39 20 LEU D C 1
ATOM 2766 O O . LEU D 2 21 ? 60.027 37.787 -0.340 1.00 61.17 20 LEU D O 1
ATOM 2771 N N . ILE D 2 22 ? 58.116 36.643 0.123 1.00 59.71 21 ILE D N 1
ATOM 2772 C CA . ILE D 2 22 ? 58.401 36.460 1.557 1.00 59.28 21 ILE D CA 1
ATOM 2773 C C . ILE D 2 22 ? 58.693 35.011 1.883 1.00 59.64 21 ILE D C 1
ATOM 2774 O O . ILE D 2 22 ? 58.269 34.103 1.157 1.00 58.91 21 ILE D O 1
ATOM 2779 N N . SER D 2 23 ? 59.412 34.803 2.984 1.00 60.85 22 SER D N 1
ATOM 2780 C CA . SER D 2 23 ? 59.644 33.461 3.508 1.00 61.08 22 SER D CA 1
ATOM 2781 C C . SER D 2 23 ? 59.735 33.468 5.030 1.00 60.05 22 SER D C 1
ATOM 2782 O O . SER D 2 23 ? 59.908 34.524 5.652 1.00 58.06 22 SER D O 1
ATOM 2785 N N . TRP D 2 24 ? 59.622 32.270 5.602 1.00 59.52 23 TRP D N 1
ATOM 2786 C CA . TRP D 2 24 ? 59.614 32.064 7.042 1.00 60.60 23 TRP D CA 1
ATOM 2787 C C . TRP D 2 24 ? 60.075 30.637 7.339 1.00 63.18 23 TRP D C 1
ATOM 2788 O O . TRP D 2 24 ? 60.077 29.784 6.454 1.00 63.37 23 TRP D O 1
ATOM 2799 N N . ASP D 2 25 ? 60.479 30.393 8.582 1.00 65.90 24 ASP D N 1
ATOM 2800 C CA . ASP D 2 25 ? 60.769 29.036 9.058 1.00 67.07 24 ASP D CA 1
ATOM 2801 C C . ASP D 2 25 ? 59.504 28.453 9.671 1.00 65.17 24 ASP D C 1
ATOM 2802 O O . ASP D 2 25 ? 58.851 29.106 10.485 1.00 64.34 24 ASP D O 1
ATOM 2807 N N . ALA D 2 26 ? 59.171 27.222 9.279 1.00 65.14 25 ALA D N 1
ATOM 2808 C CA . ALA D 2 26 ? 58.062 26.477 9.881 1.00 63.20 25 ALA D CA 1
ATOM 2809 C C . ALA D 2 26 ? 58.230 26.321 11.393 1.00 63.98 25 ALA D C 1
ATOM 2810 O O . ALA D 2 26 ? 59.348 26.141 11.866 1.00 65.64 25 ALA D O 1
ATOM 2812 N N . PRO D 2 27 ? 57.119 26.393 12.150 1.00 62.69 26 PRO D N 1
ATOM 2813 C CA . PRO D 2 27 ? 57.152 25.981 13.548 1.00 63.81 26 PRO D CA 1
ATOM 2814 C C . PRO D 2 27 ? 57.211 24.460 13.637 1.00 64.60 26 PRO D C 1
ATOM 2815 O O . PRO D 2 27 ? 56.816 23.773 12.697 1.00 64.77 26 PRO D O 1
ATOM 2819 N N . ALA D 2 28 ? 57.695 23.934 14.758 1.00 67.23 27 ALA D N 1
ATOM 2820 C CA . ALA D 2 28 ? 57.843 22.476 14.940 1.00 68.48 27 ALA D CA 1
ATOM 2821 C C . ALA D 2 28 ? 56.511 21.825 15.328 1.00 65.88 27 ALA D C 1
ATOM 2822 O O . ALA D 2 28 ? 56.397 21.221 16.384 1.00 68.12 27 ALA D O 1
ATOM 2824 N N . VAL D 2 29 ? 55.514 21.968 14.457 1.00 63.54 28 VAL D N 1
ATOM 2825 C CA . VAL D 2 29 ? 54.187 21.349 14.598 1.00 61.98 28 VAL D CA 1
ATOM 2826 C C . VAL D 2 29 ? 53.641 21.032 13.209 1.00 60.40 28 VAL D C 1
ATOM 2827 O O . VAL D 2 29 ? 54.144 21.529 12.212 1.00 61.27 28 VAL D O 1
ATOM 2831 N N . THR D 2 30 ? 52.597 20.224 13.146 1.00 60.25 29 THR D N 1
ATOM 2832 C CA . THR D 2 30 ? 51.942 19.937 11.877 1.00 59.22 29 THR D CA 1
ATOM 2833 C C . THR D 2 30 ? 51.090 21.146 11.460 1.00 57.82 29 THR D C 1
ATOM 2834 O O . THR D 2 30 ? 50.007 21.402 12.015 1.00 56.42 29 THR D O 1
ATOM 2838 N N . VAL D 2 31 ? 51.624 21.894 10.497 1.00 58.05 30 VAL D N 1
ATOM 2839 C CA . VAL D 2 31 ? 50.939 23.013 9.889 1.00 56.71 30 VAL D CA 1
ATOM 2840 C C . VAL D 2 31 ? 50.106 22.457 8.737 1.00 57.17 30 VAL D C 1
ATOM 2841 O O . VAL D 2 31 ? 50.658 21.870 7.796 1.00 57.16 30 VAL D O 1
ATOM 2845 N N . VAL D 2 32 ? 48.786 22.647 8.805 1.00 57.47 31 VAL D N 1
ATOM 2846 C CA . VAL D 2 32 ? 47.911 22.245 7.705 1.00 58.49 31 VAL D CA 1
ATOM 2847 C C . VAL D 2 32 ? 47.970 23.272 6.586 1.00 57.25 31 VAL D C 1
ATOM 2848 O O . VAL D 2 32 ? 48.099 22.913 5.410 1.00 58.41 31 VAL D O 1
ATOM 2852 N N . HIS D 2 33 ? 47.841 24.547 6.950 1.00 55.39 32 HIS D N 1
ATOM 2853 C CA . HIS D 2 33 ? 48.145 25.632 6.013 1.00 56.25 32 HIS D CA 1
ATOM 2854 C C . HIS D 2 33 ? 48.602 26.900 6.736 1.00 54.95 32 HIS D C 1
ATOM 2855 O O . HIS D 2 33 ? 48.302 27.104 7.922 1.00 56.35 32 HIS D O 1
ATOM 2862 N N . TYR D 2 34 ? 49.338 27.734 6.010 1.00 54.10 33 TYR D N 1
ATOM 2863 C CA . TYR D 2 34 ? 49.693 29.067 6.479 1.00 54.86 33 TYR D CA 1
ATOM 2864 C C . TYR D 2 34 ? 48.709 30.069 5.908 1.00 54.85 33 TYR D C 1
ATOM 2865 O O . TYR D 2 34 ? 48.264 29.927 4.758 1.00 55.48 33 TYR D O 1
ATOM 2874 N N . VAL D 2 35 ? 48.381 31.074 6.716 1.00 53.79 34 VAL D N 1
ATOM 2875 C CA . VAL D 2 35 ? 47.570 32.185 6.269 1.00 54.90 34 VAL D CA 1
ATOM 2876 C C . VAL D 2 35 ? 48.473 33.398 6.235 1.00 55.22 34 VAL D C 1
ATOM 2877 O O . VAL D 2 35 ? 49.056 33.745 7.254 1.00 55.44 34 VAL D O 1
ATOM 2881 N N . ILE D 2 36 ? 48.592 34.019 5.058 1.00 56.55 35 ILE D N 1
ATOM 2882 C CA . ILE D 2 36 ? 49.330 35.282 4.867 1.00 56.87 35 ILE D CA 1
ATOM 2883 C C . ILE D 2 36 ? 48.341 36.437 4.795 1.00 56.95 35 ILE D C 1
ATOM 2884 O O . ILE D 2 36 ? 47.376 36.369 4.036 1.00 57.52 35 ILE D O 1
ATOM 2889 N N . THR D 2 37 ? 48.573 37.479 5.592 1.00 57.52 36 THR D N 1
ATOM 2890 C CA . THR D 2 37 ? 47.793 38.723 5.515 1.00 58.69 36 THR D CA 1
ATOM 2891 C C . THR D 2 37 ? 48.683 39.905 5.104 1.00 58.38 36 THR D C 1
ATOM 2892 O O . THR D 2 37 ? 49.875 39.930 5.435 1.00 58.39 36 THR D O 1
ATOM 2896 N N . TYR D 2 38 ? 48.104 40.879 4.395 1.00 58.18 37 TYR D N 1
ATOM 2897 C CA . TYR D 2 38 ? 48.830 42.103 4.069 1.00 58.26 37 TYR D CA 1
ATOM 2898 C C . TYR D 2 38 ? 47.894 43.280 3.862 1.00 60.95 37 TYR D C 1
ATOM 2899 O O . TYR D 2 38 ? 46.773 43.124 3.370 1.00 64.29 37 TYR D O 1
ATOM 2908 N N . GLY D 2 39 ? 48.380 44.455 4.236 1.00 61.18 38 GLY D N 1
ATOM 2909 C CA . GLY D 2 39 ? 47.671 45.699 4.009 1.00 63.11 38 GLY D CA 1
ATOM 2910 C C . GLY D 2 39 ? 48.593 46.870 4.278 1.00 63.76 38 GLY D C 1
ATOM 2911 O O . GLY D 2 39 ? 49.640 46.730 4.913 1.00 63.40 38 GLY D O 1
ATOM 2912 N N . GLU D 2 40 ? 48.200 48.037 3.800 1.00 67.53 39 GLU D N 1
ATOM 2913 C CA . GLU D 2 40 ? 48.973 49.254 4.034 1.00 69.54 39 GLU D CA 1
ATOM 2914 C C . GLU D 2 40 ? 49.035 49.575 5.523 1.00 72.03 39 GLU D C 1
ATOM 2915 O O . GLU D 2 40 ? 48.008 49.568 6.195 1.00 74.30 39 GLU D O 1
ATOM 2921 N N . THR D 2 41 ? 50.239 49.813 6.029 1.00 73.92 40 THR D N 1
ATOM 2922 C CA . THR D 2 41 ? 50.464 50.167 7.437 1.00 79.92 40 THR D CA 1
ATOM 2923 C C . THR D 2 41 ? 49.642 51.369 7.895 1.00 88.34 40 THR D C 1
ATOM 2924 O O . THR D 2 41 ? 49.087 51.359 9.001 1.00 90.63 40 THR D O 1
ATOM 2928 N N . GLY D 2 42 ? 49.548 52.388 7.048 1.00 93.81 41 GLY D N 1
ATOM 2929 C CA . GLY D 2 42 ? 48.594 53.489 7.293 1.00 104.86 41 GLY D CA 1
ATOM 2930 C C . GLY D 2 42 ? 47.178 52.937 7.367 1.00 111.06 41 GLY D C 1
ATOM 2931 O O . GLY D 2 42 ? 46.629 52.546 6.333 1.00 109.40 41 GLY D O 1
ATOM 2932 N N . GLY D 2 43 ? 46.595 52.888 8.571 1.00 119.39 42 GLY D N 1
ATOM 2933 C CA . GLY D 2 43 ? 45.483 51.971 8.890 1.00 121.01 42 GLY D CA 1
ATOM 2934 C C . GLY D 2 43 ? 44.137 52.298 8.258 1.00 126.35 42 GLY D C 1
ATOM 2935 O O . GLY D 2 43 ? 43.094 52.237 8.908 1.00 128.02 42 GLY D O 1
ATOM 2936 N N . ASN D 2 44 ? 44.187 52.605 6.964 1.00 129.56 43 ASN D N 1
ATOM 2937 C CA . ASN D 2 44 ? 43.073 53.158 6.190 1.00 133.95 43 ASN D CA 1
ATOM 2938 C C . ASN D 2 44 ? 43.011 52.443 4.827 1.00 129.55 43 ASN D C 1
ATOM 2939 O O . ASN D 2 44 ? 42.881 53.082 3.767 1.00 131.27 43 ASN D O 1
ATOM 2944 N N . SER D 2 45 ? 43.117 51.111 4.867 1.00 123.24 44 SER D N 1
ATOM 2945 C CA . SER D 2 45 ? 43.034 50.282 3.663 1.00 117.17 44 SER D CA 1
ATOM 2946 C C . SER D 2 45 ? 42.700 48.827 4.041 1.00 110.15 44 SER D C 1
ATOM 2947 O O . SER D 2 45 ? 43.128 48.358 5.104 1.00 107.40 44 SER D O 1
ATOM 2950 N N . PRO D 2 46 ? 41.940 48.109 3.183 1.00 104.61 45 PRO D N 1
ATOM 2951 C CA . PRO D 2 46 ? 41.526 46.753 3.591 1.00 99.92 45 PRO D CA 1
ATOM 2952 C C . PRO D 2 46 ? 42.693 45.765 3.703 1.00 90.10 45 PRO D C 1
ATOM 2953 O O . PRO D 2 46 ? 43.563 45.743 2.835 1.00 88.37 45 PRO D O 1
ATOM 2957 N N . VAL D 2 47 ? 42.709 44.970 4.767 1.00 83.95 46 VAL D N 1
ATOM 2958 C CA . VAL D 2 47 ? 43.658 43.870 4.880 1.00 78.12 46 VAL D CA 1
ATOM 2959 C C . VAL D 2 47 ? 43.144 42.709 4.033 1.00 73.73 46 VAL D C 1
ATOM 2960 O O . VAL D 2 47 ? 41.965 42.386 4.099 1.00 76.56 46 VAL D O 1
ATOM 2964 N N . GLN D 2 48 ? 44.024 42.124 3.225 1.00 68.93 47 GLN D N 1
ATOM 2965 C CA . GLN D 2 48 ? 43.708 40.929 2.447 1.00 68.66 47 GLN D CA 1
ATOM 2966 C C . GLN D 2 48 ? 44.412 39.713 3.037 1.00 65.62 47 GLN D C 1
ATOM 2967 O O . GLN D 2 48 ? 45.484 39.846 3.631 1.00 64.28 47 GLN D O 1
ATOM 2973 N N . GLU D 2 49 ? 43.813 38.538 2.851 1.00 64.53 48 GLU D N 1
ATOM 2974 C CA . GLU D 2 49 ? 44.441 37.271 3.260 1.00 62.92 48 GLU D CA 1
ATOM 2975 C C . GLU D 2 49 ? 44.327 36.193 2.188 1.00 62.57 48 GLU D C 1
ATOM 2976 O O . GLU D 2 49 ? 43.354 36.147 1.433 1.00 64.83 48 GLU D O 1
ATOM 2982 N N . PHE D 2 50 ? 45.328 35.320 2.143 1.00 60.45 49 PHE D N 1
ATOM 2983 C CA . PHE D 2 50 ? 45.259 34.100 1.343 1.00 60.63 49 PHE D CA 1
ATOM 2984 C C . PHE D 2 50 ? 46.012 32.990 2.064 1.00 58.99 49 PHE D C 1
ATOM 2985 O O . PHE D 2 50 ? 46.723 33.253 3.030 1.00 57.80 49 PHE D O 1
ATOM 2993 N N . THR D 2 51 ? 45.836 31.756 1.600 1.00 60.08 50 THR D N 1
ATOM 2994 C CA . THR D 2 51 ? 46.481 30.605 2.215 1.00 59.45 50 THR D CA 1
ATOM 2995 C C . THR D 2 51 ? 47.606 30.070 1.324 1.00 60.05 50 THR D C 1
ATOM 2996 O O . THR D 2 51 ? 47.595 30.282 0.107 1.00 61.27 50 THR D O 1
ATOM 3000 N N . VAL D 2 52 ? 48.584 29.415 1.954 1.00 58.85 51 VAL D N 1
ATOM 3001 C CA . VAL D 2 52 ? 49.525 28.557 1.245 1.00 60.94 51 VAL D CA 1
ATOM 3002 C C . VAL D 2 52 ? 49.510 27.186 1.934 1.00 60.31 51 VAL D C 1
ATOM 3003 O O . VAL D 2 52 ? 49.347 27.121 3.154 1.00 58.60 51 VAL D O 1
ATOM 3007 N N . PRO D 2 53 ? 49.683 26.084 1.166 1.00 61.40 52 PRO D N 1
ATOM 3008 C CA . PRO D 2 53 ? 49.776 24.747 1.795 1.00 61.96 52 PRO D CA 1
ATOM 3009 C C . 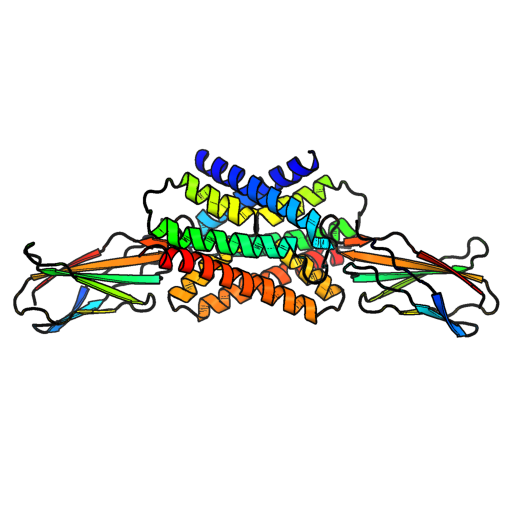PRO D 2 53 ? 50.852 24.621 2.885 1.00 61.87 52 PRO D C 1
ATOM 3010 O O . PRO D 2 53 ? 51.841 25.373 2.880 1.00 62.53 52 PRO D O 1
ATOM 3014 N N . GLY D 2 54 ? 50.652 23.683 3.810 1.00 62.74 53 GLY D N 1
ATOM 3015 C CA . GLY D 2 54 ? 51.566 23.466 4.954 1.00 63.13 53 GLY D CA 1
ATOM 3016 C C . GLY D 2 54 ? 53.001 23.046 4.626 1.00 64.52 53 GLY D C 1
ATOM 3017 O O . GLY D 2 54 ? 53.905 23.222 5.449 1.00 64.55 53 GLY D O 1
ATOM 3018 N N . SER D 2 55 ? 53.202 22.492 3.433 1.00 68.46 54 SER D N 1
ATOM 3019 C CA . SER D 2 55 ? 54.522 22.137 2.925 1.00 72.93 54 SER D CA 1
ATOM 3020 C C . SER D 2 55 ? 55.337 23.334 2.410 1.00 73.97 54 SER D C 1
ATOM 3021 O O . SER D 2 55 ? 56.562 23.260 2.347 1.00 77.23 54 SER D O 1
ATOM 3024 N N . LYS D 2 56 ? 54.664 24.416 2.015 1.00 73.21 55 LYS D N 1
ATOM 3025 C CA . LYS D 2 56 ? 55.343 25.618 1.495 1.00 73.00 55 LYS D CA 1
ATOM 3026 C C . LYS D 2 56 ? 55.785 26.515 2.659 1.00 68.76 55 LYS D C 1
ATOM 3027 O O . LYS D 2 56 ? 55.081 26.615 3.658 1.00 66.58 55 LYS D O 1
ATOM 3033 N N . SER D 2 57 ? 56.948 27.147 2.527 1.00 67.12 56 SER D N 1
ATOM 3034 C CA . SER D 2 57 ? 57.380 28.165 3.484 1.00 65.87 56 SER D CA 1
ATOM 3035 C C . SER D 2 57 ? 57.782 29.493 2.789 1.00 65.15 56 SER D C 1
ATOM 3036 O O . SER D 2 57 ? 58.553 30.295 3.337 1.00 63.33 56 SER D O 1
ATOM 3039 N N . THR D 2 58 ? 57.234 29.721 1.591 1.00 65.63 57 THR D N 1
ATOM 3040 C CA . THR D 2 58 ? 57.383 30.984 0.870 1.00 66.15 57 THR D CA 1
ATOM 3041 C C . THR D 2 58 ? 56.041 31.422 0.257 1.00 64.24 57 THR D C 1
ATOM 3042 O O . THR D 2 58 ? 55.128 30.596 0.085 1.00 64.18 57 THR D O 1
ATOM 3046 N N . ALA D 2 59 ? 55.922 32.715 -0.056 1.00 61.34 58 ALA D N 1
ATOM 3047 C CA . ALA D 2 59 ? 54.721 33.249 -0.698 1.00 60.06 58 ALA D CA 1
ATOM 3048 C C . ALA D 2 59 ? 54.991 34.543 -1.461 1.00 59.51 58 ALA D C 1
ATOM 3049 O O . ALA D 2 59 ? 55.836 35.354 -1.055 1.00 59.58 58 ALA D O 1
ATOM 3051 N N . THR D 2 60 ? 54.259 34.725 -2.557 1.00 59.09 59 THR D N 1
ATOM 3052 C CA . THR D 2 60 ? 54.321 35.938 -3.361 1.00 58.49 59 THR D CA 1
ATOM 3053 C C . THR D 2 60 ? 53.094 36.795 -3.085 1.00 57.39 59 THR D C 1
ATOM 3054 O O . THR D 2 60 ? 51.960 36.286 -3.033 1.00 60.27 59 THR D O 1
ATOM 3058 N N . ILE D 2 61 ? 53.335 38.085 -2.871 1.00 57.13 60 ILE D N 1
ATOM 3059 C CA . ILE D 2 61 ? 52.295 39.089 -2.680 1.00 56.89 60 ILE D CA 1
ATOM 3060 C C . ILE D 2 61 ? 52.398 40.041 -3.866 1.00 57.51 60 ILE D C 1
ATOM 3061 O O . ILE D 2 61 ? 53.458 40.627 -4.094 1.00 58.98 60 ILE D O 1
ATOM 3066 N N . SER D 2 62 ? 51.303 40.204 -4.605 1.00 59.04 61 SER D N 1
ATOM 3067 C CA . SER D 2 62 ? 51.276 40.951 -5.875 1.00 60.49 61 SER D CA 1
ATOM 3068 C C . SER D 2 62 ? 50.311 42.126 -5.844 1.00 60.40 61 SER D C 1
ATOM 3069 O O . SER D 2 62 ? 49.512 42.271 -4.917 1.00 61.64 61 SER D O 1
ATOM 3072 N N . GLY D 2 63 ? 50.362 42.935 -6.895 1.00 60.04 62 GLY D N 1
ATOM 3073 C CA . GLY D 2 63 ? 49.437 44.043 -7.075 1.00 60.52 62 GLY D CA 1
ATOM 3074 C C . GLY D 2 63 ? 49.557 45.145 -6.033 1.00 59.78 62 GLY D C 1
ATOM 3075 O O . GLY D 2 63 ? 48.568 45.804 -5.734 1.00 62.78 62 GLY D O 1
ATOM 3076 N N . LEU D 2 64 ? 50.762 45.347 -5.497 1.00 57.68 63 LEU D N 1
ATOM 3077 C CA . LEU D 2 64 ? 51.036 46.391 -4.510 1.00 57.06 63 LEU D CA 1
ATOM 3078 C C . LEU D 2 64 ? 51.321 47.736 -5.187 1.00 58.35 63 LEU D C 1
ATOM 3079 O O . LEU D 2 64 ? 51.572 47.799 -6.398 1.00 56.14 63 LEU D O 1
ATOM 3084 N N . LYS D 2 65 ? 51.264 48.800 -4.390 1.00 60.11 64 LYS D N 1
ATOM 3085 C CA . LYS D 2 65 ? 51.538 50.162 -4.849 1.00 62.44 64 LYS D CA 1
ATOM 3086 C C . LYS D 2 65 ? 52.997 50.508 -4.545 1.00 62.56 64 LYS D C 1
ATOM 3087 O O . LYS D 2 65 ? 53.461 50.219 -3.440 1.00 60.73 64 LYS D O 1
ATOM 3093 N N . PRO D 2 66 ? 53.724 51.108 -5.515 1.00 63.83 65 PRO D N 1
ATOM 3094 C CA . PRO D 2 66 ? 55.124 51.509 -5.265 1.00 64.63 65 PRO D CA 1
ATOM 3095 C C . PRO D 2 66 ? 55.294 52.594 -4.207 1.00 66.88 65 PRO D C 1
ATOM 3096 O O . PRO D 2 66 ? 54.474 53.503 -4.136 1.00 70.60 65 PRO D O 1
ATOM 3100 N N . GLY D 2 67 ? 56.363 52.496 -3.416 1.00 66.82 66 GLY D N 1
ATOM 3101 C CA . GLY D 2 67 ? 56.693 53.483 -2.378 1.00 68.18 66 GLY D CA 1
ATOM 3102 C C . GLY D 2 67 ? 55.799 53.525 -1.150 1.00 69.51 66 GLY D C 1
ATOM 3103 O O . GLY D 2 67 ? 55.741 54.547 -0.479 1.00 73.03 66 GLY D O 1
ATOM 3104 N N . VAL D 2 68 ? 55.133 52.416 -0.829 1.00 68.27 67 VAL D N 1
ATOM 3105 C CA . VAL D 2 68 ? 54.124 52.367 0.244 1.00 69.28 67 VAL D CA 1
ATOM 3106 C C . VAL D 2 68 ? 54.518 51.321 1.285 1.00 68.07 67 VAL D C 1
ATOM 3107 O O . VAL D 2 68 ? 54.959 50.223 0.929 1.00 66.73 67 VAL D O 1
ATOM 3111 N N . ASP D 2 69 ? 54.347 51.671 2.560 1.00 70.22 68 ASP D N 1
ATOM 3112 C CA . ASP D 2 69 ? 54.651 50.758 3.658 1.00 71.31 68 ASP D CA 1
ATOM 3113 C C . ASP D 2 69 ? 53.508 49.748 3.829 1.00 68.19 68 ASP D C 1
ATOM 3114 O O . ASP D 2 69 ? 52.335 50.134 3.895 1.00 67.86 68 ASP D O 1
ATOM 3119 N N . TYR D 2 70 ? 53.869 48.459 3.888 1.00 63.26 69 TYR D N 1
ATOM 3120 C CA . TYR D 2 70 ? 52.919 47.369 4.083 1.00 60.36 69 TYR D CA 1
ATOM 3121 C C . TYR D 2 70 ? 53.222 46.628 5.375 1.00 59.30 69 TYR D C 1
ATOM 3122 O O . TYR D 2 70 ? 54.391 46.425 5.723 1.00 57.89 69 TYR D O 1
ATOM 3131 N N . THR D 2 71 ? 52.162 46.252 6.089 1.00 58.96 70 THR D N 1
ATOM 3132 C CA . THR D 2 71 ? 52.275 45.351 7.229 1.00 59.53 70 THR D CA 1
ATOM 3133 C C . THR D 2 71 ? 51.907 43.948 6.737 1.00 57.08 70 THR D C 1
ATOM 3134 O O . THR D 2 71 ? 50.809 43.742 6.200 1.00 57.60 70 THR D O 1
ATOM 3138 N N . ILE D 2 72 ? 52.832 43.009 6.899 1.00 56.01 71 ILE D N 1
ATOM 3139 C CA . ILE D 2 72 ? 52.660 41.634 6.437 1.00 55.28 71 ILE D CA 1
ATOM 3140 C C . ILE D 2 72 ? 52.717 40.697 7.637 1.00 55.23 71 ILE D C 1
ATOM 3141 O O . ILE D 2 72 ? 53.651 40.785 8.430 1.00 55.88 71 ILE D O 1
ATOM 3146 N N . THR D 2 73 ? 51.721 39.817 7.770 1.00 56.53 72 THR D N 1
ATOM 3147 C CA . THR D 2 73 ? 51.720 38.806 8.843 1.00 57.34 72 THR D CA 1
ATOM 3148 C C . THR D 2 73 ? 51.536 37.399 8.283 1.00 56.62 72 THR D C 1
ATOM 3149 O O . THR D 2 73 ? 50.986 37.211 7.194 1.00 56.30 72 THR D O 1
ATOM 3153 N N . VAL D 2 74 ? 52.020 36.416 9.039 1.00 57.27 73 VAL D N 1
ATOM 3154 C CA . VAL D 2 74 ? 51.791 35.005 8.745 1.00 56.32 73 VAL D CA 1
ATOM 3155 C C . VAL D 2 74 ? 51.401 34.328 10.041 1.00 57.56 73 VAL D C 1
ATOM 3156 O O . VAL D 2 74 ? 52.052 34.534 11.078 1.00 59.52 73 VAL D O 1
ATOM 3160 N N . TYR D 2 75 ? 50.316 33.553 9.990 1.00 56.73 74 TYR D N 1
ATOM 3161 C CA . TYR D 2 75 ? 49.984 32.613 11.055 1.00 56.94 74 TYR D CA 1
ATOM 3162 C C . TYR D 2 75 ? 49.680 31.246 10.459 1.00 55.78 74 TYR D C 1
ATOM 3163 O O . TYR D 2 75 ? 49.607 31.093 9.232 1.00 55.53 74 TYR D O 1
ATOM 3172 N N . THR D 2 76 ? 49.555 30.251 11.336 1.00 54.70 75 THR D N 1
ATOM 3173 C CA . THR D 2 76 ? 49.292 28.872 10.922 1.00 54.47 75 THR D CA 1
ATOM 3174 C C . THR D 2 76 ? 47.904 28.405 11.344 1.00 54.49 75 THR D C 1
ATOM 3175 O O . THR D 2 76 ? 47.354 28.859 12.350 1.00 54.10 75 THR D O 1
ATOM 3179 N N . MET D 2 77 ? 47.340 27.512 10.544 1.00 55.32 76 MET D N 1
ATOM 3180 C CA . MET D 2 77 ? 46.267 26.653 11.007 1.00 56.82 76 MET D CA 1
ATOM 3181 C C . MET D 2 77 ? 46.947 25.303 11.170 1.00 56.04 76 MET D C 1
ATOM 3182 O O . MET D 2 77 ? 47.428 24.725 10.186 1.00 58.10 76 MET D O 1
ATOM 3187 N N . TYR D 2 78 ? 47.028 24.830 12.415 1.00 55.38 77 TYR D N 1
ATOM 3188 C CA . TYR D 2 78 ? 47.901 23.700 12.758 1.00 54.94 77 TYR D CA 1
ATOM 3189 C C . TYR D 2 78 ? 47.171 22.665 13.607 1.00 54.82 77 TYR D C 1
ATOM 3190 O O . TYR D 2 78 ? 46.239 23.010 14.349 1.00 53.68 77 TYR D O 1
ATOM 3199 N N . TYR D 2 79 ? 47.621 21.409 13.501 1.00 55.53 78 TYR D N 1
ATOM 3200 C CA . TYR D 2 79 ? 47.146 20.321 14.365 1.00 55.52 78 TYR D CA 1
ATOM 3201 C C . TYR D 2 79 ? 48.027 20.213 15.618 1.00 56.63 78 TYR D C 1
ATOM 3202 O O . TYR D 2 79 ? 49.248 20.240 15.518 1.00 58.21 78 TYR D O 1
ATOM 3211 N N . SER D 2 80 ? 47.414 20.069 16.791 1.00 57.41 79 SER D N 1
ATOM 3212 C CA . SER D 2 80 ? 48.133 19.600 17.997 1.00 58.06 79 SER D CA 1
ATOM 3213 C C . SER D 2 80 ? 47.244 18.645 18.821 1.00 59.87 79 SER D C 1
ATOM 3214 O O . SER D 2 80 ? 46.027 18.568 18.587 1.00 59.49 79 SER D O 1
ATOM 3217 N N . TYR D 2 81 ? 47.841 17.930 19.779 1.00 60.37 80 TYR D N 1
ATOM 3218 C CA . TYR D 2 81 ? 47.098 16.928 20.543 1.00 61.97 80 TYR D CA 1
ATOM 3219 C C . TYR D 2 81 ? 45.927 17.522 21.339 1.00 64.64 80 TYR D C 1
ATOM 3220 O O . TYR D 2 81 ? 44.770 17.126 21.140 1.00 64.91 80 TYR D O 1
ATOM 3229 N N . SER D 2 82 ? 46.232 18.464 22.227 1.00 67.84 81 SER D N 1
ATOM 3230 C CA . SER D 2 82 ? 45.216 19.084 23.099 1.00 71.08 81 SER D CA 1
ATOM 3231 C C . SER D 2 82 ? 44.158 19.898 22.349 1.00 70.40 81 SER D C 1
ATOM 3232 O O . SER D 2 82 ? 42.972 19.781 22.651 1.00 71.10 81 SER D O 1
ATOM 3235 N N . ASP D 2 83 ? 44.584 20.702 21.369 1.00 67.85 82 ASP D N 1
ATOM 3236 C CA . ASP D 2 83 ? 43.688 21.639 20.669 1.00 67.54 82 ASP D CA 1
ATOM 3237 C C . ASP D 2 83 ? 43.187 21.215 19.277 1.00 66.30 82 ASP D C 1
ATOM 3238 O O . ASP D 2 83 ? 42.473 21.973 18.628 1.00 68.81 82 ASP D O 1
ATOM 3243 N N . LEU D 2 84 ? 43.529 20.014 18.829 1.00 66.90 83 LEU D N 1
ATOM 3244 C CA . LEU D 2 84 ? 43.142 19.538 17.491 1.00 65.23 83 LEU D CA 1
ATOM 3245 C C . LEU D 2 84 ? 43.524 20.606 16.435 1.00 63.37 83 LEU D C 1
ATOM 3246 O O . LEU D 2 84 ? 44.704 20.933 16.347 1.00 64.43 83 LEU D O 1
ATOM 3251 N N . TYR D 2 85 ? 42.571 21.163 15.679 1.00 61.54 84 TYR D N 1
ATOM 3252 C CA . TYR D 2 85 ? 42.860 22.262 14.752 1.00 58.75 84 TYR D CA 1
ATOM 3253 C C . TYR D 2 85 ? 42.617 23.590 15.469 1.00 58.83 84 TYR D C 1
ATOM 3254 O O . TYR D 2 85 ? 41.514 23.858 15.970 1.00 59.65 84 TYR D O 1
ATOM 3263 N N . SER D 2 86 ? 43.648 24.421 15.523 1.00 58.04 85 SER D N 1
ATOM 3264 C CA . SER D 2 86 ? 43.467 25.817 15.931 1.00 57.86 85 SER D CA 1
ATOM 3265 C C . SER D 2 86 ? 44.387 26.736 15.124 1.00 56.30 85 SER D C 1
ATOM 3266 O O . SER D 2 86 ? 45.152 26.272 14.280 1.00 55.23 85 SER D O 1
ATOM 3269 N N . TYR D 2 87 ? 44.269 28.041 15.368 1.00 57.25 86 TYR D N 1
ATOM 3270 C CA . TYR D 2 87 ? 45.095 29.047 14.708 1.00 55.01 86 TYR D CA 1
ATOM 3271 C C . TYR D 2 87 ? 46.142 29.576 15.689 1.00 56.70 86 TYR D C 1
ATOM 3272 O O . TYR D 2 87 ? 45.800 29.906 16.837 1.00 59.26 86 TYR D O 1
ATOM 3281 N N . SER D 2 88 ? 47.394 29.663 15.233 1.00 55.38 87 SER D N 1
ATOM 3282 C CA . SER D 2 88 ? 48.452 30.301 16.013 1.00 56.81 87 SER D CA 1
ATOM 3283 C C . SER D 2 88 ? 48.318 31.825 16.019 1.00 57.95 87 SER D C 1
ATOM 3284 O O . SER D 2 88 ? 47.618 32.415 15.175 1.00 56.18 87 SER D O 1
ATOM 3287 N N . SER D 2 89 ? 49.043 32.447 16.947 1.00 59.76 88 SER D N 1
ATOM 3288 C CA . SER D 2 89 ? 49.310 33.878 16.897 1.00 60.61 88 SER D CA 1
ATOM 3289 C C . SER D 2 89 ? 50.123 34.195 15.634 1.00 59.45 88 SER D C 1
ATOM 3290 O O . SER D 2 89 ? 50.771 33.290 15.054 1.00 58.03 88 SER D O 1
ATOM 3293 N N . PRO D 2 90 ? 50.098 35.473 15.206 1.00 58.81 89 PRO D N 1
ATOM 3294 C CA . PRO D 2 90 ? 50.842 35.868 14.023 1.00 58.11 89 PRO D CA 1
ATOM 3295 C C . PRO D 2 90 ? 52.278 36.337 14.318 1.00 59.28 89 PRO D C 1
ATOM 3296 O O . PRO D 2 90 ? 52.604 36.759 15.443 1.00 60.54 89 PRO D O 1
ATOM 3300 N N . ILE D 2 91 ? 53.109 36.247 13.283 1.00 58.22 90 ILE D N 1
ATOM 3301 C CA . ILE D 2 91 ? 54.403 36.931 13.254 1.00 59.32 90 ILE D CA 1
ATOM 3302 C C . ILE D 2 91 ? 54.296 38.019 12.184 1.00 57.93 90 ILE D C 1
ATOM 3303 O O . ILE D 2 91 ? 53.719 37.806 11.119 1.00 54.88 90 ILE D O 1
ATOM 3308 N N . SER D 2 92 ? 54.851 39.183 12.492 1.00 60.60 91 SER D N 1
ATOM 3309 C CA . SER D 2 92 ? 54.518 40.407 11.762 1.00 60.95 91 SER D CA 1
ATOM 3310 C C . SER D 2 92 ? 55.766 41.198 11.365 1.00 61.21 91 SER D C 1
ATOM 3311 O O . SER D 2 92 ? 56.693 41.336 12.167 1.00 63.41 91 SER D O 1
ATOM 3314 N N . ILE D 2 93 ? 55.795 41.686 10.123 1.00 60.25 92 ILE D N 1
ATOM 3315 C CA . ILE D 2 93 ? 56.831 42.643 9.672 1.00 62.95 92 ILE D CA 1
ATOM 3316 C C . ILE D 2 93 ? 56.242 43.815 8.877 1.00 62.96 92 ILE D C 1
ATOM 3317 O O . ILE D 2 93 ? 55.128 43.732 8.349 1.00 61.32 92 ILE D O 1
ATOM 3322 N N . ASN D 2 94 ? 57.026 44.887 8.807 1.00 65.03 93 ASN D N 1
ATOM 3323 C CA . ASN D 2 94 ? 56.719 46.061 7.984 1.00 65.77 93 ASN D CA 1
ATOM 3324 C C . ASN D 2 94 ? 57.728 46.120 6.842 1.00 63.93 93 ASN D C 1
ATOM 3325 O O . ASN D 2 94 ? 58.902 45.849 7.046 1.00 64.01 93 ASN D O 1
ATOM 3330 N N . TYR D 2 95 ? 57.263 46.445 5.641 1.00 62.53 94 TYR D N 1
ATOM 3331 C CA . TYR D 2 95 ? 58.151 46.578 4.489 1.00 63.01 94 TYR D CA 1
ATOM 3332 C C . TYR D 2 95 ? 57.623 47.605 3.498 1.00 63.40 94 TYR D C 1
ATOM 3333 O O . TYR D 2 95 ? 56.439 47.581 3.142 1.00 62.76 94 TYR D O 1
ATOM 3342 N N . ARG D 2 96 ? 58.520 48.476 3.045 1.00 64.62 95 ARG D N 1
ATOM 3343 C CA . ARG D 2 96 ? 58.193 49.531 2.102 1.00 66.35 95 ARG D CA 1
ATOM 3344 C C . ARG D 2 96 ? 58.579 49.084 0.706 1.00 65.05 95 ARG D C 1
ATOM 3345 O O . ARG D 2 96 ? 59.756 48.828 0.442 1.00 66.31 95 ARG D O 1
ATOM 3353 N N . THR D 2 97 ? 57.598 49.006 -0.194 1.00 63.96 96 THR D N 1
ATOM 3354 C CA . THR D 2 97 ? 57.897 48.801 -1.610 1.00 63.76 96 THR D CA 1
ATOM 3355 C C . THR D 2 97 ? 58.635 50.018 -2.164 1.00 64.37 96 THR D C 1
ATOM 3356 O O . THR D 2 97 ? 59.196 49.946 -3.244 1.00 66.68 96 THR D O 1
#

CATH classification: 2.60.40.10

InterPro domains:
  IPR003691 Fluoride-specific ion channel FluC [MF_00454] (5-122)
  IPR003691 Fluoride-specific ion channel FluC [PF02537] (7-118)
  IPR003691 Fluoride-specific ion channel FluC [PTHR28259] (6-121)
  IPR003691 Fluoride-specific ion channel FluC [TIGR00494] (7-120)

Organism: Escherichia coli (NCBI:txid562)

Secondary structure (DSSP, 8-state):
-HHHHHHHHHHHHHHHHHHHHHHHHGGGSTTS-HHHHHHHHHHHHHHHHHHHHHHHSTTS-HHHHHIIIIIIIHHH--SHHHHHHHHHHHHTT-HHHHHHHHHHHHHHHHHHHHHHHHHHHHT-/-HHHHHHHHHHHHHHHHHHHHHHHHHGGGSTTS-HHHHHHHHHHHHHHHHHHHHHHH-TTS-HHHHHIIIIIIIHHH--SHHHHHHHHHHHHTT-HHHHHHHHHHHHHHHHHHHHHHHHHHHHH--/----S-EEEEEEEEETTEEEEEEEPPSSEEEEEEEEEEESSTTPPPEEEEEETT--EEEE-SPPTT-EEEEEEEEEEEETTTEEEEPPPEEEEEE-/----S-EEEEEEEEETTEEEEEEEPPSSEEEEEEEEEEESSSSS--EEEEEETT--EEEE-SPPTT-EEEEEEEEEEEETTTEEEEPPPEEEEEE-

Foldseek 3Di:
DLLVCLQCVLLVVQLVQLVVQQVVFQVVDLLARVSLQVLLLVLLLQVLLLVQVCVVPVPPDPSVSSSRNNHNSVNNHDPVVLVVSLVVCVVVVNVVSSVVNVCCSPVSSPVSSNCSNVVNVVVD/DVLLVCLQCVLLVVQLVQLVVQQVVFQVVDLLARVSLQVLLLVLLLQVLLLVQVCVVVVPPDVSNSSSRNNRNSVNNHDPVVLVVSLVVCVVVVNPVSSVVNVCCSPVSSPVSSNCSNVVNVVVPD/DFAQEWADWDFPDDDQFKTKIFTHGTPFAFQKKKKWKDFPPDCGDIDIDIDGSVDGIDMDGRHHGFTKMKMKMKTQGADDPPGTDIHDIDIDIDTD/DFAQEWADWDFPDDDQFKTKIFTHGTPFAFQKKKKWKDFPPPPTDIDIDIDGSVDGMDMDGRHHGFTKMKMKMWTQGADDPPGTDIHDIDIDIDTD

Radius of gyration: 29.01 Å; Cα contacts (8 Å, |Δi|>4): 1036; chains: 4; bounding box: 40×108×47 Å

Solvent-accessible surface area: 20206 Å² total; per-residue (Å²): 159,136,46,55,118,0,0,51,87,3,0,13,76,0,0,25,74,1,21,72,48,1,62,144,77,7,43,122,89,39,45,19,7,38,2,0,24,73,0,0,38,67,0,0,58,40,3,0,40,5,0,3,98,14,28,134,97,54,181,66,66,92,42,135,16,22,47,45,10,3,0,38,0,0,0,1,0,0,10,0,7,2,0,2,6,2,14,0,3,76,60,8,34,37,149,116,77,3,103,37,3,26,90,55,0,6,89,14,0,27,91,52,0,26,84,0,17,92,77,43,72,132,126,207,174,122,134,36,51,116,0,0,51,84,2,0,14,74,0,0,28,72,2,45,89,50,1,58,140,78,8,40,122,91,37,45,20,8,38,1,1,25,72,0,1,44,65,0,1,48,40,3,0,41,6,0,0,84,7,16,79,81,88,181,49,63,102,43,124,15,24,48,48,10,3,0,38,0,0,0,1,0,0,2,0,6,4,0,2,8,3,11,0,3,75,58,10,32,37,150,119,76,3,104,38,3,24,91,55,4,11,89,17,1,28,94,44,0,25,87,0,14,97,79,32,43,131,128,104,146,163,55,69,13,38,1,73,153,10,92,28,92,50,54,69,84,61,24,0,65,0,22,7,74,62,14,68,23,12,8,14,44,1,6,0,19,27,7,64,67,54,68,156,43,110,106,106,115,65,84,14,83,15,74,108,47,68,7,80,1,70,73,9,125,74,35,40,64,10,42,0,24,0,50,0,7,27,16,30,25,59,56,4,2,16,98,12,72,82,45,68,41,107,82,148,33,166,60,71,14,37,1,71,151,11,90,28,80,51,53,72,83,64,26,0,67,0,27,6,71,63,14,68,23,13,8,9,46,1,8,0,14,28,7,44,60,55,87,150,42,113,99,105,104,67,82,15,82,16,87,106,49,50,7,81,2,69,76,11,118,85,48,36,36,11,41,0,24,0,45,0,8,26,16,30,26,64,53,4,0,23,114,12,74,80,44,65,41,98,81,155,32

B-factor: mean 71.34, std 15.2, range [50.12, 150.54]

Sequence (442 aa):
IKSLFAVIIGGSVGCTLRWLLSTKFNSLFPNLPPGTLVVNLLAGLIIGTALAYFLRQPHLDPFWKLMITTGLCGGLSTISTFSVEVFALLQAGNYIWALTSVLVHVIGSLIMTALGFFIITILFMIKSLFAVIIGGSVGCTLRWLLSTKFNSLFPNLPPGTLVVNLLAGLIIGTALAYFLRQPHLDPFWKLMITTGLCGGLSTISTFSVEVFALLQAGNYIWALTSVLVHVIGSLIMTALGFFIITILFASVSSVPTKLEVVAATPTSLLISWDAPAVTVVHYVITYGETGGNSPVQEFTVPGSKSTATISGLKPGVDYTITVYTMYYSYSDLYSYSSPISINYRTSVSSVPTKLEVVAATPTSLLISWDAPAVTVVHYVITYGETGGNSPVQEFTVPGSKSTATISGLKPGVDYTITVYTMYYSYSDLYSYSSPISINYRT